Protein AF-A0A139IA77-F1 (afdb_monomer_lite)

Foldseek 3Di:
DVVLCVQQPADPDDDLQVVLVVVLVQQVVQFWEWDQFLLFIKIKHLDPVNVVLLCVLLVHDQLQAWAFEAEPVRCVQWFDADPLLVVLCCCQCPVVLAWEFEKGATDCPQLQNVQCDDPNNVRQDDPRIGTYTYNRDDSSHSSNVVCVVVSTTMIIDAQARPPPFHHQFPVPHDVSSSVRGPHYHGPGGRNFPPPGRDHFYFYRVPTATPDDGGPVVVSQCCCCPPPVDHYDDDPVVLLCVCVPQNVDVVSVLCVQLVDDDQDQQAQQLVLCVVQVWPLHSQGDPLVPDFPLVNVVVVQVVVLQCLQASHQFDAAPDPDADQLLVQLLLVVADRVLSVLLVVLLCCCCGRVNHHNVDLVSSLVSLVNRPGPPNVVSNVCSVVVVSVDPNSVVSRVVSNVVCSVQLHSGDDKDKDQAAWDADPVRDIDGIHIDHDPLCVLLVSLQSQQVVVVHHSLQSLPRPDQSVLSHWFLDPQLEFPPQKAKEKEWEDFLLDLQQLLLVQCVVVNCVSHDPSYHYHYQYAFLLVLCVVSVHPSPNLVNGGPSVNVVVVVVSVSSLSSVQSNCVNVVNPGDRDAFDDAPDPRQDCLLVSLLCVLPVVCPVLSSCVVTRVNHNCVDLVRVLVSQVVVVHPSVVSSVNSPDPVSVVVNVVSSVVCVVLSPDDPRKMWMWMDGPPDPDTHTQRHIDHTSSCVSVVSNSSRPCNSPGHIDRDDPVPPVPPDDDDDDDDDDDDDDDDDDDDDDDDDDDDDD

Sequence (746 aa):
MASVASKLSSVKTPNVEEDTKRVFAVLQQGGLAIIPVSVGYAIVATDSVALERAFTTKQRGAHKRHAMIGSYALHKSIHVLPPREQSMVDFLVRDLEIPLGLIAPFKPDHPIIQKLGPETLARSSIEGTLAMLCNGGRFMDELSRLATEAGVPLMGSSANMTGKGTKAYAEDIEPQILEAADIIINYGKQKYNTPRTSSSMIDFRGPSLVRFGACYDTIRDVMGRFYGIDFPEDPDLLSIRIHSINEYRIEALAARTGAKISWRPVLLGAIYRATNAPQGAAGSASDIFNPTKKSVTSRAFQRTIKRHGIPYNEPPRHPHKTTAALRLLYFVAENDRPALTHALYRAYWVEGRNVGERETLLRAVREAKISNLGSIVHAIHSGEFEGEKQRKKLETSTADAVKRGSPGVPGFWIPDEIWTDRDGAREKGRLYWGQDRMPFVEAVVLALKDGKSGDELSRVSKPLRSLIPRAIHNSSIPSNSEVKLEFWYDFSSPWAFLGWTQLASLQRRFGERLQIDMKPFLLGILFREIGAPNLPMAAISEQKRNYMRLDHGDWVRWWNAINVQEGEPDKTVDFYWADNFPIRTPSVLRVALVKPELVDLLYRACWERNLDMSKDEVLSAVLSEAGHDAKSIVKKANSQKIKADLRARTQEAKDTGICGVPTYRVFRRKFREQEWKQTGDLVWGQDELNVVEDLIAGWDGSGIASVEDAVASAHASAPGIMREGVGDADDEKEKGSASSTVRAKL

Structure (mmCIF, N/CA/C/O backbone):
data_AF-A0A139IA77-F1
#
_entry.id   AF-A0A139IA77-F1
#
loop_
_atom_site.group_PDB
_atom_site.id
_atom_site.type_symbol
_atom_site.label_atom_id
_atom_site.label_alt_id
_atom_site.label_comp_id
_atom_site.label_asym_id
_atom_site.label_entity_id
_atom_site.label_seq_id
_atom_site.pdbx_PDB_ins_code
_atom_site.Cartn_x
_atom_site.Cartn_y
_atom_site.Cartn_z
_atom_site.occupancy
_atom_site.B_iso_or_equiv
_atom_site.auth_seq_id
_atom_site.auth_comp_id
_atom_site.auth_asym_id
_atom_site.auth_atom_id
_atom_site.pdbx_PDB_model_num
ATOM 1 N N . MET A 1 1 ? 33.825 -19.508 -33.050 1.00 44.06 1 MET A N 1
ATOM 2 C CA . MET A 1 1 ? 33.784 -18.057 -32.723 1.00 44.06 1 MET A CA 1
ATOM 3 C C . MET A 1 1 ? 34.069 -17.164 -33.938 1.00 44.06 1 MET A C 1
ATOM 5 O O . MET A 1 1 ? 33.143 -16.490 -34.363 1.00 44.06 1 MET A O 1
ATOM 9 N N . ALA A 1 2 ? 35.260 -17.187 -34.561 1.00 44.19 2 ALA A N 1
ATOM 10 C CA . ALA A 1 2 ? 35.568 -16.328 -35.727 1.00 44.19 2 ALA A CA 1
ATOM 11 C C . ALA A 1 2 ? 34.647 -16.554 -36.955 1.00 44.19 2 ALA A C 1
ATOM 13 O O . ALA A 1 2 ? 34.279 -15.600 -37.630 1.00 44.19 2 ALA A O 1
ATOM 14 N N . SER A 1 3 ? 34.211 -17.799 -37.194 1.00 61.56 3 SER A N 1
ATOM 15 C CA . SER A 1 3 ? 33.271 -18.173 -38.272 1.00 61.56 3 SER A CA 1
ATOM 16 C C . SER A 1 3 ? 31.815 -17.726 -38.021 1.00 61.56 3 SER A C 1
ATOM 18 O O . SER A 1 3 ? 31.086 -17.418 -38.957 1.00 61.56 3 SER A O 1
ATOM 20 N N . VAL A 1 4 ? 31.384 -17.627 -36.758 1.00 64.38 4 VAL A N 1
ATOM 21 C CA . VAL A 1 4 ? 30.027 -17.160 -36.405 1.00 64.38 4 VAL A CA 1
ATOM 22 C C . VAL A 1 4 ? 29.950 -15.635 -36.478 1.00 64.38 4 VAL A C 1
ATOM 24 O O . VAL A 1 4 ? 28.976 -15.086 -36.983 1.00 64.38 4 VAL A O 1
ATOM 27 N N . ALA A 1 5 ? 31.009 -14.948 -36.040 1.00 59.81 5 ALA A N 1
ATOM 28 C CA . ALA A 1 5 ? 31.112 -13.495 -36.127 1.00 59.81 5 ALA A CA 1
ATOM 29 C C . ALA A 1 5 ? 31.108 -12.986 -37.582 1.00 59.81 5 ALA A C 1
ATOM 31 O O . ALA A 1 5 ? 30.529 -11.937 -37.852 1.00 59.81 5 ALA A O 1
ATOM 32 N N . SER A 1 6 ? 31.688 -13.735 -38.532 1.00 64.50 6 SER A N 1
ATOM 33 C CA . SER A 1 6 ? 31.604 -13.387 -39.957 1.00 64.50 6 SER A CA 1
ATOM 34 C C . SER A 1 6 ? 30.193 -13.589 -40.526 1.00 64.50 6 SER A C 1
ATOM 36 O O . SER A 1 6 ? 29.725 -12.738 -41.282 1.00 64.50 6 SER A O 1
ATOM 38 N N . LYS A 1 7 ? 29.477 -14.649 -40.116 1.00 68.12 7 LYS A N 1
ATOM 39 C CA . LYS A 1 7 ? 28.076 -14.902 -40.514 1.00 68.12 7 LYS A CA 1
ATOM 40 C C . LYS A 1 7 ? 27.079 -13.892 -39.932 1.00 68.12 7 LYS A C 1
ATOM 42 O O . LYS A 1 7 ? 26.072 -13.611 -40.568 1.00 68.12 7 LYS A O 1
ATOM 47 N N . LEU A 1 8 ? 27.354 -13.348 -38.746 1.00 70.06 8 LEU A N 1
ATOM 48 C CA . LEU A 1 8 ? 26.543 -12.305 -38.102 1.00 70.06 8 LEU A CA 1
ATOM 49 C C . LEU A 1 8 ? 26.919 -10.881 -38.537 1.00 70.06 8 LEU A C 1
ATOM 51 O O . LEU A 1 8 ? 26.307 -9.926 -38.053 1.00 70.06 8 LEU A O 1
ATOM 55 N N . SER A 1 9 ? 27.919 -10.720 -39.413 1.00 57.81 9 SER A N 1
ATOM 56 C CA . SER A 1 9 ? 28.336 -9.399 -39.882 1.00 57.81 9 SER A CA 1
ATOM 57 C C . SER A 1 9 ? 27.162 -8.654 -40.527 1.00 57.81 9 SER A C 1
ATOM 59 O O . SER A 1 9 ? 26.380 -9.211 -41.298 1.00 57.81 9 SER A O 1
ATOM 61 N N . SER A 1 10 ? 26.997 -7.388 -40.144 1.00 55.69 10 SER A N 1
ATOM 62 C CA . SER A 1 10 ? 25.843 -6.570 -40.513 1.00 55.69 10 SER A CA 1
ATOM 63 C C . SER A 1 10 ? 25.749 -6.410 -42.028 1.00 55.69 10 SER A C 1
ATOM 65 O O . SER A 1 10 ? 26.704 -5.943 -42.658 1.00 55.69 10 SER A O 1
ATOM 67 N N . VAL A 1 11 ? 24.584 -6.714 -42.602 1.00 54.59 11 VAL A N 1
ATOM 68 C CA . VAL A 1 11 ? 24.262 -6.324 -43.979 1.00 54.59 11 VAL A CA 1
ATOM 69 C C . VAL A 1 11 ? 24.421 -4.802 -44.098 1.00 54.59 11 VAL A C 1
ATOM 71 O O . VAL A 1 11 ? 23.865 -4.048 -43.296 1.00 54.59 11 VAL A O 1
ATOM 74 N N . LYS A 1 12 ? 25.192 -4.338 -45.090 1.00 60.06 12 LYS A N 1
ATOM 75 C CA . LYS A 1 12 ? 25.212 -2.926 -45.495 1.00 60.06 12 LYS A CA 1
ATOM 76 C C . LYS A 1 12 ? 23.856 -2.616 -46.139 1.00 60.06 12 LYS A C 1
ATOM 78 O O . LYS A 1 12 ? 23.668 -2.913 -47.307 1.00 60.06 12 LYS A O 1
ATOM 83 N N . THR A 1 13 ? 22.945 -2.054 -45.341 1.00 74.12 13 THR A N 1
ATOM 84 C CA . THR A 1 13 ? 21.549 -1.704 -45.677 1.00 74.12 13 THR A CA 1
ATOM 85 C C . THR A 1 13 ? 20.653 -2.918 -46.005 1.00 74.12 13 THR A C 1
ATOM 87 O O . THR A 1 13 ? 20.901 -3.607 -46.987 1.00 74.12 13 THR A O 1
ATOM 90 N N . PRO A 1 14 ? 19.586 -3.196 -45.225 1.00 82.38 14 PRO A N 1
ATOM 91 C CA . PRO A 1 14 ? 18.661 -4.301 -45.508 1.00 82.38 14 PRO A CA 1
ATOM 92 C C . PRO A 1 14 ? 18.005 -4.203 -46.896 1.00 82.38 14 PRO A C 1
ATOM 94 O O . PRO A 1 14 ? 17.390 -3.181 -47.210 1.00 82.38 14 PRO A O 1
ATOM 97 N N . ASN A 1 15 ? 18.067 -5.277 -47.692 1.00 90.69 15 ASN A N 1
ATOM 98 C CA . ASN A 1 15 ? 17.368 -5.393 -48.974 1.00 90.69 15 ASN A CA 1
ATOM 99 C C . ASN A 1 15 ? 16.612 -6.725 -49.048 1.00 90.69 15 ASN A C 1
ATOM 101 O O . ASN A 1 15 ? 17.181 -7.765 -49.369 1.00 90.69 15 ASN A O 1
ATOM 105 N N . VAL A 1 16 ? 15.305 -6.680 -48.772 1.00 91.50 16 VAL A N 1
ATOM 106 C CA . VAL A 1 16 ? 14.459 -7.882 -48.696 1.00 91.50 16 VAL A CA 1
ATOM 107 C C . VAL A 1 16 ? 14.472 -8.682 -50.000 1.00 91.50 16 VAL A C 1
ATOM 109 O O . VAL A 1 16 ? 14.506 -9.907 -49.954 1.00 91.50 16 VAL A O 1
ATOM 112 N N . GLU A 1 17 ? 14.446 -8.026 -51.158 1.00 91.38 17 GLU A N 1
ATOM 113 C CA . GLU A 1 17 ? 14.338 -8.725 -52.442 1.00 91.38 17 GLU A CA 1
ATOM 114 C C . GLU A 1 17 ? 15.638 -9.461 -52.799 1.00 91.38 17 GLU A C 1
ATOM 116 O O . GLU A 1 17 ? 15.617 -10.624 -53.201 1.00 91.38 17 GLU A O 1
ATOM 121 N N . GLU A 1 18 ? 16.788 -8.815 -52.612 1.00 93.25 18 GLU A N 1
ATOM 122 C CA . GLU A 1 18 ? 18.089 -9.449 -52.853 1.00 93.25 18 GLU A CA 1
ATOM 123 C C . GLU A 1 18 ? 18.391 -10.533 -51.815 1.00 93.25 18 GLU A C 1
ATOM 125 O O . GLU A 1 18 ? 18.848 -11.624 -52.165 1.00 93.25 18 GLU A O 1
ATOM 130 N N . ASP A 1 19 ? 18.101 -10.272 -50.541 1.00 94.88 19 ASP A N 1
ATOM 131 C CA . ASP A 1 19 ? 18.391 -11.214 -49.463 1.00 94.88 19 ASP A CA 1
ATOM 132 C C . ASP A 1 19 ? 17.494 -12.457 -49.524 1.00 94.88 19 ASP A C 1
ATOM 134 O O . ASP A 1 19 ? 17.976 -13.562 -49.273 1.00 94.88 19 ASP A O 1
ATOM 138 N N . THR A 1 20 ? 16.222 -12.326 -49.916 1.00 96.19 20 THR A N 1
ATOM 139 C CA . THR A 1 20 ? 15.345 -13.493 -50.132 1.00 96.19 20 THR A CA 1
ATOM 140 C C . THR A 1 20 ? 15.800 -14.332 -51.323 1.00 96.19 20 THR A C 1
ATOM 142 O O . THR A 1 20 ? 15.830 -15.554 -51.194 1.00 96.19 20 THR A O 1
ATOM 145 N N . LYS A 1 21 ? 16.259 -13.724 -52.429 1.00 95.81 21 LYS A N 1
ATOM 146 C CA . LYS A 1 21 ? 16.878 -14.452 -53.558 1.00 95.81 21 LYS A CA 1
ATOM 147 C C . LYS A 1 21 ? 18.146 -15.197 -53.129 1.00 95.81 21 LYS A C 1
ATOM 149 O O . LYS A 1 21 ? 18.316 -16.365 -53.476 1.00 95.81 21 LYS A O 1
ATOM 154 N N . ARG A 1 22 ? 19.012 -14.559 -52.329 1.00 95.44 22 ARG A N 1
ATOM 155 C CA . ARG A 1 22 ? 20.225 -15.186 -51.765 1.00 95.44 22 ARG A CA 1
ATOM 156 C C . ARG A 1 22 ? 19.887 -16.367 -50.860 1.00 95.44 22 ARG A C 1
ATOM 158 O O . ARG A 1 22 ? 20.479 -17.433 -51.004 1.00 95.44 22 ARG A O 1
ATOM 165 N N . VAL A 1 23 ? 18.933 -16.187 -49.946 1.00 96.81 23 VAL A N 1
ATOM 166 C CA . VAL A 1 23 ? 18.451 -17.266 -49.076 1.00 96.81 23 VAL A CA 1
ATOM 167 C C . VAL A 1 23 ? 17.858 -18.392 -49.913 1.00 96.81 23 VAL A C 1
ATOM 169 O O . VAL A 1 23 ? 18.210 -19.547 -49.705 1.00 96.81 23 VAL A O 1
ATOM 172 N N . PHE A 1 24 ? 17.010 -18.075 -50.889 1.00 97.06 24 PHE A N 1
ATOM 173 C CA . PHE A 1 24 ? 16.369 -19.078 -51.728 1.00 97.06 24 PHE A CA 1
ATOM 174 C C . PHE A 1 24 ? 17.383 -19.907 -52.527 1.00 97.06 24 PHE A C 1
ATOM 176 O O . PHE A 1 24 ? 17.266 -21.129 -52.549 1.00 97.06 24 PHE A O 1
ATOM 183 N N . ALA A 1 25 ? 18.429 -19.286 -53.079 1.00 96.38 25 ALA A N 1
ATOM 184 C CA . ALA A 1 25 ? 19.512 -20.001 -53.757 1.00 96.38 25 ALA A CA 1
ATOM 185 C C . ALA A 1 25 ? 20.230 -21.006 -52.834 1.00 96.38 25 ALA A C 1
ATOM 187 O O . ALA A 1 25 ? 20.536 -22.119 -53.259 1.00 96.38 25 ALA A O 1
ATOM 188 N N . VAL A 1 26 ? 20.450 -20.650 -51.561 1.00 95.94 26 VAL A N 1
ATOM 189 C CA . VAL A 1 26 ? 21.002 -21.572 -50.548 1.00 95.94 26 VAL A CA 1
ATOM 190 C C . VAL A 1 26 ? 20.032 -22.721 -50.267 1.00 95.94 26 VAL A C 1
ATOM 192 O O . VAL A 1 26 ? 20.445 -23.878 -50.203 1.00 95.94 26 VAL A O 1
ATOM 195 N N . LEU A 1 27 ? 18.734 -22.430 -50.144 1.00 95.94 27 LEU A N 1
ATOM 196 C CA . LEU A 1 27 ? 17.715 -23.454 -49.908 1.00 95.94 27 LEU A CA 1
ATOM 197 C C . LEU A 1 27 ? 17.580 -24.432 -51.087 1.00 95.94 27 LEU A C 1
ATOM 199 O O . LEU A 1 27 ? 17.413 -25.624 -50.848 1.00 95.94 27 LEU A O 1
ATOM 203 N N . GLN A 1 28 ? 17.702 -23.961 -52.334 1.00 94.00 28 GLN A N 1
ATOM 204 C CA . GLN A 1 28 ? 17.675 -24.808 -53.538 1.00 94.00 28 GLN A CA 1
ATOM 205 C C . GLN A 1 28 ? 18.850 -25.793 -53.610 1.00 94.00 28 GLN A C 1
ATOM 207 O O . GLN A 1 28 ? 18.744 -26.829 -54.258 1.00 94.00 28 GLN A O 1
ATOM 212 N N . GLN A 1 29 ? 19.956 -25.487 -52.932 1.00 93.69 29 GLN A N 1
ATOM 213 C CA . GLN A 1 29 ? 21.134 -26.351 -52.836 1.00 93.69 29 GLN A CA 1
ATOM 214 C C . GLN A 1 29 ? 21.078 -27.292 -51.616 1.00 93.69 29 GLN A C 1
ATOM 216 O O . GLN A 1 29 ? 22.084 -27.905 -51.269 1.00 93.69 29 GLN A O 1
ATOM 221 N N . GLY A 1 30 ? 19.925 -27.398 -50.941 1.00 91.94 30 GLY A N 1
ATOM 222 C CA . GLY A 1 30 ? 19.764 -28.220 -49.737 1.00 91.94 30 GLY A CA 1
ATOM 223 C C . GLY A 1 30 ? 20.362 -27.592 -48.470 1.00 91.94 30 GLY A C 1
ATOM 224 O O . GLY A 1 30 ? 20.682 -28.302 -47.517 1.00 91.94 30 GLY A O 1
ATOM 225 N N . GLY A 1 31 ? 20.552 -26.269 -48.450 1.00 93.94 31 GLY A N 1
ATOM 226 C CA . GLY A 1 31 ? 21.080 -25.543 -47.296 1.00 93.94 31 GLY A CA 1
ATOM 227 C C . GLY A 1 31 ? 20.035 -25.196 -46.227 1.00 93.94 31 GLY A C 1
ATOM 228 O O . GLY A 1 31 ? 18.824 -25.298 -46.433 1.00 93.94 31 GLY A O 1
ATOM 229 N N . LEU A 1 32 ? 20.522 -24.736 -45.071 1.00 94.44 32 LEU A N 1
ATOM 230 C CA . LEU A 1 32 ? 19.744 -24.175 -43.965 1.00 94.44 32 LEU A CA 1
ATOM 231 C C . LEU A 1 32 ? 19.918 -22.664 -43.883 1.00 94.44 32 LEU A C 1
ATOM 233 O O . LEU A 1 32 ? 21.038 -22.156 -43.892 1.00 94.44 32 LEU A O 1
ATOM 237 N N . ALA A 1 33 ? 18.815 -21.949 -43.694 1.00 96.00 33 ALA A N 1
ATOM 238 C CA . ALA A 1 33 ? 18.842 -20.504 -43.509 1.00 96.00 33 ALA A CA 1
ATOM 239 C C . ALA A 1 33 ? 18.236 -20.096 -42.166 1.00 96.00 33 ALA A C 1
ATOM 241 O O . ALA A 1 33 ? 17.225 -20.656 -41.741 1.00 96.00 33 ALA A O 1
ATOM 242 N N . ILE A 1 34 ? 18.825 -19.089 -41.521 1.00 96.25 34 ILE A N 1
ATOM 243 C CA . ILE A 1 34 ? 18.181 -18.335 -40.441 1.00 96.25 34 ILE A CA 1
ATOM 244 C C . ILE A 1 34 ? 17.701 -17.005 -41.012 1.00 96.25 34 ILE A C 1
ATOM 246 O O . ILE A 1 34 ? 18.495 -16.230 -41.548 1.00 96.25 34 ILE A O 1
ATOM 250 N N . ILE A 1 35 ? 16.403 -16.747 -40.885 1.00 95.62 35 ILE A N 1
ATOM 251 C CA . ILE A 1 35 ? 15.735 -15.584 -41.472 1.00 95.62 35 ILE A CA 1
ATOM 252 C C . ILE A 1 35 ? 14.993 -14.770 -40.403 1.00 95.62 35 ILE A C 1
ATOM 254 O O . ILE A 1 35 ? 14.506 -15.349 -39.420 1.00 95.62 35 ILE A O 1
ATOM 258 N N . PRO A 1 36 ? 14.867 -13.444 -40.584 1.00 93.88 36 PRO A N 1
ATOM 259 C CA . PRO A 1 36 ? 14.004 -12.622 -39.753 1.00 93.88 36 PRO A CA 1
ATOM 260 C C . PRO A 1 36 ? 12.535 -12.896 -40.094 1.00 93.88 36 PRO A C 1
ATOM 262 O O . PRO A 1 36 ? 12.147 -12.918 -41.264 1.00 93.88 36 PRO A O 1
ATOM 265 N N . VAL A 1 37 ? 11.706 -13.068 -39.067 1.00 93.25 37 VAL A N 1
ATOM 266 C CA . VAL A 1 37 ? 10.244 -13.040 -39.170 1.00 93.25 37 VAL A CA 1
ATOM 267 C C . VAL A 1 37 ? 9.678 -12.044 -38.158 1.00 93.25 37 VAL A C 1
ATOM 269 O O . VAL A 1 37 ? 10.282 -11.745 -37.130 1.00 93.25 37 VAL A O 1
ATOM 272 N N . SER A 1 38 ? 8.480 -11.526 -38.404 1.00 91.31 38 SER A N 1
ATOM 273 C CA . SER A 1 38 ? 7.861 -10.485 -37.579 1.00 91.31 38 SER A CA 1
ATOM 274 C C . SER A 1 38 ? 7.731 -10.888 -36.104 1.00 91.31 38 SER A C 1
ATOM 276 O O . SER A 1 38 ? 7.748 -10.018 -35.240 1.00 91.31 38 SER A O 1
ATOM 278 N N . VAL A 1 39 ? 7.673 -12.191 -35.809 1.00 91.50 39 VAL A N 1
ATOM 279 C CA . VAL A 1 39 ? 7.534 -12.780 -34.467 1.00 91.50 39 VAL A CA 1
ATOM 280 C C . VAL A 1 39 ? 8.832 -13.388 -33.896 1.00 91.50 39 VAL A C 1
ATOM 282 O O . VAL A 1 39 ? 8.771 -14.169 -32.942 1.00 91.50 39 VAL A O 1
ATOM 285 N N . GLY A 1 40 ? 10.002 -13.068 -34.466 1.00 92.25 40 GLY A N 1
ATOM 286 C CA . GLY A 1 40 ? 11.323 -13.541 -34.022 1.00 92.25 40 GLY A CA 1
ATOM 287 C C . GLY A 1 40 ? 12.199 -14.057 -35.167 1.00 92.25 40 GLY A C 1
ATOM 288 O O . GLY A 1 40 ? 11.966 -13.738 -36.320 1.00 92.25 40 GLY A O 1
ATOM 289 N N . TYR A 1 41 ? 13.212 -14.868 -34.885 1.00 94.31 41 TYR A N 1
ATOM 290 C CA . TYR A 1 41 ? 14.001 -15.518 -35.942 1.00 94.31 41 TYR A CA 1
ATOM 291 C C . TYR A 1 41 ? 13.534 -16.950 -36.198 1.00 94.31 41 TYR A C 1
ATOM 293 O O . TYR A 1 41 ? 13.160 -17.665 -35.261 1.00 94.31 41 TYR A O 1
ATOM 301 N N . ALA A 1 42 ? 13.573 -17.382 -37.459 1.00 93.62 42 ALA A N 1
ATOM 302 C CA . ALA A 1 42 ? 13.213 -18.732 -37.884 1.00 93.62 42 ALA A CA 1
ATOM 303 C C . ALA A 1 42 ? 14.390 -19.424 -38.577 1.00 93.62 42 ALA A C 1
ATOM 305 O O . ALA A 1 42 ? 15.135 -18.784 -39.311 1.00 93.62 42 ALA A O 1
ATOM 306 N N . ILE A 1 43 ? 14.537 -20.730 -38.350 1.00 93.94 43 ILE A N 1
ATOM 307 C CA . ILE A 1 43 ? 15.417 -21.608 -39.124 1.00 93.94 43 ILE A CA 1
ATOM 308 C C . ILE A 1 43 ? 14.565 -22.382 -40.133 1.00 93.94 43 ILE A C 1
ATOM 310 O O . ILE A 1 43 ? 13.547 -22.976 -39.749 1.00 93.94 43 ILE A O 1
ATOM 314 N N . VAL A 1 44 ? 14.952 -22.332 -41.407 1.00 94.88 44 VAL A N 1
ATOM 315 C CA . VAL A 1 44 ? 14.125 -22.769 -42.540 1.00 94.88 44 VAL A CA 1
ATOM 316 C C . VAL A 1 44 ? 14.895 -23.653 -43.520 1.00 94.88 44 VAL A C 1
ATOM 318 O O . VAL A 1 44 ? 16.114 -23.526 -43.658 1.00 94.88 44 VAL A O 1
ATOM 321 N N . ALA A 1 45 ? 14.159 -24.543 -44.185 1.00 94.56 45 ALA A N 1
ATOM 322 C CA . ALA A 1 45 ? 14.638 -25.507 -45.173 1.00 94.56 45 ALA A CA 1
ATOM 323 C C . ALA A 1 45 ? 13.555 -25.767 -46.237 1.00 94.56 45 ALA A C 1
ATOM 325 O O . ALA A 1 45 ? 12.366 -25.594 -45.959 1.00 94.56 45 ALA A O 1
ATOM 326 N N . THR A 1 46 ? 13.951 -26.234 -47.424 1.00 92.50 46 THR A N 1
ATOM 327 C CA . THR A 1 46 ? 13.015 -26.794 -48.428 1.00 92.50 46 THR A CA 1
ATOM 328 C C . THR A 1 46 ? 13.215 -28.295 -48.663 1.00 92.50 46 THR A C 1
ATOM 330 O O . THR A 1 46 ? 12.302 -28.973 -49.123 1.00 92.50 46 THR A O 1
ATOM 333 N N . ASP A 1 47 ? 14.384 -28.817 -48.286 1.00 88.12 47 ASP A N 1
ATOM 334 C CA . ASP A 1 47 ? 14.783 -30.217 -48.415 1.00 88.12 47 ASP A CA 1
ATOM 335 C C . ASP A 1 47 ? 14.633 -30.987 -47.087 1.00 88.12 47 ASP A C 1
ATOM 337 O O . ASP A 1 47 ? 14.832 -30.432 -45.998 1.00 88.12 47 ASP A O 1
ATOM 341 N N . SER A 1 48 ? 14.299 -32.278 -47.166 1.00 82.56 48 SER A N 1
ATOM 342 C CA . SER A 1 48 ? 14.060 -33.135 -45.997 1.00 82.56 48 SER A CA 1
ATOM 343 C C . SER A 1 48 ? 15.328 -33.435 -45.190 1.00 82.56 48 SER A C 1
ATOM 345 O O . SER A 1 48 ? 15.260 -33.499 -43.961 1.00 82.56 48 SER A O 1
ATOM 347 N N . VAL A 1 49 ? 16.491 -33.573 -45.839 1.00 85.88 49 VAL A N 1
ATOM 348 C CA . VAL A 1 49 ? 17.779 -33.812 -45.162 1.00 85.88 49 VAL A CA 1
ATOM 349 C C . VAL A 1 49 ? 18.208 -32.562 -44.399 1.00 85.88 49 VAL A C 1
ATOM 351 O O . VAL A 1 49 ? 18.592 -32.641 -43.229 1.00 85.88 49 VAL A O 1
ATOM 354 N N . ALA A 1 50 ? 18.077 -31.389 -45.022 1.00 87.38 50 ALA A N 1
ATOM 355 C CA . ALA A 1 50 ? 18.326 -30.110 -44.361 1.00 87.38 50 ALA A CA 1
ATOM 356 C C . ALA A 1 50 ? 17.399 -29.911 -43.149 1.00 87.38 50 ALA A C 1
ATOM 358 O O . ALA A 1 50 ? 17.848 -29.512 -42.069 1.00 87.38 50 ALA A O 1
ATOM 359 N N . LEU A 1 51 ? 16.114 -30.247 -43.293 1.00 84.81 51 LEU A N 1
ATOM 360 C CA . LEU A 1 51 ? 15.132 -30.159 -42.213 1.00 84.81 51 LEU A CA 1
ATOM 361 C C . LEU A 1 51 ? 15.479 -31.077 -41.026 1.00 84.81 51 LEU A C 1
ATOM 363 O O . LEU A 1 51 ? 15.378 -30.643 -39.872 1.00 84.81 51 LEU A O 1
ATOM 367 N N . GLU A 1 52 ? 15.948 -32.299 -41.292 1.00 83.56 52 GLU A N 1
ATOM 368 C CA . GLU A 1 52 ? 16.393 -33.240 -40.253 1.00 83.56 52 GLU A CA 1
ATOM 369 C C . GLU A 1 52 ? 17.674 -32.764 -39.558 1.00 83.56 52 GLU A C 1
ATOM 371 O O . GLU A 1 52 ? 17.815 -32.884 -38.334 1.00 83.56 52 GLU A O 1
ATOM 376 N N . ARG A 1 53 ? 18.585 -32.129 -40.307 1.00 87.56 53 ARG A N 1
ATOM 377 C CA . ARG A 1 53 ? 19.773 -31.475 -39.744 1.00 87.56 53 ARG A CA 1
ATOM 378 C C . ARG A 1 53 ? 19.370 -30.373 -38.764 1.00 87.56 53 ARG A C 1
ATOM 380 O O . ARG A 1 53 ? 19.845 -30.371 -37.630 1.00 87.56 53 ARG A O 1
ATOM 387 N N . ALA A 1 54 ? 18.430 -29.502 -39.140 1.00 84.25 54 ALA A N 1
ATOM 388 C CA . ALA A 1 54 ? 17.898 -28.485 -38.229 1.00 84.25 54 ALA A CA 1
ATOM 389 C C . ALA A 1 54 ? 17.243 -29.107 -36.984 1.00 84.25 54 ALA A C 1
ATOM 391 O O . ALA A 1 54 ? 17.417 -28.597 -35.876 1.00 84.25 54 ALA A O 1
ATOM 392 N N . PHE A 1 55 ? 16.502 -30.207 -37.135 1.00 79.81 55 PHE A N 1
ATOM 393 C CA . PHE A 1 55 ? 15.863 -30.911 -36.021 1.00 79.81 55 PHE A CA 1
ATOM 394 C C . PHE A 1 55 ? 16.887 -31.471 -35.024 1.00 79.81 55 PHE A C 1
ATOM 396 O O . PHE A 1 55 ? 16.777 -31.233 -33.815 1.00 79.81 55 PHE A O 1
ATOM 403 N N . THR A 1 56 ? 17.909 -32.148 -35.549 1.00 83.38 56 THR A N 1
ATOM 404 C CA . THR A 1 56 ? 18.992 -32.766 -34.777 1.00 83.38 56 THR A CA 1
ATOM 405 C C . THR A 1 56 ? 19.789 -31.715 -34.011 1.00 83.38 56 THR A C 1
ATOM 407 O O . THR A 1 56 ? 19.953 -31.834 -32.796 1.00 83.38 56 THR A O 1
ATOM 410 N N . THR A 1 57 ? 20.195 -30.624 -34.674 1.00 82.81 57 THR A N 1
ATOM 411 C CA . THR A 1 57 ? 20.928 -29.519 -34.031 1.00 82.81 57 THR A CA 1
ATOM 412 C C . THR A 1 57 ? 20.149 -28.912 -32.860 1.00 82.81 57 THR A C 1
ATOM 414 O O . THR A 1 57 ? 20.736 -28.535 -31.849 1.00 82.81 57 THR A O 1
ATOM 417 N N . LYS A 1 58 ? 18.815 -28.850 -32.951 1.00 80.75 58 LYS A N 1
ATOM 418 C CA . LYS A 1 58 ? 17.948 -28.254 -31.918 1.00 80.75 58 LYS A CA 1
ATOM 419 C C . LYS A 1 58 ? 17.647 -29.181 -30.736 1.00 80.75 58 LYS A C 1
ATOM 421 O O . LYS A 1 58 ? 16.913 -28.751 -29.836 1.00 80.75 58 LYS A O 1
ATOM 426 N N . GLN A 1 59 ? 18.139 -30.426 -30.753 1.00 77.44 59 GLN A N 1
ATOM 427 C CA . GLN A 1 59 ? 17.813 -31.477 -29.774 1.00 77.44 59 GLN A CA 1
ATOM 428 C C . GLN A 1 59 ? 16.302 -31.585 -29.539 1.00 77.44 59 GLN A C 1
ATOM 430 O O . GLN A 1 59 ? 15.790 -31.479 -28.421 1.00 77.44 59 GLN A O 1
ATOM 435 N N . ARG A 1 60 ? 15.550 -31.661 -30.634 1.00 64.12 60 ARG A N 1
ATOM 436 C CA . ARG A 1 60 ? 14.099 -31.543 -30.593 1.00 64.12 60 ARG A CA 1
ATOM 437 C C . ARG A 1 60 ? 13.462 -32.878 -30.203 1.00 64.12 60 ARG A C 1
ATOM 439 O O . ARG A 1 60 ? 13.827 -33.928 -30.711 1.00 64.12 60 ARG A O 1
ATOM 446 N N . GLY A 1 61 ? 12.509 -32.846 -29.269 1.00 62.19 61 GLY A N 1
ATOM 447 C CA . GLY A 1 61 ? 11.785 -34.054 -28.863 1.00 62.19 61 GLY A CA 1
ATOM 448 C C . GLY A 1 61 ? 10.929 -34.605 -30.009 1.00 62.19 61 GLY A C 1
ATOM 449 O O . GLY A 1 61 ? 10.297 -33.823 -30.719 1.00 62.19 61 GLY A O 1
ATOM 450 N N . ALA A 1 62 ? 10.852 -35.933 -30.144 1.00 60.94 62 ALA A N 1
ATOM 451 C CA . ALA A 1 62 ? 10.166 -36.633 -31.245 1.00 60.94 62 ALA A CA 1
ATOM 452 C C . ALA A 1 62 ? 8.683 -36.241 -31.449 1.00 60.94 62 ALA A C 1
ATOM 454 O O . ALA A 1 62 ? 8.132 -36.406 -32.529 1.00 60.94 62 ALA A O 1
ATOM 455 N N . HIS A 1 63 ? 8.036 -35.674 -30.426 1.00 65.00 63 HIS A N 1
ATOM 456 C CA . HIS A 1 63 ? 6.640 -35.222 -30.454 1.00 65.00 63 HIS A CA 1
ATOM 457 C C . HIS A 1 63 ? 6.441 -33.797 -31.022 1.00 65.00 63 HIS A C 1
ATOM 459 O O . HIS A 1 63 ? 5.303 -33.338 -31.159 1.00 65.00 63 HIS A O 1
ATOM 465 N N . LYS A 1 64 ? 7.515 -33.042 -31.303 1.00 68.25 64 LYS A N 1
ATOM 466 C CA . LYS A 1 64 ? 7.436 -31.646 -31.772 1.00 68.25 64 LYS A CA 1
ATOM 467 C C . LYS A 1 64 ? 7.458 -31.582 -33.304 1.00 68.25 64 LYS A C 1
ATOM 469 O O . LYS A 1 64 ? 8.489 -31.816 -33.920 1.00 68.25 64 LYS A O 1
ATOM 474 N N . ARG A 1 65 ? 6.338 -31.160 -33.889 1.00 73.12 65 ARG A N 1
ATOM 475 C CA . ARG A 1 65 ? 6.083 -31.140 -35.341 1.00 73.12 65 ARG A CA 1
ATOM 476 C C . ARG A 1 65 ? 6.652 -29.915 -36.063 1.00 73.12 65 ARG A C 1
ATOM 478 O O . ARG A 1 65 ? 6.915 -28.881 -35.433 1.00 73.12 65 ARG A O 1
ATOM 485 N N . HIS A 1 66 ? 6.840 -30.026 -37.376 1.00 75.19 66 HIS A N 1
ATOM 486 C CA . HIS A 1 66 ? 7.201 -28.888 -38.226 1.00 75.19 66 HIS A CA 1
ATOM 487 C C . HIS A 1 66 ? 5.963 -28.065 -38.578 1.00 75.19 66 HIS A C 1
ATOM 489 O O . HIS A 1 66 ? 4.867 -28.604 -38.698 1.00 75.19 66 HIS A O 1
ATOM 495 N N . ALA A 1 67 ? 6.154 -26.757 -38.730 1.00 84.19 67 ALA A N 1
ATOM 496 C CA . ALA A 1 67 ? 5.151 -25.887 -39.319 1.00 84.19 67 ALA A CA 1
ATOM 497 C C . ALA A 1 67 ? 5.612 -25.502 -40.725 1.00 84.19 67 ALA A C 1
ATOM 499 O O . ALA A 1 67 ? 6.813 -25.338 -40.975 1.00 84.19 67 ALA A O 1
ATOM 500 N N . MET A 1 68 ? 4.650 -25.350 -41.625 1.00 93.19 68 MET A N 1
ATOM 501 C CA . MET A 1 68 ? 4.893 -24.752 -42.925 1.00 93.19 68 MET A CA 1
ATOM 502 C C . MET A 1 68 ? 5.018 -23.237 -42.761 1.00 93.19 68 MET A C 1
ATOM 504 O O . MET A 1 68 ? 4.279 -22.610 -41.998 1.00 93.19 68 MET A O 1
ATOM 508 N N . ILE A 1 69 ? 5.964 -22.643 -43.473 1.00 92.94 69 ILE A N 1
ATOM 509 C CA . ILE A 1 69 ? 6.041 -21.197 -43.631 1.00 92.94 69 ILE A CA 1
ATOM 510 C C . ILE A 1 69 ? 5.319 -20.850 -44.925 1.00 92.94 69 ILE A C 1
ATOM 512 O O . ILE A 1 69 ? 5.648 -21.386 -45.983 1.00 92.94 69 ILE A O 1
ATOM 516 N N . GLY A 1 70 ? 4.326 -19.972 -44.833 1.00 92.19 70 GLY A N 1
ATOM 517 C CA . GLY A 1 70 ? 3.450 -19.675 -45.953 1.00 92.19 70 GLY A CA 1
ATOM 518 C C . GLY A 1 70 ? 3.121 -18.201 -46.103 1.00 92.19 70 GLY A C 1
ATOM 519 O O . GLY A 1 70 ? 3.262 -17.404 -45.180 1.00 92.19 70 GLY A O 1
ATOM 520 N N . SER A 1 71 ? 2.618 -17.864 -47.281 1.00 92.81 71 SER A N 1
ATOM 521 C CA . SER A 1 71 ? 1.951 -16.599 -47.559 1.00 92.81 71 SER A CA 1
ATOM 522 C C . SER A 1 71 ? 0.432 -16.766 -47.459 1.00 92.81 71 SER A C 1
ATOM 524 O O . SER A 1 71 ? -0.095 -17.883 -47.435 1.00 92.81 71 SER A O 1
ATOM 526 N N . TYR A 1 72 ? -0.296 -15.649 -47.450 1.00 93.81 72 TYR A N 1
ATOM 527 C CA . TYR A 1 72 ? -1.759 -15.671 -47.537 1.00 93.81 72 TYR A CA 1
ATOM 528 C C . TYR A 1 72 ? -2.256 -16.403 -48.802 1.00 93.81 72 TYR A C 1
ATOM 530 O O . TYR A 1 72 ? -3.187 -17.207 -48.736 1.00 93.81 72 TYR A O 1
ATOM 538 N N . ALA A 1 73 ? -1.589 -16.190 -49.943 1.00 94.06 73 ALA A N 1
ATOM 539 C CA . ALA A 1 73 ? -1.915 -16.864 -51.200 1.00 94.06 73 ALA A CA 1
ATOM 540 C C . ALA A 1 73 ? -1.699 -18.385 -51.116 1.00 94.06 73 ALA A C 1
ATOM 542 O O . ALA A 1 73 ? -2.558 -19.159 -51.543 1.00 94.06 73 ALA A O 1
ATOM 543 N N . LEU A 1 74 ? -0.590 -18.821 -50.506 1.00 95.12 74 LEU A N 1
ATOM 544 C CA . LEU A 1 74 ? -0.308 -20.244 -50.323 1.00 95.12 74 LEU A CA 1
ATOM 545 C C . LEU A 1 74 ? -1.355 -20.904 -49.419 1.00 95.12 74 LEU A C 1
ATOM 547 O O . LEU A 1 74 ? -1.889 -21.958 -49.770 1.00 95.12 74 LEU A O 1
ATOM 551 N N . HIS A 1 75 ? -1.712 -20.255 -48.307 1.00 95.25 75 HIS A N 1
ATOM 552 C CA . HIS A 1 75 ? -2.799 -20.712 -47.443 1.00 95.25 75 HIS A CA 1
ATOM 553 C C . HIS A 1 75 ? -4.098 -20.927 -48.234 1.00 95.25 75 HIS A C 1
ATOM 555 O O . HIS A 1 75 ? -4.664 -22.016 -48.145 1.00 95.25 75 HIS A O 1
ATOM 561 N N . LYS A 1 76 ? -4.544 -19.938 -49.023 1.00 95.31 76 LYS A N 1
ATOM 562 C CA . LYS A 1 76 ? -5.761 -20.034 -49.854 1.00 95.31 76 LYS A CA 1
ATOM 563 C C . LYS A 1 76 ? -5.718 -21.201 -50.843 1.00 95.31 76 LYS A C 1
ATOM 565 O O . LYS A 1 76 ? -6.751 -21.794 -51.146 1.00 95.31 76 LYS A O 1
ATOM 570 N N . SER A 1 77 ? -4.537 -21.516 -51.375 1.00 95.69 77 SER A N 1
ATOM 571 C CA . SER A 1 77 ? -4.381 -22.611 -52.337 1.00 95.69 77 SER A CA 1
ATOM 572 C C . SER A 1 77 ? -4.451 -23.997 -51.681 1.00 95.69 77 SER A C 1
ATOM 574 O O . SER A 1 77 ? -5.087 -24.898 -52.240 1.00 95.69 77 SER A O 1
ATOM 576 N N . ILE A 1 78 ? -3.868 -24.146 -50.482 1.00 95.75 78 ILE A N 1
ATOM 577 C CA . ILE A 1 78 ? -3.672 -25.428 -49.789 1.00 95.75 78 ILE A CA 1
ATOM 578 C C . ILE A 1 78 ? -4.792 -25.745 -48.798 1.00 95.75 78 ILE A C 1
ATOM 580 O O . ILE A 1 78 ? -5.284 -26.873 -48.787 1.00 95.75 78 ILE A O 1
ATOM 584 N N . HIS A 1 79 ? -5.165 -24.799 -47.937 1.00 97.50 79 HIS A N 1
ATOM 585 C CA . HIS A 1 79 ? -6.113 -25.063 -46.861 1.00 97.50 79 HIS A CA 1
ATOM 586 C C . HIS A 1 79 ? -7.557 -25.069 -47.355 1.00 97.50 79 HIS A C 1
ATOM 588 O O . HIS A 1 79 ? -7.936 -24.347 -48.276 1.00 97.50 79 HIS A O 1
ATOM 594 N N . VAL A 1 80 ? -8.365 -25.896 -46.703 1.00 96.75 80 VAL A N 1
ATOM 595 C CA . VAL A 1 80 ? -9.793 -26.049 -46.949 1.00 96.75 80 VAL A CA 1
ATOM 596 C C . VAL A 1 80 ? -10.524 -25.548 -45.712 1.00 96.75 80 VAL A C 1
ATOM 598 O O . VAL A 1 80 ? -10.495 -26.187 -44.662 1.00 96.75 80 VAL A O 1
ATOM 601 N N . LEU A 1 81 ? -11.155 -24.383 -45.842 1.00 96.12 81 LEU A N 1
ATOM 602 C CA . LEU A 1 81 ? -11.940 -23.743 -44.791 1.00 96.12 81 LEU A CA 1
ATOM 603 C C . LEU A 1 81 ? -13.369 -23.495 -45.285 1.00 96.12 81 LEU A C 1
ATOM 605 O O . LEU A 1 81 ? -13.542 -23.099 -46.443 1.00 96.12 81 LEU A O 1
ATOM 609 N N . PRO A 1 82 ? -14.395 -23.671 -44.435 1.00 95.44 82 PRO A N 1
ATOM 610 C CA . PRO A 1 82 ? -15.729 -23.184 -44.751 1.00 95.44 82 PRO A CA 1
ATOM 611 C C . PRO A 1 82 ? -15.740 -21.648 -44.888 1.00 95.44 82 PRO A C 1
ATOM 613 O O . PRO A 1 82 ? -14.849 -20.972 -44.364 1.00 95.44 82 PRO A O 1
ATOM 616 N N . PRO A 1 83 ? -16.749 -21.059 -45.563 1.00 96.38 83 PRO A N 1
ATOM 617 C CA . PRO A 1 83 ? -16.787 -19.619 -45.832 1.00 96.38 83 PRO A CA 1
ATOM 618 C C . PRO A 1 83 ? -16.652 -18.734 -44.585 1.00 96.38 83 PRO A C 1
ATOM 620 O O . PRO A 1 83 ? -16.013 -17.685 -44.647 1.00 96.38 83 PRO A O 1
ATOM 623 N N . ARG A 1 84 ? -17.218 -19.169 -43.452 1.00 95.62 84 ARG A N 1
ATOM 624 C CA . ARG A 1 84 ? -17.175 -18.439 -42.179 1.00 95.62 84 ARG A CA 1
ATOM 625 C C . ARG A 1 84 ? -15.758 -18.385 -41.603 1.00 95.62 84 ARG A C 1
ATOM 627 O O . ARG A 1 84 ? -15.267 -17.314 -41.267 1.00 95.62 84 ARG A O 1
ATOM 634 N N . GLU A 1 85 ? -15.085 -19.521 -41.488 1.00 96.69 85 GLU A N 1
ATOM 635 C CA . GLU A 1 85 ? -13.718 -19.581 -40.965 1.00 96.69 85 GLU A CA 1
ATOM 636 C C . GLU A 1 85 ? -12.742 -18.917 -41.939 1.00 96.69 85 GLU A C 1
ATOM 638 O O . GLU A 1 85 ? -11.824 -18.216 -41.518 1.00 96.69 85 GLU A O 1
ATOM 643 N N . GLN A 1 86 ? -12.984 -19.043 -43.247 1.00 97.12 86 GLN A N 1
ATOM 644 C CA . GLN A 1 86 ? -12.205 -18.334 -44.254 1.00 97.12 86 GLN A CA 1
ATOM 645 C C . GLN A 1 86 ? -12.318 -16.810 -44.103 1.00 97.12 86 GLN A C 1
ATOM 647 O O . GLN A 1 86 ? -11.304 -16.129 -44.244 1.00 97.12 86 GLN A O 1
ATOM 652 N N . SER A 1 87 ? -13.500 -16.262 -43.787 1.00 96.81 87 SER A N 1
ATOM 653 C CA . SER A 1 87 ? -13.648 -14.816 -43.574 1.00 96.81 87 SER A CA 1
ATOM 654 C C . SER A 1 87 ? -12.902 -14.331 -42.327 1.00 96.81 87 SER A C 1
ATOM 656 O O . SER A 1 87 ? -12.336 -13.241 -42.349 1.00 96.81 87 SER A O 1
ATOM 658 N N . MET A 1 88 ? -12.834 -15.148 -41.265 1.00 97.38 88 MET A N 1
ATOM 659 C CA . MET A 1 88 ? -12.019 -14.844 -40.077 1.00 97.38 88 MET A CA 1
ATOM 660 C C . MET A 1 88 ? -10.543 -14.709 -40.448 1.00 97.38 88 MET A C 1
ATOM 662 O O . MET A 1 88 ? -9.882 -13.754 -40.044 1.00 97.38 88 MET A O 1
ATOM 666 N N . VAL A 1 89 ? -10.031 -15.654 -41.239 1.00 96.94 89 VAL A N 1
ATOM 667 C CA . VAL A 1 89 ? -8.633 -15.651 -41.681 1.00 96.94 89 VAL A CA 1
ATOM 668 C C . VAL A 1 89 ? -8.356 -14.495 -42.629 1.00 96.94 89 VAL A C 1
ATOM 670 O O . VAL A 1 89 ? -7.336 -13.830 -42.476 1.00 96.94 89 VAL A O 1
ATOM 673 N N . ASP A 1 90 ? -9.258 -14.230 -43.576 1.00 96.62 90 ASP A N 1
ATOM 674 C CA . ASP A 1 90 ? -9.149 -13.097 -44.496 1.00 96.62 90 ASP A CA 1
ATOM 675 C C . ASP A 1 90 ? -9.035 -11.788 -43.700 1.00 96.62 90 ASP A C 1
ATOM 677 O O . ASP A 1 90 ? -8.092 -11.024 -43.901 1.00 96.62 90 ASP A O 1
ATOM 681 N N . PHE A 1 91 ? -9.900 -11.587 -42.707 1.00 96.69 91 PHE A N 1
ATOM 682 C CA . PHE A 1 91 ? -9.865 -10.380 -41.889 1.00 96.69 91 PHE A CA 1
ATOM 683 C C . PHE A 1 91 ? -8.601 -10.279 -41.018 1.00 96.69 91 PHE A C 1
ATOM 685 O O . PHE A 1 91 ? -7.927 -9.251 -41.014 1.00 96.69 91 PHE A O 1
ATOM 692 N N . LEU A 1 92 ? -8.226 -11.347 -40.307 1.00 96.38 92 LEU A N 1
ATOM 693 C CA . LEU A 1 92 ? -7.055 -11.331 -39.420 1.00 96.38 92 LEU A CA 1
ATOM 694 C C . LEU A 1 92 ? -5.734 -11.204 -40.195 1.00 96.38 92 LEU A C 1
ATOM 696 O O . LEU A 1 92 ? -4.874 -10.406 -39.831 1.00 96.38 92 LEU A O 1
ATOM 700 N N . VAL A 1 93 ? -5.551 -12.005 -41.245 1.00 94.31 93 VAL A N 1
ATOM 701 C CA . VAL A 1 93 ? -4.256 -12.158 -41.925 1.00 94.31 93 VAL A CA 1
ATOM 702 C C . VAL A 1 93 ? -4.060 -11.119 -43.023 1.00 94.31 93 VAL A C 1
ATOM 704 O O . VAL A 1 93 ? -2.949 -10.604 -43.148 1.00 94.31 93 VAL A O 1
ATOM 707 N N . ARG A 1 94 ? -5.099 -10.824 -43.818 1.00 92.19 94 ARG A N 1
ATOM 708 C CA . ARG A 1 94 ? -5.011 -9.895 -44.956 1.00 92.19 94 ARG A CA 1
ATOM 709 C C . ARG A 1 94 ? -5.397 -8.476 -44.558 1.00 92.19 94 ARG A C 1
ATOM 711 O O . ARG A 1 94 ? -4.651 -7.560 -44.872 1.00 92.19 94 ARG A O 1
ATOM 718 N N . ASP A 1 95 ? -6.526 -8.295 -43.874 1.00 92.31 95 ASP A N 1
ATOM 719 C CA . ASP A 1 95 ? -7.059 -6.947 -43.633 1.00 92.31 95 ASP A CA 1
ATOM 720 C C . ASP A 1 95 ? -6.403 -6.267 -42.413 1.00 92.31 95 ASP A C 1
ATOM 722 O O . ASP A 1 95 ? -6.141 -5.067 -42.443 1.00 92.31 95 ASP A O 1
ATOM 726 N N . LEU A 1 96 ? -6.086 -7.026 -41.354 1.00 92.19 96 LEU A N 1
ATOM 727 C CA . LEU A 1 96 ? -5.392 -6.526 -40.152 1.00 92.19 96 LEU A CA 1
ATOM 728 C C . LEU A 1 96 ? -3.880 -6.782 -40.141 1.00 92.19 96 LEU A C 1
ATOM 730 O O . LEU A 1 96 ? -3.188 -6.388 -39.201 1.00 92.19 96 LEU A O 1
ATOM 734 N N . GLU A 1 97 ? -3.377 -7.468 -41.160 1.00 92.88 97 GLU A N 1
ATOM 735 C CA . GLU A 1 97 ? -1.971 -7.829 -41.306 1.00 92.88 97 GLU A CA 1
ATOM 736 C C . GLU A 1 97 ? -1.353 -8.544 -40.073 1.00 92.88 97 GLU A C 1
ATOM 738 O O . GLU A 1 97 ? -0.205 -8.292 -39.687 1.00 92.88 97 GLU A O 1
ATOM 743 N N . ILE A 1 98 ? -2.108 -9.439 -39.421 1.00 93.81 98 ILE A N 1
ATOM 744 C CA . ILE A 1 98 ? -1.662 -10.126 -38.200 1.00 93.81 98 ILE A CA 1
ATOM 745 C C . ILE A 1 98 ? -0.864 -11.402 -38.531 1.00 93.81 98 ILE A C 1
ATOM 747 O O . ILE A 1 98 ? -1.361 -12.256 -39.274 1.00 93.81 98 ILE A O 1
ATOM 751 N N . PRO A 1 99 ? 0.324 -11.618 -37.920 1.00 94.81 99 PRO A N 1
ATOM 752 C CA . PRO A 1 99 ? 1.022 -12.899 -37.996 1.00 94.81 99 PRO A CA 1
ATOM 753 C C . PRO A 1 99 ? 0.230 -13.995 -37.279 1.00 94.81 99 PRO A C 1
ATOM 755 O O . PRO A 1 99 ? 0.074 -13.967 -36.053 1.00 94.81 99 PRO A O 1
ATOM 758 N N . LEU A 1 100 ? -0.205 -15.010 -38.022 1.00 95.81 100 LEU A N 1
ATOM 759 C CA . LEU A 1 100 ? -1.086 -16.054 -37.505 1.00 95.81 100 LEU A CA 1
ATOM 760 C C . LEU A 1 100 ? -0.549 -17.445 -37.833 1.00 95.81 100 LEU A C 1
ATOM 762 O O . LEU A 1 100 ? -0.254 -17.761 -38.983 1.00 95.81 100 LEU A O 1
ATOM 766 N N . GLY A 1 101 ? -0.436 -18.292 -36.810 1.00 95.88 101 GLY A N 1
ATOM 767 C CA . GLY A 1 101 ? -0.287 -19.729 -36.999 1.00 95.88 101 GLY A CA 1
ATOM 768 C C . GLY A 1 101 ? -1.655 -20.362 -37.218 1.00 95.88 101 GLY A C 1
ATOM 769 O O . GLY A 1 101 ? -2.424 -20.543 -36.279 1.00 95.88 101 GLY A O 1
ATOM 770 N N . LEU A 1 102 ? -1.961 -20.692 -38.458 1.00 95.25 102 LEU A N 1
ATOM 771 C CA . LEU A 1 102 ? -3.233 -21.265 -38.851 1.00 95.25 102 LEU A CA 1
ATOM 772 C C . LEU A 1 102 ? -3.118 -22.787 -38.954 1.00 95.25 102 LEU A C 1
ATOM 774 O O . LEU A 1 102 ? -2.255 -23.291 -39.670 1.00 95.25 102 LEU A O 1
ATOM 778 N N . ILE A 1 103 ? -3.990 -23.508 -38.251 1.00 96.38 103 ILE A N 1
ATOM 779 C CA . ILE A 1 103 ? -4.157 -24.958 -38.383 1.00 96.38 103 ILE A CA 1
ATOM 780 C C . ILE A 1 103 ? -5.497 -25.215 -39.071 1.00 96.38 103 ILE A C 1
ATOM 782 O O . ILE A 1 103 ? -6.541 -24.798 -38.568 1.00 96.38 103 ILE A O 1
ATOM 786 N N . ALA A 1 104 ? -5.470 -25.882 -40.222 1.00 97.06 104 ALA A N 1
ATOM 787 C CA . ALA A 1 104 ? -6.672 -26.183 -40.998 1.00 97.06 104 ALA A CA 1
ATOM 788 C C . ALA A 1 104 ? -6.509 -27.474 -41.819 1.00 97.06 104 ALA A C 1
ATOM 790 O O . ALA A 1 104 ? -5.373 -27.879 -42.093 1.00 97.06 104 ALA A O 1
ATOM 791 N N . PRO A 1 105 ? -7.613 -28.122 -42.239 1.00 97.12 105 PRO A N 1
ATOM 792 C CA . PRO A 1 105 ? -7.568 -29.175 -43.250 1.00 97.12 105 PRO A CA 1
ATOM 793 C C . PRO A 1 105 ? -6.879 -28.686 -44.527 1.00 97.12 105 PRO A C 1
ATOM 795 O O . PRO A 1 105 ? -6.990 -27.511 -44.879 1.00 97.12 105 PRO A O 1
ATOM 798 N N . PHE A 1 106 ? -6.173 -29.567 -45.232 1.00 96.06 106 PHE A N 1
ATOM 799 C CA . PHE A 1 106 ? -5.470 -29.226 -46.473 1.00 96.06 106 PHE A CA 1
ATOM 800 C C . PHE A 1 106 ? -5.839 -30.164 -47.623 1.00 96.06 106 PHE A C 1
ATOM 802 O O . PHE A 1 106 ? -6.322 -31.273 -47.406 1.00 96.06 106 PHE A O 1
ATOM 809 N N . LYS A 1 107 ? -5.587 -29.718 -48.855 1.00 96.50 107 LYS A N 1
ATOM 810 C CA . LYS A 1 107 ? -5.743 -30.508 -50.082 1.00 96.50 107 LYS A CA 1
ATOM 811 C C . LYS A 1 107 ? -4.556 -31.467 -50.243 1.00 96.50 107 LYS A C 1
ATOM 813 O O . LYS A 1 107 ? -3.448 -30.995 -50.518 1.00 96.50 107 LYS A O 1
ATOM 818 N N . PRO A 1 108 ? -4.731 -32.788 -50.053 1.00 92.50 108 PRO A N 1
ATOM 819 C CA . PRO A 1 108 ? -3.616 -33.731 -50.098 1.00 92.50 108 PRO A CA 1
ATOM 820 C C . PRO A 1 108 ? -2.994 -33.832 -51.494 1.00 92.50 108 PRO A C 1
ATOM 822 O O . PRO A 1 108 ? -1.798 -34.068 -51.612 1.00 92.50 108 PRO A O 1
ATOM 825 N N . ASP A 1 109 ? -3.777 -33.613 -52.544 1.00 94.25 109 ASP A N 1
ATOM 826 C CA . ASP A 1 109 ? -3.392 -33.626 -53.957 1.00 94.25 109 ASP A CA 1
ATOM 827 C C . ASP A 1 109 ? -2.667 -32.348 -54.420 1.00 94.25 109 ASP A C 1
ATOM 829 O O . ASP A 1 109 ? -2.173 -32.290 -55.546 1.00 94.25 109 ASP A O 1
ATOM 833 N N . HIS A 1 110 ? -2.544 -31.328 -53.563 1.00 95.56 110 HIS A N 1
ATOM 834 C CA . HIS A 1 110 ? -1.850 -30.094 -53.919 1.00 95.56 110 HIS A CA 1
ATOM 835 C C . HIS A 1 110 ? -0.357 -30.360 -54.230 1.00 95.56 110 HIS A C 1
ATOM 837 O O . HIS A 1 110 ? 0.325 -30.989 -53.415 1.00 95.56 110 HIS A O 1
ATOM 843 N N . PRO A 1 111 ? 0.220 -29.834 -55.333 1.00 93.62 111 PRO A N 1
ATOM 844 C CA . PRO A 1 111 ? 1.586 -30.170 -55.759 1.00 93.62 111 PRO A CA 1
ATOM 845 C C . PRO A 1 111 ? 2.670 -29.953 -54.691 1.00 93.62 111 PRO A C 1
ATOM 847 O O . PRO A 1 111 ? 3.556 -30.786 -54.519 1.00 93.62 111 PRO A O 1
ATOM 850 N N . ILE A 1 112 ? 2.578 -28.862 -53.922 1.00 94.00 112 ILE A N 1
ATOM 851 C CA . ILE A 1 112 ? 3.516 -28.574 -52.818 1.00 94.00 112 ILE A CA 1
ATOM 852 C C . ILE A 1 112 ? 3.397 -29.599 -51.683 1.00 94.00 112 ILE A C 1
ATOM 854 O O . ILE A 1 112 ? 4.403 -29.959 -51.076 1.00 94.00 112 ILE A O 1
ATOM 858 N N . ILE A 1 113 ? 2.185 -30.092 -51.411 1.00 93.81 113 ILE A N 1
ATOM 859 C CA . ILE A 1 113 ? 1.947 -31.113 -50.387 1.00 93.81 113 ILE A CA 1
ATOM 860 C C . ILE A 1 113 ? 2.526 -32.452 -50.837 1.00 93.81 113 ILE A C 1
ATOM 862 O O . ILE A 1 113 ? 3.215 -33.106 -50.059 1.00 93.81 113 ILE A O 1
ATOM 866 N N . GLN A 1 114 ? 2.336 -32.816 -52.107 1.00 91.75 114 GLN A N 1
ATOM 867 C CA . GLN A 1 114 ? 2.930 -34.021 -52.692 1.00 91.75 114 GLN A CA 1
ATOM 868 C C . GLN A 1 114 ? 4.467 -33.998 -52.625 1.00 91.75 114 GLN A C 1
ATOM 870 O O . GLN A 1 114 ? 5.086 -35.021 -52.333 1.00 91.75 114 GLN A O 1
ATOM 875 N N . LYS A 1 115 ? 5.097 -32.826 -52.798 1.00 90.56 115 LYS A N 1
ATOM 876 C CA . LYS A 1 115 ? 6.560 -32.677 -52.697 1.00 90.56 115 LYS A CA 1
ATOM 877 C C . LYS A 1 115 ? 7.140 -32.785 -51.284 1.00 90.56 115 LYS A C 1
ATOM 879 O O . LYS A 1 115 ? 8.345 -32.977 -51.172 1.00 90.56 115 LYS A O 1
ATOM 884 N N . LEU A 1 116 ? 6.342 -32.681 -50.218 1.00 87.00 116 LEU A N 1
ATOM 885 C CA . LEU A 1 116 ? 6.846 -32.929 -48.857 1.00 87.00 116 LEU A CA 1
ATOM 886 C C . LEU A 1 116 ? 7.291 -34.385 -48.672 1.00 87.00 116 LEU A C 1
ATOM 888 O O . LEU A 1 116 ? 8.149 -34.666 -47.842 1.00 87.00 116 LEU A O 1
ATOM 892 N N . GLY A 1 117 ? 6.696 -35.313 -49.423 1.00 85.56 117 GLY A N 1
ATOM 893 C CA . GLY A 1 117 ? 6.873 -36.740 -49.200 1.00 85.56 117 GLY A CA 1
ATOM 894 C C . GLY A 1 117 ? 6.160 -37.241 -47.930 1.00 85.56 117 GLY A C 1
ATOM 895 O O . GLY A 1 117 ? 5.768 -36.460 -47.054 1.00 85.56 117 GLY A O 1
ATOM 896 N N . PRO A 1 118 ? 5.965 -38.565 -47.811 1.00 84.56 118 PRO A N 1
ATOM 897 C CA . PRO A 1 118 ? 5.138 -39.159 -46.761 1.00 84.56 118 PRO A CA 1
ATOM 898 C C . PRO A 1 118 ? 5.708 -38.948 -45.350 1.00 84.56 118 PRO A C 1
ATOM 900 O O . PRO A 1 118 ? 4.954 -38.675 -44.417 1.00 84.56 118 PRO A O 1
ATOM 903 N N . GLU A 1 119 ? 7.031 -39.017 -45.182 1.00 83.50 119 GLU A N 1
ATOM 904 C CA . GLU A 1 119 ? 7.673 -38.891 -43.868 1.00 83.50 119 GLU A CA 1
ATOM 905 C C . GLU A 1 119 ? 7.581 -37.470 -43.302 1.00 83.50 119 GLU A C 1
ATOM 907 O O . GLU A 1 119 ? 7.168 -37.273 -42.155 1.00 83.50 119 GLU A O 1
ATOM 912 N N . THR A 1 120 ? 7.925 -36.454 -44.100 1.00 84.06 120 THR A N 1
ATOM 913 C CA . THR A 1 120 ? 7.845 -35.055 -43.661 1.00 84.06 120 THR A CA 1
ATOM 914 C C . THR A 1 120 ? 6.396 -34.630 -43.450 1.00 84.06 120 THR A C 1
ATOM 916 O O . THR A 1 120 ? 6.109 -33.916 -42.483 1.00 84.06 120 THR A O 1
ATOM 919 N N . LEU A 1 121 ? 5.466 -35.108 -44.284 1.00 87.44 121 LEU A N 1
ATOM 920 C CA . LEU A 1 121 ? 4.040 -34.842 -44.108 1.00 87.44 121 LEU A CA 1
ATOM 921 C C . LEU A 1 121 ? 3.504 -35.446 -42.801 1.00 87.44 121 LEU A C 1
ATOM 923 O O . LEU A 1 121 ? 2.818 -34.747 -42.051 1.00 87.44 121 LEU A O 1
ATOM 927 N N . ALA A 1 122 ? 3.875 -36.684 -42.460 1.00 85.31 122 ALA A N 1
ATOM 928 C CA . ALA A 1 122 ? 3.496 -37.313 -41.189 1.00 85.31 122 ALA A CA 1
ATOM 929 C C . ALA A 1 122 ? 4.034 -36.547 -39.963 1.00 85.31 122 ALA A C 1
ATOM 931 O O . ALA A 1 122 ? 3.382 -36.483 -38.920 1.00 85.31 122 ALA A O 1
ATOM 932 N N . ARG A 1 123 ? 5.200 -35.899 -40.091 1.00 83.44 123 ARG A N 1
ATOM 933 C CA . ARG A 1 123 ? 5.795 -35.047 -39.041 1.00 83.44 123 ARG A CA 1
ATOM 934 C C . ARG A 1 123 ? 5.252 -33.612 -39.010 1.00 83.44 123 ARG A C 1
ATOM 936 O O . ARG A 1 123 ? 5.607 -32.853 -38.103 1.00 83.44 123 ARG A O 1
ATOM 943 N N . SER A 1 124 ? 4.410 -33.232 -39.969 1.00 84.81 124 SER A N 1
ATOM 944 C CA . SER A 1 124 ? 3.898 -31.860 -40.133 1.00 84.81 124 SER A CA 1
ATOM 945 C C . SER A 1 124 ? 2.371 -31.769 -40.090 1.00 84.81 124 SER A C 1
ATOM 947 O O . SER A 1 124 ? 1.832 -30.666 -40.044 1.00 84.81 124 SER A O 1
ATOM 949 N N . SER A 1 125 ? 1.677 -32.911 -40.064 1.00 88.62 125 SER A N 1
ATOM 950 C CA . SER A 1 125 ? 0.217 -32.991 -40.049 1.00 88.62 125 SER A CA 1
ATOM 951 C C . SER A 1 125 ? -0.324 -33.779 -38.853 1.00 88.62 125 SER A C 1
ATOM 953 O O . SER A 1 125 ? 0.361 -34.618 -38.262 1.00 88.62 125 SER A O 1
ATOM 955 N N . ILE A 1 126 ? -1.560 -33.468 -38.460 1.00 86.31 126 ILE A N 1
ATOM 956 C CA . ILE A 1 126 ? -2.339 -34.197 -37.447 1.00 86.31 126 ILE A CA 1
ATOM 957 C C . ILE A 1 126 ? -3.767 -34.292 -37.966 1.00 86.31 126 ILE A C 1
ATOM 959 O O . ILE A 1 126 ? -4.343 -33.260 -38.296 1.00 86.31 126 ILE A O 1
ATOM 963 N N . GLU A 1 127 ? -4.338 -35.498 -38.035 1.00 87.44 127 GLU A N 1
ATOM 964 C CA . GLU A 1 127 ? -5.757 -35.692 -38.392 1.00 87.44 127 GLU A CA 1
ATOM 965 C C . GLU A 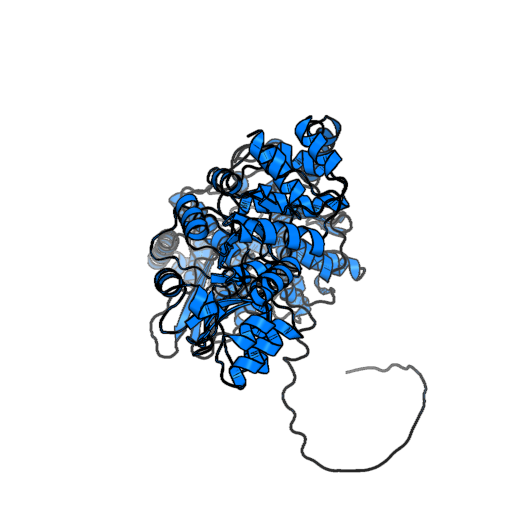1 127 ? -6.166 -34.938 -39.677 1.00 87.44 127 GLU A C 1
ATOM 967 O O . GLU A 1 127 ? -7.209 -34.292 -39.740 1.00 87.44 127 GLU A O 1
ATOM 972 N N . GLY A 1 128 ? -5.298 -34.958 -40.697 1.00 90.75 128 GLY A N 1
ATOM 973 C CA . GLY A 1 128 ? -5.542 -34.281 -41.976 1.00 90.75 128 GLY A CA 1
ATOM 974 C C . GLY A 1 128 ? -5.413 -32.752 -41.950 1.00 90.75 128 GLY A C 1
ATOM 975 O O . GLY A 1 128 ? -5.775 -32.102 -42.927 1.00 90.75 128 GLY A O 1
ATOM 976 N N . THR A 1 129 ? -4.892 -32.163 -40.870 1.00 94.69 129 THR A N 1
ATOM 977 C CA . THR A 1 129 ? -4.609 -30.721 -40.771 1.00 94.69 129 THR A CA 1
ATOM 978 C C . THR A 1 129 ? -3.135 -30.395 -40.944 1.00 94.69 129 THR A C 1
ATOM 980 O O . THR A 1 129 ? -2.270 -31.214 -40.631 1.00 94.69 129 THR A O 1
ATOM 983 N N . LEU A 1 130 ? -2.853 -29.180 -41.413 1.00 94.38 130 LEU A N 1
ATOM 984 C CA . LEU A 1 130 ? -1.513 -28.625 -41.564 1.00 94.38 130 LEU A CA 1
ATOM 985 C C . LEU A 1 130 ? -1.421 -27.305 -40.792 1.00 94.38 130 LEU A C 1
ATOM 987 O O . LEU A 1 130 ? -2.325 -26.475 -40.853 1.00 94.38 130 LEU A O 1
ATOM 991 N N . ALA A 1 131 ? -0.320 -27.111 -40.066 1.00 94.44 131 ALA A N 1
ATOM 992 C CA . ALA A 1 131 ? -0.014 -25.842 -39.414 1.00 94.44 131 ALA A CA 1
ATOM 993 C C . ALA A 1 131 ? 0.826 -24.959 -40.349 1.00 94.44 131 ALA A C 1
ATOM 995 O O . ALA A 1 131 ? 1.928 -25.354 -40.740 1.00 94.44 131 ALA A O 1
ATOM 996 N N . MET A 1 132 ? 0.349 -23.753 -40.651 1.00 95.75 132 MET A N 1
ATOM 997 C CA . MET A 1 132 ? 1.045 -22.767 -41.478 1.00 95.75 132 MET A CA 1
ATOM 998 C C . MET A 1 132 ? 1.168 -21.433 -40.744 1.00 95.75 132 MET A C 1
ATOM 1000 O O . MET A 1 132 ? 0.183 -20.913 -40.228 1.00 95.75 132 MET A O 1
ATOM 1004 N N . LEU A 1 133 ? 2.369 -20.858 -40.702 1.00 95.19 133 LEU A N 1
ATOM 1005 C CA . LEU A 1 133 ? 2.543 -19.462 -40.308 1.00 95.19 133 LEU A CA 1
ATOM 1006 C C . LEU A 1 133 ? 2.311 -18.572 -41.528 1.00 95.19 133 LEU A C 1
ATOM 1008 O O . LEU A 1 133 ? 3.080 -18.661 -42.484 1.00 95.19 133 LEU A O 1
ATOM 1012 N N . CYS A 1 134 ? 1.303 -17.708 -41.460 1.00 94.75 134 CYS A N 1
ATOM 1013 C CA . CYS A 1 134 ? 1.037 -16.670 -42.452 1.00 94.75 134 CYS A CA 1
ATOM 1014 C C . CYS A 1 134 ? 1.387 -15.287 -41.896 1.00 94.75 134 CYS A C 1
ATOM 1016 O O . CYS A 1 134 ? 1.276 -15.051 -40.689 1.00 94.75 134 CYS A O 1
ATOM 1018 N N . ASN A 1 135 ? 1.779 -14.374 -42.789 1.00 91.94 135 ASN A N 1
ATOM 1019 C CA . ASN A 1 135 ? 2.065 -12.972 -42.479 1.00 91.94 135 ASN A CA 1
ATOM 1020 C C . ASN A 1 135 ? 3.137 -12.785 -41.387 1.00 91.94 135 ASN A C 1
ATOM 1022 O O . ASN A 1 135 ? 3.061 -11.956 -40.479 1.00 91.94 135 ASN A O 1
ATOM 1026 N N . GLY A 1 136 ? 4.198 -13.583 -41.482 1.00 89.69 136 GLY A N 1
ATOM 1027 C CA . GLY A 1 136 ? 5.406 -13.433 -40.673 1.00 89.69 136 GLY A CA 1
ATOM 1028 C C . GLY A 1 136 ? 6.304 -12.289 -41.151 1.00 89.69 136 GLY A C 1
ATOM 1029 O O . GLY A 1 136 ? 7.496 -12.297 -40.856 1.00 89.69 136 GLY A O 1
ATOM 1030 N N . GLY A 1 137 ? 5.755 -11.307 -41.868 1.00 90.44 137 GLY A N 1
ATOM 1031 C CA . GLY A 1 137 ? 6.454 -10.146 -42.403 1.00 90.44 137 GLY A CA 1
ATOM 1032 C C . GLY A 1 137 ? 6.960 -10.330 -43.835 1.00 90.44 137 GLY A C 1
ATOM 1033 O O . GLY A 1 137 ? 7.163 -11.443 -44.316 1.00 90.44 137 GLY A O 1
ATOM 1034 N N . ARG A 1 138 ? 7.244 -9.194 -44.485 1.00 91.44 138 ARG A N 1
ATOM 1035 C CA . ARG A 1 138 ? 7.582 -9.100 -45.916 1.00 91.44 138 ARG A CA 1
ATOM 1036 C C . ARG A 1 138 ? 8.699 -10.047 -46.371 1.00 91.44 138 ARG A C 1
ATOM 1038 O O . ARG A 1 138 ? 8.614 -10.585 -47.465 1.00 91.44 138 ARG A O 1
ATOM 1045 N N . PHE A 1 139 ? 9.732 -10.260 -45.549 1.00 94.56 139 PHE A N 1
ATOM 1046 C CA . PHE A 1 139 ? 10.823 -11.187 -45.878 1.00 94.56 139 PHE A CA 1
ATOM 1047 C C . PHE A 1 139 ? 10.324 -12.629 -46.015 1.00 94.56 139 PHE A C 1
ATOM 1049 O O . PHE A 1 139 ? 10.657 -13.327 -46.970 1.00 94.56 139 PHE A O 1
ATOM 1056 N N . MET A 1 140 ? 9.513 -13.070 -45.054 1.00 94.75 140 MET A N 1
ATOM 1057 C CA . MET A 1 140 ? 8.962 -14.417 -45.022 1.00 94.75 140 MET A CA 1
ATOM 1058 C C . MET A 1 140 ? 7.972 -14.642 -46.166 1.00 94.75 140 MET A C 1
ATOM 1060 O O . MET A 1 140 ? 8.025 -15.685 -46.815 1.00 94.75 140 MET A O 1
ATOM 1064 N N . ASP A 1 141 ? 7.100 -13.665 -46.422 1.00 92.56 141 ASP A N 1
ATOM 1065 C CA . ASP A 1 141 ? 6.088 -13.760 -47.476 1.00 92.56 141 ASP A CA 1
ATOM 1066 C C . ASP A 1 141 ? 6.731 -13.811 -48.867 1.00 92.56 141 ASP A C 1
ATOM 1068 O O . ASP A 1 141 ? 6.338 -14.636 -49.691 1.00 92.56 141 ASP A O 1
ATOM 1072 N N . GLU A 1 142 ? 7.769 -13.003 -49.107 1.00 94.94 142 GLU A N 1
ATOM 1073 C CA . GLU A 1 142 ? 8.510 -13.019 -50.371 1.00 94.94 142 GLU A CA 1
ATOM 1074 C C . GLU A 1 142 ? 9.291 -14.327 -50.564 1.00 94.94 142 GLU A C 1
ATOM 1076 O O . GLU A 1 142 ? 9.233 -14.936 -51.632 1.00 94.94 142 GLU A O 1
ATOM 1081 N N . LEU A 1 143 ? 9.953 -14.834 -49.518 1.00 96.81 143 LEU A N 1
ATOM 1082 C CA . LEU A 1 143 ? 10.619 -16.137 -49.591 1.00 96.81 143 LEU A CA 1
ATOM 1083 C C . LEU A 1 143 ? 9.617 -17.281 -49.826 1.00 96.81 143 LEU A C 1
ATOM 1085 O O . LEU A 1 143 ? 9.899 -18.208 -50.587 1.00 96.81 143 LEU A O 1
ATOM 1089 N N . SER A 1 144 ? 8.438 -17.214 -49.200 1.00 95.69 144 SER A N 1
ATOM 1090 C CA . SER A 1 144 ? 7.355 -18.175 -49.421 1.00 95.69 144 SER A CA 1
ATOM 1091 C C . SER A 1 144 ? 6.823 -18.111 -50.856 1.00 95.69 144 SER A C 1
ATOM 1093 O O . SER A 1 144 ? 6.573 -19.164 -51.447 1.00 95.69 144 SER A O 1
ATOM 1095 N N . ARG A 1 145 ? 6.705 -16.912 -51.446 1.00 94.88 145 ARG A N 1
ATOM 1096 C CA . ARG A 1 145 ? 6.332 -16.722 -52.857 1.00 94.88 145 ARG A CA 1
ATOM 1097 C C . ARG A 1 145 ? 7.337 -17.402 -53.789 1.00 94.88 145 ARG A C 1
ATOM 1099 O O . ARG A 1 145 ? 6.923 -18.231 -54.595 1.00 94.88 145 ARG A O 1
ATOM 1106 N N . LEU A 1 146 ? 8.636 -17.132 -53.622 1.00 96.31 146 LEU A N 1
ATOM 1107 C CA . LEU A 1 146 ? 9.704 -17.748 -54.426 1.00 96.31 146 LEU A CA 1
ATOM 1108 C C . LEU A 1 146 ? 9.687 -19.284 -54.334 1.00 96.31 146 LEU A C 1
ATOM 1110 O O . LEU A 1 146 ? 9.755 -19.973 -55.353 1.00 96.31 146 LEU A O 1
ATOM 1114 N N . ALA A 1 147 ? 9.540 -19.830 -53.123 1.00 95.88 147 ALA A N 1
ATOM 1115 C CA . ALA A 1 147 ? 9.439 -21.275 -52.917 1.00 95.88 147 ALA A CA 1
ATOM 1116 C C . ALA A 1 147 ? 8.186 -21.872 -53.583 1.00 95.88 147 ALA A C 1
ATOM 1118 O O . ALA A 1 147 ? 8.268 -22.908 -54.245 1.00 95.88 147 ALA A O 1
ATOM 1119 N N . THR A 1 148 ? 7.044 -21.188 -53.466 1.00 94.69 148 THR A N 1
ATOM 1120 C CA . THR A 1 148 ? 5.768 -21.603 -54.069 1.00 94.69 148 THR A CA 1
ATOM 1121 C C . THR A 1 148 ? 5.843 -21.619 -55.596 1.00 94.69 148 THR A C 1
ATOM 1123 O O . THR A 1 148 ? 5.389 -22.580 -56.212 1.00 94.69 148 THR A O 1
ATOM 1126 N N . GLU A 1 149 ? 6.456 -20.606 -56.212 1.00 94.38 149 GLU A N 1
ATOM 1127 C CA . GLU A 1 149 ? 6.645 -20.520 -57.670 1.00 94.38 149 GLU A CA 1
ATOM 1128 C C . GLU A 1 149 ? 7.579 -21.606 -58.207 1.00 94.38 149 GLU A C 1
ATOM 1130 O O . GLU A 1 149 ? 7.326 -22.179 -59.265 1.00 94.38 149 GLU A O 1
ATOM 1135 N N . ALA A 1 150 ? 8.611 -21.970 -57.444 1.00 94.88 150 ALA A N 1
ATOM 1136 C CA . ALA A 1 150 ? 9.447 -23.136 -57.738 1.00 94.88 150 ALA A CA 1
ATOM 1137 C C . ALA A 1 150 ? 8.761 -24.479 -57.400 1.00 94.88 150 ALA A C 1
ATOM 1139 O O . ALA A 1 150 ? 9.327 -25.563 -57.600 1.00 94.88 150 ALA A O 1
ATOM 1140 N N . GLY A 1 151 ? 7.542 -24.427 -56.861 1.00 93.94 151 GLY A N 1
ATOM 1141 C CA . GLY A 1 151 ? 6.748 -25.577 -56.464 1.00 93.94 151 GLY A CA 1
ATOM 1142 C C . GLY A 1 151 ? 7.393 -26.402 -55.357 1.00 93.94 151 GLY A C 1
ATOM 1143 O O . GLY A 1 151 ? 7.215 -27.614 -55.370 1.00 93.94 151 GLY A O 1
ATOM 1144 N N . VAL A 1 152 ? 8.188 -25.810 -54.463 1.00 93.50 152 VAL A N 1
ATOM 1145 C CA . VAL A 1 152 ? 8.840 -26.503 -53.336 1.00 93.50 152 VAL A CA 1
ATOM 1146 C C . VAL A 1 152 ? 8.255 -26.041 -51.996 1.00 93.50 152 VAL A C 1
ATOM 1148 O O . VAL A 1 152 ? 7.891 -24.872 -51.856 1.00 93.50 152 VAL A O 1
ATOM 1151 N N . PRO A 1 153 ? 8.136 -26.929 -50.993 1.00 92.88 153 PRO A N 1
ATOM 1152 C CA . PRO A 1 153 ? 7.649 -26.538 -49.677 1.00 92.88 153 PRO A CA 1
ATOM 1153 C C . PRO A 1 153 ? 8.703 -25.724 -48.920 1.00 92.88 153 PRO A C 1
ATOM 1155 O O . PRO A 1 153 ? 9.885 -26.048 -48.962 1.00 92.88 153 PRO A O 1
ATOM 1158 N N . LEU A 1 154 ? 8.274 -24.707 -48.169 1.00 95.12 154 LEU A N 1
ATOM 1159 C CA . LEU A 1 154 ? 9.129 -23.991 -47.222 1.00 95.12 154 LEU A CA 1
ATOM 1160 C C . LEU A 1 154 ? 8.760 -24.399 -45.795 1.00 95.12 154 LEU A C 1
ATOM 1162 O O . LEU A 1 154 ? 7.692 -24.059 -45.283 1.00 95.12 154 LEU A O 1
ATOM 1166 N N . MET A 1 155 ? 9.654 -25.138 -45.146 1.00 92.94 155 MET A N 1
ATOM 1167 C CA . MET A 1 155 ? 9.448 -25.685 -43.807 1.00 92.94 155 MET A CA 1
ATOM 1168 C C . MET A 1 155 ? 10.327 -24.957 -42.801 1.00 92.94 155 MET A C 1
ATOM 1170 O O . MET A 1 155 ? 11.466 -24.595 -43.098 1.00 92.94 155 MET A O 1
ATOM 1174 N N . GLY A 1 156 ? 9.826 -24.758 -41.583 1.00 89.25 156 GLY A N 1
ATOM 1175 C CA . GLY A 1 156 ? 10.617 -24.057 -40.584 1.00 89.25 156 GLY A CA 1
ATOM 1176 C C . GLY A 1 156 ? 10.123 -24.166 -39.153 1.00 89.25 156 GLY A C 1
ATOM 1177 O O . GLY A 1 156 ? 9.083 -24.740 -38.826 1.00 89.25 156 GLY A O 1
ATOM 1178 N N . SER A 1 157 ? 10.940 -23.619 -38.262 1.00 89.19 157 SER A N 1
ATOM 1179 C CA . SER A 1 157 ? 10.593 -23.404 -36.858 1.00 89.19 157 SER A CA 1
ATOM 1180 C C . SER A 1 157 ? 11.392 -22.234 -36.299 1.00 89.19 157 SER A C 1
ATOM 1182 O O . SER A 1 157 ? 12.336 -21.769 -36.930 1.00 89.19 157 SER A O 1
ATOM 1184 N N . SER A 1 158 ? 11.044 -21.758 -35.107 1.00 90.06 158 SER A N 1
ATOM 1185 C CA . SER A 1 158 ? 11.798 -20.698 -34.431 1.00 90.06 158 SER A CA 1
ATOM 1186 C C . SER A 1 158 ? 13.279 -21.074 -34.271 1.00 90.06 158 SER A C 1
ATOM 1188 O O . SER A 1 158 ? 13.593 -22.225 -33.975 1.00 90.06 158 SER A O 1
ATOM 1190 N N . ALA A 1 159 ? 14.206 -20.139 -34.465 1.00 91.06 159 ALA A N 1
ATOM 1191 C CA . ALA A 1 159 ? 15.651 -20.365 -34.393 1.00 91.06 159 ALA A CA 1
ATOM 1192 C C . ALA A 1 159 ? 16.154 -20.324 -32.938 1.00 91.06 159 ALA A C 1
ATOM 1194 O O . ALA A 1 159 ? 16.756 -19.357 -32.494 1.00 91.06 159 ALA A O 1
ATOM 1195 N N . ASN A 1 160 ? 15.849 -21.368 -32.168 1.00 87.75 160 ASN A N 1
ATOM 1196 C CA . ASN A 1 160 ? 16.286 -21.519 -30.777 1.00 87.75 160 ASN A CA 1
ATOM 1197 C C . ASN A 1 160 ? 16.409 -22.988 -30.364 1.00 87.75 160 ASN A C 1
ATOM 1199 O O . ASN A 1 160 ? 15.761 -23.861 -30.956 1.00 87.75 160 ASN A O 1
ATOM 1203 N N . MET A 1 161 ? 17.184 -23.270 -29.320 1.00 84.88 161 MET A N 1
ATOM 1204 C CA . MET A 1 161 ? 17.208 -24.605 -28.717 1.00 84.88 161 MET A CA 1
ATOM 1205 C C . MET A 1 161 ? 15.837 -24.956 -28.136 1.00 84.88 161 MET A C 1
ATOM 1207 O O . MET A 1 161 ? 15.104 -24.084 -27.651 1.00 84.88 161 MET A O 1
ATOM 1211 N N . THR A 1 162 ? 15.471 -26.238 -28.185 1.00 77.69 162 THR A N 1
ATOM 1212 C CA . THR A 1 162 ? 14.164 -26.705 -27.704 1.00 77.69 162 THR A CA 1
ATOM 1213 C C . THR A 1 162 ? 13.929 -26.268 -26.252 1.00 77.69 162 THR A C 1
ATOM 1215 O O . THR A 1 162 ? 14.776 -26.468 -25.390 1.00 77.69 162 THR A O 1
ATOM 1218 N N . GLY A 1 163 ? 12.788 -25.618 -25.992 1.00 72.38 163 GLY A N 1
ATOM 1219 C CA . GLY A 1 163 ? 12.416 -25.112 -24.662 1.00 72.38 163 GLY A CA 1
ATOM 1220 C C . GLY A 1 163 ? 12.981 -23.736 -24.277 1.00 72.38 163 GLY A C 1
ATOM 1221 O O . GLY A 1 163 ? 12.535 -23.178 -23.283 1.00 72.38 163 GLY A O 1
ATOM 1222 N N . LYS A 1 164 ? 13.891 -23.139 -25.062 1.00 76.38 164 LYS A N 1
ATOM 1223 C CA . LYS A 1 164 ? 14.540 -21.848 -24.727 1.00 76.38 164 LYS A CA 1
ATOM 1224 C C . LYS A 1 164 ? 13.855 -20.584 -25.274 1.00 76.38 164 LYS A C 1
ATOM 1226 O O . LYS A 1 164 ? 14.436 -19.500 -25.199 1.00 76.38 164 LYS A O 1
ATOM 1231 N N . GLY A 1 165 ? 12.647 -20.724 -25.821 1.00 81.44 165 GLY A N 1
ATOM 1232 C CA . GLY A 1 165 ? 11.853 -19.618 -26.371 1.00 81.44 165 GLY A CA 1
ATOM 1233 C C . GLY A 1 165 ? 12.410 -19.011 -27.666 1.00 81.44 165 GLY A C 1
ATOM 1234 O O . GLY A 1 165 ? 13.598 -19.110 -27.968 1.00 81.44 165 GLY A O 1
ATOM 1235 N N . THR A 1 166 ? 11.534 -18.380 -28.449 1.00 87.25 166 THR A N 1
ATOM 1236 C CA . THR A 1 166 ? 11.898 -17.723 -29.714 1.00 87.25 166 THR A CA 1
ATOM 1237 C C . THR A 1 166 ? 12.731 -16.465 -29.449 1.00 87.25 166 THR A C 1
ATOM 1239 O O . THR A 1 166 ? 12.403 -15.686 -28.552 1.00 87.25 166 THR A O 1
ATOM 1242 N N . LYS A 1 167 ? 13.790 -16.237 -30.233 1.00 89.56 167 LYS A N 1
ATOM 1243 C CA . LYS A 1 167 ? 14.687 -15.083 -30.065 1.00 89.56 167 LYS A CA 1
ATOM 1244 C C . LYS A 1 167 ? 14.245 -13.891 -30.910 1.00 89.56 167 LYS A C 1
ATOM 1246 O O . LYS A 1 167 ? 13.857 -14.063 -32.066 1.00 89.56 167 LYS A O 1
ATOM 1251 N N . ALA A 1 168 ? 14.301 -12.695 -30.325 1.00 87.25 168 ALA A N 1
ATOM 1252 C CA . ALA A 1 168 ? 13.976 -11.439 -31.008 1.00 87.25 168 ALA A CA 1
ATOM 1253 C C . ALA A 1 168 ? 15.182 -10.822 -31.736 1.00 87.25 168 ALA A C 1
ATOM 1255 O O . ALA A 1 168 ? 14.978 -10.020 -32.644 1.00 87.25 168 ALA A O 1
ATOM 1256 N N . TYR A 1 169 ? 16.399 -11.199 -31.340 1.00 88.12 169 TYR A N 1
ATOM 1257 C CA . TYR A 1 169 ? 17.676 -10.811 -31.936 1.00 88.12 169 TYR A CA 1
ATOM 1258 C C . TYR A 1 169 ? 18.382 -12.056 -32.484 1.00 88.12 169 TYR A C 1
ATOM 1260 O O . TYR A 1 169 ? 18.227 -13.143 -31.921 1.00 88.12 169 TYR A O 1
ATOM 1268 N N . ALA A 1 170 ? 19.154 -11.909 -33.563 1.00 89.69 170 ALA A N 1
ATOM 1269 C CA . ALA A 1 170 ? 19.946 -13.016 -34.104 1.00 89.69 170 ALA A CA 1
ATOM 1270 C C . ALA A 1 170 ? 21.119 -13.359 -33.170 1.00 89.69 170 ALA A C 1
ATOM 1272 O O . ALA A 1 170 ? 21.509 -14.515 -33.040 1.00 89.69 170 ALA A O 1
ATOM 1273 N N . GLU A 1 171 ? 21.632 -12.347 -32.474 1.00 89.88 171 GLU A N 1
ATOM 1274 C CA . GLU A 1 171 ? 22.719 -12.418 -31.501 1.00 89.88 171 GLU A CA 1
ATOM 1275 C C . GLU A 1 171 ? 22.354 -13.253 -30.263 1.00 89.88 171 GLU A C 1
ATOM 1277 O O . GLU A 1 171 ? 23.238 -13.799 -29.608 1.00 89.88 171 GLU A O 1
ATOM 1282 N N . ASP A 1 172 ? 21.057 -13.389 -29.970 1.00 88.94 172 ASP A N 1
ATOM 1283 C CA . ASP A 1 172 ? 20.542 -14.190 -28.854 1.00 88.94 172 ASP A CA 1
ATOM 1284 C C . ASP A 1 172 ? 20.357 -15.678 -29.217 1.00 88.94 172 ASP A C 1
ATOM 1286 O O . ASP A 1 172 ? 19.988 -16.490 -28.358 1.00 88.94 172 ASP A O 1
ATOM 1290 N N . ILE A 1 173 ? 20.539 -16.046 -30.491 1.00 90.88 173 ILE A N 1
ATOM 1291 C CA . ILE A 1 173 ? 20.409 -17.429 -30.964 1.00 90.88 173 ILE A CA 1
ATOM 1292 C C . ILE A 1 173 ? 21.608 -18.237 -30.477 1.00 90.88 173 ILE A C 1
ATOM 1294 O O . ILE A 1 173 ? 22.753 -17.788 -30.510 1.00 90.88 173 ILE A O 1
ATOM 1298 N N . GLU A 1 174 ? 21.350 -19.463 -30.024 1.00 91.94 174 GLU A N 1
ATOM 1299 C CA . GLU A 1 174 ? 22.406 -20.313 -29.496 1.00 91.94 174 GLU A CA 1
ATOM 1300 C C . GLU A 1 174 ? 23.484 -20.624 -30.564 1.00 91.94 174 GLU A C 1
ATOM 1302 O O . GLU A 1 174 ? 23.135 -20.941 -31.708 1.00 91.94 174 GLU A O 1
ATOM 1307 N N . PRO A 1 175 ? 24.789 -20.598 -30.211 1.00 89.56 175 PRO A N 1
ATOM 1308 C CA . PRO A 1 175 ? 25.882 -20.752 -31.173 1.00 89.56 175 PRO A CA 1
ATOM 1309 C C . PRO A 1 175 ? 25.782 -21.992 -32.063 1.00 89.56 175 PRO A C 1
ATOM 1311 O O . PRO A 1 175 ? 26.071 -21.901 -33.249 1.00 89.56 175 PRO A O 1
ATOM 1314 N N . GLN A 1 176 ? 25.306 -23.126 -31.535 1.00 89.62 176 GLN A N 1
ATOM 1315 C CA . GLN A 1 176 ? 25.172 -24.358 -32.322 1.00 89.62 176 GLN A CA 1
ATOM 1316 C C . GLN A 1 176 ? 24.167 -24.212 -33.476 1.00 89.62 176 GLN A C 1
ATOM 1318 O O . GLN A 1 176 ? 24.334 -24.815 -34.534 1.00 89.62 176 GLN A O 1
ATOM 1323 N N . ILE A 1 177 ? 23.118 -23.408 -33.281 1.00 90.44 177 ILE A N 1
ATOM 1324 C CA . ILE A 1 177 ? 22.094 -23.151 -34.300 1.00 90.44 177 ILE A CA 1
ATOM 1325 C C . ILE A 1 177 ? 22.631 -22.177 -35.346 1.00 90.44 177 ILE A C 1
ATOM 1327 O O . ILE A 1 177 ? 22.423 -22.394 -36.537 1.00 90.44 177 ILE A O 1
ATOM 1331 N N . LEU A 1 178 ? 23.364 -21.147 -34.911 1.00 91.94 178 LEU A N 1
ATOM 1332 C CA . LEU A 1 178 ? 24.056 -20.218 -35.809 1.00 91.94 178 LEU A CA 1
ATOM 1333 C C . LEU A 1 178 ? 25.100 -20.943 -36.676 1.00 91.94 178 LEU A C 1
ATOM 1335 O O . LEU A 1 178 ? 25.223 -20.669 -37.867 1.00 91.94 178 LEU A O 1
ATOM 1339 N N . GLU A 1 179 ? 25.840 -21.890 -36.100 1.00 90.81 179 GLU A N 1
ATOM 1340 C CA . GLU A 1 179 ? 26.857 -22.664 -36.817 1.00 90.81 179 GLU A CA 1
ATOM 1341 C C . GLU A 1 179 ? 26.248 -23.572 -37.891 1.00 90.81 179 GLU A C 1
ATOM 1343 O O . GLU A 1 179 ? 26.798 -23.643 -38.992 1.00 90.81 179 GLU A O 1
ATOM 1348 N N . ALA A 1 180 ? 25.096 -24.189 -37.607 1.00 90.81 180 ALA A N 1
ATOM 1349 C CA . ALA A 1 180 ? 24.395 -25.090 -38.524 1.00 90.81 180 ALA A CA 1
ATOM 1350 C C . ALA A 1 180 ? 23.715 -24.396 -39.719 1.00 90.81 180 ALA A C 1
ATOM 1352 O O . ALA A 1 180 ? 23.344 -25.072 -40.681 1.00 90.81 180 ALA A O 1
ATOM 1353 N N . ALA A 1 181 ? 23.515 -23.078 -39.660 1.00 93.00 181 ALA A N 1
ATOM 1354 C CA . ALA A 1 181 ? 22.936 -22.309 -40.754 1.00 93.00 181 ALA A CA 1
ATOM 1355 C C . ALA A 1 181 ? 23.996 -21.972 -41.811 1.00 93.00 181 ALA A C 1
ATOM 1357 O O . ALA A 1 181 ? 25.063 -21.442 -41.493 1.00 93.00 181 ALA A O 1
ATOM 1358 N N . ASP A 1 182 ? 23.689 -22.230 -43.077 1.00 94.50 182 ASP A N 1
ATOM 1359 C CA . ASP A 1 182 ? 24.545 -21.898 -44.221 1.00 94.50 182 ASP A CA 1
ATOM 1360 C C . ASP A 1 182 ? 24.470 -20.401 -44.557 1.00 94.50 182 ASP A C 1
ATOM 1362 O O . ASP A 1 182 ? 25.440 -19.813 -45.034 1.00 94.50 182 ASP A O 1
ATOM 1366 N N . ILE A 1 183 ? 23.345 -19.758 -44.229 1.00 94.50 183 ILE A N 1
ATOM 1367 C CA . ILE A 1 183 ? 23.155 -18.309 -44.329 1.00 94.50 183 ILE A CA 1
ATOM 1368 C C . ILE A 1 183 ? 22.333 -17.777 -43.151 1.00 94.50 183 ILE A C 1
ATOM 1370 O O . ILE A 1 183 ? 21.392 -18.421 -42.683 1.00 94.50 183 ILE A O 1
ATOM 1374 N N . ILE A 1 184 ? 22.686 -16.583 -42.674 1.00 94.69 184 ILE A N 1
ATOM 1375 C CA . ILE A 1 184 ? 21.976 -15.873 -41.609 1.00 94.69 184 ILE A CA 1
ATOM 1376 C C . ILE A 1 184 ? 21.685 -14.464 -42.105 1.00 94.69 184 ILE A C 1
ATOM 1378 O O . ILE A 1 184 ? 22.600 -13.725 -42.461 1.00 94.69 184 ILE A O 1
ATOM 1382 N N . ILE A 1 185 ? 20.412 -14.090 -42.118 1.00 94.50 185 ILE A N 1
ATOM 1383 C CA . ILE A 1 185 ? 19.993 -12.720 -42.403 1.00 94.50 185 ILE A CA 1
ATOM 1384 C C . ILE A 1 185 ? 19.714 -12.039 -41.070 1.00 94.50 185 ILE A C 1
ATOM 1386 O O . ILE A 1 185 ? 18.746 -12.381 -40.403 1.00 94.50 185 ILE A O 1
ATOM 1390 N N . ASN A 1 186 ? 20.566 -11.096 -40.664 1.00 91.62 186 ASN A N 1
ATOM 1391 C CA . ASN A 1 186 ? 20.411 -10.358 -39.409 1.00 91.62 186 ASN A CA 1
ATOM 1392 C C . ASN A 1 186 ? 19.854 -8.952 -39.671 1.00 91.62 186 ASN A C 1
ATOM 1394 O O . ASN A 1 186 ? 20.577 -8.070 -40.134 1.00 91.62 186 ASN A O 1
ATOM 1398 N N . TYR A 1 187 ? 18.573 -8.745 -39.358 1.00 90.19 187 TYR A N 1
ATOM 1399 C CA . TYR A 1 187 ? 17.883 -7.450 -39.466 1.00 90.19 187 TYR A CA 1
ATOM 1400 C C . TYR A 1 187 ? 17.648 -6.798 -38.088 1.00 90.19 187 TYR A C 1
ATOM 1402 O O . TYR A 1 187 ? 16.796 -5.922 -37.941 1.00 90.19 187 TYR A O 1
ATOM 1410 N N . GLY A 1 188 ? 18.382 -7.222 -37.054 1.00 87.06 188 GLY A N 1
ATOM 1411 C CA . GLY A 1 188 ? 18.229 -6.715 -35.692 1.00 87.06 188 GLY A CA 1
ATOM 1412 C C . GLY A 1 188 ? 16.944 -7.201 -35.011 1.00 87.06 188 GLY A C 1
ATOM 1413 O O . GLY A 1 188 ? 16.515 -8.343 -35.204 1.00 87.06 188 GLY A O 1
ATOM 1414 N N . LYS A 1 189 ? 16.343 -6.345 -34.175 1.00 88.62 189 LYS A N 1
ATOM 1415 C CA . LYS A 1 189 ? 15.185 -6.695 -33.338 1.00 88.62 189 LYS A CA 1
ATOM 1416 C C . LYS A 1 189 ? 13.915 -6.904 -34.167 1.00 88.62 189 LYS A C 1
ATOM 1418 O O . LYS A 1 189 ? 13.502 -6.009 -34.898 1.00 88.62 189 LYS A O 1
ATOM 1423 N N . GLN A 1 190 ? 13.229 -8.026 -33.963 1.00 89.56 190 GLN A N 1
ATOM 1424 C CA . GLN A 1 190 ? 11.965 -8.317 -34.651 1.00 89.56 190 GLN A CA 1
ATOM 1425 C C . GLN A 1 190 ? 10.745 -7.619 -34.024 1.00 89.56 190 GLN A C 1
ATOM 1427 O O . GLN A 1 190 ? 10.692 -7.403 -32.809 1.00 89.56 190 GLN A O 1
ATOM 1432 N N . LYS A 1 191 ? 9.765 -7.265 -34.872 1.00 83.81 191 LYS A N 1
ATOM 1433 C CA . LYS A 1 191 ? 8.628 -6.365 -34.577 1.00 83.81 191 LYS A CA 1
ATOM 1434 C C . LYS A 1 191 ? 7.817 -6.798 -33.350 1.00 83.81 191 LYS A C 1
ATOM 1436 O O . LYS A 1 191 ? 7.667 -6.026 -32.404 1.00 83.81 191 LYS A O 1
ATOM 1441 N N . TYR A 1 192 ? 7.332 -8.033 -33.345 1.00 84.06 192 TYR A N 1
ATOM 1442 C CA . TYR A 1 192 ? 6.503 -8.599 -32.287 1.00 84.06 192 TYR A CA 1
ATOM 1443 C C . TYR A 1 192 ? 7.371 -9.424 -31.330 1.00 84.06 192 TYR A C 1
ATOM 1445 O O . TYR A 1 192 ? 7.626 -10.610 -31.541 1.00 84.06 192 TYR A O 1
ATOM 1453 N N . ASN A 1 193 ? 7.864 -8.751 -30.287 1.00 75.62 193 ASN A N 1
ATOM 1454 C CA . ASN A 1 193 ? 8.710 -9.340 -29.241 1.00 75.62 193 ASN A CA 1
ATOM 1455 C C . ASN A 1 193 ? 8.127 -9.228 -27.819 1.00 75.62 193 ASN A C 1
ATOM 1457 O O . ASN A 1 193 ? 8.611 -9.904 -26.916 1.00 75.62 193 ASN A O 1
ATOM 1461 N N . THR A 1 194 ? 7.084 -8.416 -27.625 1.00 65.19 194 THR A N 1
ATOM 1462 C CA . THR A 1 194 ? 6.378 -8.219 -26.349 1.00 65.19 194 THR A CA 1
ATOM 1463 C C . THR A 1 194 ? 4.866 -8.324 -26.606 1.00 65.19 194 THR A C 1
ATOM 1465 O O . THR A 1 194 ? 4.414 -7.771 -27.609 1.00 65.19 194 THR A O 1
ATOM 1468 N N . PRO A 1 195 ? 4.076 -9.017 -25.758 1.00 62.53 195 PRO A N 1
ATOM 1469 C CA . PRO A 1 195 ? 4.483 -9.722 -24.535 1.00 62.53 195 PRO A CA 1
ATOM 1470 C C . PRO A 1 195 ? 5.260 -11.019 -24.796 1.00 62.53 195 PRO A C 1
ATOM 1472 O O . PRO A 1 195 ? 5.993 -11.476 -23.926 1.00 62.53 195 PRO A O 1
ATOM 1475 N N . ARG A 1 196 ? 5.132 -11.601 -25.993 1.00 76.12 196 ARG A N 1
ATOM 1476 C CA . ARG A 1 196 ? 5.789 -12.856 -26.368 1.00 76.12 196 ARG A CA 1
ATOM 1477 C C . ARG A 1 196 ? 6.398 -12.757 -27.761 1.00 76.12 196 ARG A C 1
ATOM 1479 O O . ARG A 1 196 ? 5.876 -12.069 -28.635 1.00 76.12 196 ARG A O 1
ATOM 1486 N N . THR A 1 197 ? 7.474 -13.502 -27.967 1.00 73.12 197 THR A N 1
ATOM 1487 C CA . THR A 1 197 ? 7.974 -13.891 -29.288 1.00 73.12 197 THR A CA 1
ATOM 1488 C C . THR A 1 197 ? 7.230 -15.165 -29.738 1.00 73.12 197 THR A C 1
ATOM 1490 O O . THR A 1 197 ? 6.888 -16.002 -28.901 1.00 73.12 197 THR A O 1
ATOM 1493 N N . SER A 1 198 ? 6.996 -15.348 -31.046 1.00 88.06 198 SER A N 1
ATOM 1494 C CA . SER A 1 198 ? 6.097 -16.326 -31.722 1.00 88.06 198 SER A CA 1
ATOM 1495 C C . SER A 1 198 ? 4.641 -15.886 -31.970 1.00 88.06 198 SER A C 1
ATOM 1497 O O . SER A 1 198 ? 4.097 -15.048 -31.262 1.00 88.06 198 SER A O 1
ATOM 1499 N N . SER A 1 199 ? 4.010 -16.447 -33.010 1.00 92.19 199 SER A N 1
ATOM 1500 C CA . SER A 1 199 ? 2.624 -16.153 -33.404 1.00 92.19 199 SER A CA 1
ATOM 1501 C C . SER A 1 199 ? 1.592 -16.849 -32.515 1.00 92.19 199 SER A C 1
ATOM 1503 O O . SER A 1 199 ? 1.833 -17.950 -32.002 1.00 92.19 199 SER A O 1
ATOM 1505 N N . SER A 1 200 ? 0.413 -16.244 -32.390 1.00 94.62 200 SER A N 1
ATOM 1506 C CA . SER A 1 200 ? -0.763 -16.953 -31.878 1.00 94.62 200 SER A CA 1
ATOM 1507 C C . SER A 1 200 ? -1.131 -18.093 -32.833 1.00 94.62 200 SER A C 1
ATOM 1509 O O . SER A 1 200 ? -0.991 -17.936 -34.048 1.00 94.62 200 SER A O 1
ATOM 1511 N N . MET A 1 201 ? -1.551 -19.245 -32.302 1.00 95.06 201 MET A N 1
ATOM 1512 C CA . MET A 1 201 ? -1.966 -20.396 -33.114 1.00 95.06 201 MET A CA 1
ATOM 1513 C C . MET A 1 201 ? -3.424 -20.761 -32.868 1.00 95.06 201 MET A C 1
ATOM 1515 O O . MET A 1 201 ? -3.805 -20.946 -31.713 1.00 95.06 201 MET A O 1
ATOM 1519 N N . ILE A 1 202 ? -4.203 -20.912 -33.939 1.00 97.12 202 ILE A N 1
ATOM 1520 C CA . ILE A 1 202 ? -5.637 -21.230 -33.895 1.00 97.12 202 ILE A CA 1
ATOM 1521 C C . ILE A 1 202 ? -5.916 -22.448 -34.783 1.00 97.12 202 ILE A C 1
ATOM 1523 O O . ILE A 1 202 ? -5.436 -22.504 -35.918 1.00 97.12 202 ILE A O 1
ATOM 1527 N N . ASP A 1 203 ? -6.696 -23.402 -34.271 1.00 96.12 203 ASP A N 1
ATOM 1528 C CA . ASP A 1 203 ? -7.280 -24.500 -35.052 1.00 96.12 203 ASP A CA 1
ATOM 1529 C C . ASP A 1 203 ? -8.652 -24.092 -35.582 1.00 96.12 203 ASP A C 1
ATOM 1531 O O . ASP A 1 203 ? -9.547 -23.778 -34.803 1.00 96.12 203 ASP A O 1
ATOM 1535 N N . PHE A 1 204 ? -8.805 -24.082 -36.906 1.00 96.00 204 PHE A N 1
ATOM 1536 C CA . PHE A 1 204 ? -10.008 -23.636 -37.607 1.00 96.00 204 PHE A CA 1
ATOM 1537 C C . PHE A 1 204 ? -10.976 -24.774 -37.981 1.00 96.00 204 PHE A C 1
ATOM 1539 O O . PHE A 1 204 ? -11.957 -24.518 -38.672 1.00 96.00 204 PHE A O 1
ATOM 1546 N N . ARG A 1 205 ? -10.772 -26.021 -37.521 1.00 92.12 205 ARG A N 1
ATOM 1547 C CA . ARG A 1 205 ? -11.822 -27.069 -37.599 1.00 92.12 205 ARG A CA 1
ATOM 1548 C C . ARG A 1 205 ? -12.997 -26.766 -36.668 1.00 92.12 205 ARG A C 1
ATOM 1550 O O . ARG A 1 205 ? -14.147 -27.043 -36.984 1.00 92.12 205 ARG A O 1
ATOM 1557 N N . GLY A 1 206 ? -12.665 -26.187 -35.523 1.00 89.25 206 GLY A N 1
ATOM 1558 C CA . GLY A 1 206 ? -13.558 -25.569 -34.559 1.00 89.25 206 GLY A CA 1
ATOM 1559 C C . GLY A 1 206 ? -12.729 -24.486 -33.881 1.00 89.25 206 GLY A C 1
ATOM 1560 O O . GLY A 1 206 ? -11.909 -24.858 -33.036 1.00 89.25 206 GLY A O 1
ATOM 1561 N N . PRO A 1 207 ? -12.863 -23.205 -34.299 1.00 91.69 207 PRO A N 1
ATOM 1562 C CA . PRO A 1 207 ? -11.991 -22.110 -33.889 1.00 91.69 207 PRO A CA 1
ATOM 1563 C C . PRO A 1 207 ? -11.637 -22.180 -32.409 1.00 91.69 207 PRO A C 1
ATOM 1565 O O . PRO A 1 207 ? -12.472 -21.930 -31.542 1.00 91.69 207 PRO A O 1
ATOM 1568 N N . SER A 1 208 ? -10.398 -22.568 -32.125 1.00 94.88 208 SER A N 1
ATOM 1569 C CA . SER A 1 208 ? -9.900 -22.758 -30.766 1.00 94.88 208 SER A CA 1
ATOM 1570 C C . SER A 1 208 ? -8.438 -22.352 -30.678 1.00 94.88 208 SER A C 1
ATOM 1572 O O . SER A 1 208 ? -7.637 -22.587 -31.588 1.00 94.88 208 SER A O 1
ATOM 1574 N N . LEU A 1 209 ? -8.088 -21.700 -29.572 1.00 95.38 209 LEU A N 1
ATOM 1575 C CA . LEU A 1 209 ? -6.723 -21.273 -29.321 1.00 95.38 209 LEU A CA 1
ATOM 1576 C C . LEU A 1 209 ? -5.845 -22.477 -28.964 1.00 95.38 209 LEU A C 1
ATOM 1578 O O . LEU A 1 209 ? -6.062 -23.140 -27.953 1.00 95.38 209 LEU A O 1
ATOM 1582 N N . VAL A 1 210 ? -4.795 -22.696 -29.751 1.00 93.19 210 VAL A N 1
ATOM 1583 C CA . VAL A 1 210 ? -3.773 -23.727 -29.505 1.00 93.19 210 VAL A CA 1
ATOM 1584 C C . VAL A 1 210 ? -2.551 -23.142 -28.797 1.00 93.19 210 VAL A C 1
ATOM 1586 O O . VAL A 1 210 ? -1.890 -23.824 -28.012 1.00 93.19 210 VAL A O 1
ATOM 1589 N N . ARG A 1 211 ? -2.220 -21.874 -29.070 1.00 90.56 211 ARG A N 1
ATOM 1590 C CA . ARG A 1 211 ? -1.077 -21.191 -28.451 1.00 90.56 211 ARG A CA 1
ATOM 1591 C C . ARG A 1 211 ? -1.298 -19.687 -28.385 1.00 90.56 211 ARG A C 1
ATOM 1593 O O . ARG A 1 211 ? -1.556 -19.067 -29.413 1.00 90.56 211 ARG A O 1
ATOM 1600 N N . PHE A 1 212 ? -1.066 -19.098 -27.216 1.00 90.50 212 PHE A N 1
ATOM 1601 C CA . PHE A 1 212 ? -0.945 -17.650 -27.090 1.00 90.50 212 PHE A CA 1
ATOM 1602 C C . PHE A 1 212 ? 0.351 -17.139 -27.736 1.00 90.50 212 PHE A C 1
ATOM 1604 O O . PHE A 1 212 ? 1.432 -17.685 -27.497 1.00 90.50 212 PHE A O 1
ATOM 1611 N N . GLY A 1 213 ? 0.274 -16.062 -28.511 1.00 89.81 213 GLY A N 1
ATOM 1612 C CA . GLY A 1 213 ? 1.446 -15.434 -29.114 1.00 89.81 213 GLY A CA 1
ATOM 1613 C C . GLY A 1 213 ? 1.205 -13.967 -29.447 1.00 89.81 213 GLY A C 1
ATOM 1614 O O . GLY A 1 213 ? 0.412 -13.292 -28.793 1.00 89.81 213 GLY A O 1
ATOM 1615 N N . ALA A 1 214 ? 1.920 -13.459 -30.446 1.00 89.81 214 ALA A N 1
ATOM 1616 C CA . ALA A 1 214 ? 1.783 -12.086 -30.915 1.00 89.81 214 ALA A CA 1
ATOM 1617 C C . ALA A 1 214 ? 0.328 -11.750 -31.291 1.00 89.81 214 ALA A C 1
ATOM 1619 O O . ALA A 1 214 ? -0.391 -12.597 -31.830 1.00 89.81 214 ALA A O 1
ATOM 1620 N N . CYS A 1 215 ? -0.070 -10.505 -31.004 1.00 90.62 215 CYS A N 1
ATOM 1621 C CA . CYS A 1 215 ? -1.372 -9.918 -31.349 1.00 90.62 215 CYS A CA 1
ATOM 1622 C C . CYS A 1 215 ? -2.595 -10.679 -30.806 1.00 90.62 215 CYS A C 1
ATOM 1624 O O . CYS A 1 215 ? -3.691 -10.548 -31.351 1.00 90.62 215 CYS A O 1
ATOM 1626 N N . TYR A 1 216 ? -2.425 -11.503 -29.766 1.00 91.88 216 TYR A N 1
ATOM 1627 C CA . TYR A 1 216 ? -3.516 -12.314 -29.227 1.00 91.88 216 TYR A CA 1
ATOM 1628 C C . TYR A 1 216 ? -4.681 -11.474 -28.682 1.00 91.88 216 TYR A C 1
ATOM 1630 O O . TYR A 1 216 ? -5.838 -11.854 -28.834 1.00 91.88 216 TYR A O 1
ATOM 1638 N N . ASP A 1 217 ? -4.388 -10.324 -28.083 1.00 86.38 217 ASP A N 1
ATOM 1639 C CA . ASP A 1 217 ? -5.377 -9.354 -27.617 1.00 86.38 217 ASP A CA 1
ATOM 1640 C C . ASP A 1 217 ? -6.276 -8.856 -28.753 1.00 86.38 217 ASP A C 1
ATOM 1642 O O . ASP A 1 217 ? -7.501 -8.928 -28.635 1.00 86.38 217 ASP A O 1
ATOM 1646 N N . THR A 1 218 ? -5.679 -8.432 -29.871 1.00 89.44 218 THR A N 1
ATOM 1647 C CA . THR A 1 218 ? -6.420 -8.025 -31.072 1.00 89.44 218 THR A CA 1
ATOM 1648 C C . THR A 1 218 ? -7.221 -9.189 -31.643 1.00 89.44 218 THR A C 1
ATOM 1650 O O . THR A 1 218 ? -8.397 -9.027 -31.958 1.00 89.44 218 THR A O 1
ATOM 1653 N N . ILE A 1 219 ? -6.607 -10.373 -31.750 1.00 94.88 219 ILE A N 1
ATOM 1654 C CA . ILE A 1 219 ? -7.276 -11.583 -32.243 1.00 94.88 219 ILE A CA 1
ATOM 1655 C C . ILE A 1 219 ? -8.513 -11.879 -31.393 1.00 94.88 219 ILE A C 1
ATOM 1657 O O . ILE A 1 219 ? -9.592 -12.073 -31.940 1.00 94.88 219 ILE A O 1
ATOM 1661 N N . ARG A 1 220 ? -8.387 -11.895 -30.064 1.00 93.62 220 ARG A N 1
ATOM 1662 C CA . ARG A 1 220 ? -9.500 -12.207 -29.164 1.00 93.62 220 ARG A CA 1
ATOM 1663 C C . ARG A 1 220 ? -10.626 -11.179 -29.252 1.00 93.62 220 ARG A C 1
ATOM 1665 O O . ARG A 1 220 ? -11.781 -11.588 -29.317 1.00 93.62 220 ARG A O 1
ATOM 1672 N N . ASP A 1 221 ? -10.311 -9.883 -29.287 1.00 89.38 221 ASP A N 1
ATOM 1673 C CA . ASP A 1 221 ? -11.328 -8.830 -29.443 1.00 89.38 221 ASP A CA 1
ATOM 1674 C C . ASP A 1 221 ? -12.099 -8.990 -30.759 1.00 89.38 221 ASP A C 1
ATOM 1676 O O . ASP A 1 221 ? -13.328 -8.998 -30.765 1.00 89.38 221 ASP A O 1
ATOM 1680 N N . VAL A 1 222 ? -11.384 -9.213 -31.864 1.00 92.50 222 VAL A N 1
ATOM 1681 C CA . VAL A 1 222 ? -11.985 -9.431 -33.186 1.00 92.50 222 VAL A CA 1
ATOM 1682 C C . VAL A 1 222 ? -12.865 -10.682 -33.201 1.00 92.50 222 VAL A C 1
ATOM 1684 O O . VAL A 1 222 ? -14.000 -10.637 -33.677 1.00 92.50 222 VAL A O 1
ATOM 1687 N N . MET A 1 223 ? -12.359 -11.793 -32.666 1.00 95.56 223 MET A N 1
ATOM 1688 C CA . MET A 1 223 ? -13.062 -13.078 -32.649 1.00 95.56 223 MET A CA 1
ATOM 1689 C C . MET A 1 223 ? -14.314 -13.033 -31.765 1.00 95.56 223 MET A C 1
ATOM 1691 O O . MET A 1 223 ? -15.366 -13.526 -32.177 1.00 95.56 223 MET A O 1
ATOM 1695 N N . GLY A 1 224 ? -14.247 -12.366 -30.612 1.00 92.12 224 GLY A N 1
ATOM 1696 C CA . GLY A 1 224 ? -15.404 -12.154 -29.745 1.00 92.12 224 GLY A CA 1
ATOM 1697 C C . GLY A 1 224 ? -16.430 -11.209 -30.370 1.00 92.12 224 GLY A C 1
ATOM 1698 O O . GLY A 1 224 ? -17.605 -11.558 -30.483 1.00 92.12 224 GLY A O 1
ATOM 1699 N N . ARG A 1 225 ? -15.988 -10.032 -30.829 1.00 91.44 225 ARG A N 1
ATOM 1700 C CA . ARG A 1 225 ? -16.870 -8.951 -31.297 1.00 91.44 225 ARG A CA 1
ATOM 1701 C C . ARG A 1 225 ? -17.558 -9.254 -32.621 1.00 91.44 225 ARG A C 1
ATOM 1703 O O . ARG A 1 225 ? -18.741 -8.963 -32.762 1.00 91.44 225 ARG A O 1
ATOM 1710 N N . PHE A 1 226 ? -16.825 -9.790 -33.595 1.00 93.12 226 PHE A N 1
ATOM 1711 C CA . PHE A 1 226 ? -17.339 -9.952 -34.960 1.00 93.12 226 PHE A CA 1
ATOM 1712 C C . PHE A 1 226 ? -17.778 -11.380 -35.276 1.00 93.12 226 PHE A C 1
ATOM 1714 O O . PHE A 1 226 ? -18.574 -11.579 -36.190 1.00 93.12 226 PHE A O 1
ATOM 1721 N N . TYR A 1 227 ? -17.291 -12.371 -34.524 1.00 93.12 227 TYR A N 1
ATOM 1722 C CA . TYR A 1 227 ? -17.539 -13.782 -34.825 1.00 93.12 227 TYR A CA 1
ATOM 1723 C C . TYR A 1 227 ? -18.192 -14.572 -33.686 1.00 93.12 227 TYR A C 1
ATOM 1725 O O . TYR A 1 227 ? -18.543 -15.738 -33.902 1.00 93.12 227 TYR A O 1
ATOM 1733 N N . GLY A 1 228 ? -18.399 -13.952 -32.516 1.00 91.62 228 GLY A N 1
ATOM 1734 C CA . GLY A 1 228 ? -19.052 -14.564 -31.356 1.00 91.62 228 GLY A CA 1
ATOM 1735 C C . GLY A 1 228 ? -18.255 -15.712 -30.731 1.00 91.62 228 GLY A C 1
ATOM 1736 O O . GLY A 1 228 ? -18.850 -16.617 -30.152 1.00 91.62 228 GLY A O 1
ATOM 1737 N N . ILE A 1 229 ? -16.929 -15.720 -30.899 1.00 93.69 229 ILE A N 1
ATOM 1738 C CA . ILE A 1 229 ? -16.039 -16.762 -30.379 1.00 93.69 229 ILE A CA 1
ATOM 1739 C C . ILE A 1 229 ? -15.298 -16.208 -29.167 1.00 93.69 229 ILE A C 1
ATOM 1741 O O . ILE A 1 229 ? -14.450 -15.325 -29.298 1.00 93.69 229 ILE A O 1
ATOM 1745 N N . ASP A 1 230 ? -15.611 -16.746 -27.992 1.00 90.12 230 ASP A N 1
ATOM 1746 C CA . ASP A 1 230 ? -14.942 -16.368 -26.752 1.00 90.12 230 ASP A CA 1
ATOM 1747 C C . ASP A 1 230 ? -13.687 -17.221 -26.537 1.00 90.12 230 ASP A C 1
ATOM 1749 O O . ASP A 1 230 ? -13.750 -18.416 -26.238 1.00 90.12 230 ASP A O 1
ATOM 1753 N N . PHE A 1 231 ? -12.524 -16.606 -26.733 1.00 91.50 231 PHE A N 1
ATOM 1754 C CA . PHE A 1 231 ? -11.238 -17.216 -26.414 1.00 91.50 231 PHE A CA 1
ATOM 1755 C C . PHE A 1 231 ? -10.813 -16.897 -24.973 1.00 91.50 231 PHE A C 1
ATOM 1757 O O . PHE A 1 231 ? -11.164 -15.837 -24.453 1.00 91.50 231 PHE A O 1
ATOM 1764 N N . PRO A 1 232 ? -10.018 -17.770 -24.320 1.00 89.00 232 PRO A N 1
ATOM 1765 C CA . PRO A 1 232 ? -9.620 -17.578 -22.926 1.00 89.00 232 PRO A CA 1
ATOM 1766 C C . PRO A 1 232 ? -8.854 -16.266 -22.700 1.00 89.00 232 PRO A C 1
ATOM 1768 O O . PRO A 1 232 ? -8.134 -15.779 -23.575 1.00 89.00 232 PRO A O 1
ATOM 1771 N N . GLU A 1 233 ? -8.957 -15.704 -21.494 1.00 81.25 233 GLU A N 1
ATOM 1772 C CA . GLU A 1 233 ? -8.060 -14.626 -21.069 1.00 81.25 233 GLU A CA 1
ATOM 1773 C C . GLU A 1 233 ? -6.603 -15.092 -21.132 1.00 81.25 233 GLU A C 1
ATOM 1775 O O . GLU A 1 233 ? -6.274 -16.219 -20.758 1.00 81.25 233 GLU A O 1
ATOM 1780 N N . ASP A 1 234 ? -5.721 -14.214 -21.599 1.00 76.12 234 ASP A N 1
ATOM 1781 C CA . ASP A 1 234 ? -4.295 -14.506 -21.606 1.00 76.12 234 ASP A CA 1
ATOM 1782 C C . ASP A 1 234 ? -3.718 -14.265 -20.201 1.00 76.12 234 ASP A C 1
ATOM 1784 O O . ASP A 1 234 ? -3.722 -13.120 -19.733 1.00 76.12 234 ASP A O 1
ATOM 1788 N N . PRO A 1 235 ? -3.208 -15.310 -19.520 1.00 65.12 235 PRO A N 1
ATOM 1789 C CA . PRO A 1 235 ? -2.710 -15.198 -18.152 1.00 65.12 235 PRO A CA 1
ATOM 1790 C C . PRO A 1 235 ? -1.510 -14.246 -18.030 1.00 65.12 235 PRO A C 1
ATOM 1792 O O . PRO A 1 235 ? -1.355 -13.594 -16.997 1.00 65.12 235 PRO A O 1
ATOM 1795 N N . ASP A 1 236 ? -0.711 -14.084 -19.091 1.00 58.91 236 ASP A N 1
ATOM 1796 C CA . ASP A 1 236 ? 0.429 -13.162 -19.089 1.00 58.91 236 ASP A CA 1
ATOM 1797 C C . ASP A 1 236 ? -0.014 -11.733 -19.440 1.00 58.91 236 ASP A C 1
ATOM 1799 O O . ASP A 1 236 ? 0.551 -10.772 -18.922 1.00 58.91 236 ASP A O 1
ATOM 1803 N N . LEU A 1 237 ? -1.066 -11.543 -20.248 1.00 51.53 237 LEU A N 1
ATOM 1804 C CA . LEU A 1 237 ? -1.652 -10.211 -20.480 1.00 51.53 237 LEU A CA 1
ATOM 1805 C C . LEU A 1 237 ? -2.517 -9.726 -19.314 1.00 51.53 237 LEU A C 1
ATOM 1807 O O . LEU A 1 237 ? -2.653 -8.520 -19.151 1.00 51.53 237 LEU A O 1
ATOM 1811 N N . LEU A 1 238 ? -3.048 -10.605 -18.463 1.00 40.97 238 LEU A N 1
ATOM 1812 C CA . LEU A 1 238 ? -3.581 -10.212 -17.150 1.00 40.97 238 LEU A CA 1
ATOM 1813 C C . LEU A 1 238 ? -2.486 -9.587 -16.279 1.00 40.97 238 LEU A C 1
ATOM 1815 O O . LEU A 1 238 ? -2.743 -8.610 -15.579 1.00 40.97 238 LEU A O 1
ATOM 1819 N N . SER A 1 239 ? -1.248 -10.080 -16.392 1.00 38.66 239 SER A N 1
ATOM 1820 C CA . SER A 1 239 ? -0.098 -9.439 -15.757 1.00 38.66 239 SER A CA 1
ATOM 1821 C C . SER A 1 239 ? 0.307 -8.141 -16.477 1.00 38.66 239 SER A C 1
ATOM 1823 O O . SER A 1 239 ? 0.603 -7.162 -15.805 1.00 38.66 239 SER A O 1
ATOM 1825 N N . ILE A 1 240 ? 0.227 -8.070 -17.817 1.00 38.19 240 ILE A N 1
ATOM 1826 C CA . ILE A 1 240 ? 0.730 -6.950 -18.646 1.00 38.19 240 ILE A CA 1
ATOM 1827 C C . ILE A 1 240 ? -0.305 -5.847 -18.946 1.00 38.19 240 ILE A C 1
ATOM 1829 O O . ILE A 1 240 ? 0.106 -4.732 -19.221 1.00 38.19 240 ILE A O 1
ATOM 1833 N N . ARG A 1 241 ? -1.626 -6.039 -18.839 1.00 33.44 241 ARG A N 1
ATOM 1834 C CA . ARG A 1 241 ? -2.611 -4.929 -18.928 1.00 33.44 241 ARG A CA 1
ATOM 1835 C C . ARG A 1 241 ? -2.569 -4.007 -17.707 1.00 33.44 241 ARG A C 1
ATOM 1837 O O . ARG A 1 241 ? -2.988 -2.860 -17.787 1.00 33.44 241 ARG A O 1
ATOM 1844 N N . ILE A 1 242 ? -1.970 -4.477 -16.614 1.00 38.03 242 ILE A N 1
ATOM 1845 C CA . ILE A 1 242 ? -1.555 -3.650 -15.469 1.00 38.03 242 ILE A CA 1
ATOM 1846 C C . ILE A 1 242 ? -0.355 -2.742 -15.858 1.00 38.03 242 ILE A C 1
ATOM 1848 O O . ILE A 1 242 ? -0.131 -1.711 -15.240 1.00 38.03 242 ILE A O 1
ATOM 1852 N N . HIS A 1 243 ? 0.307 -3.090 -16.971 1.00 38.78 243 HIS A N 1
ATOM 1853 C CA . HIS A 1 243 ? 1.428 -2.515 -17.729 1.00 38.78 243 HIS A CA 1
ATOM 1854 C C . HIS A 1 243 ? 1.513 -1.037 -18.126 1.00 38.78 243 HIS A C 1
ATOM 1856 O O . HIS A 1 243 ? 2.581 -0.512 -18.432 1.00 38.78 243 HIS A O 1
ATOM 1862 N N . SER A 1 244 ? 0.365 -0.388 -18.317 1.00 31.08 244 SER A N 1
ATOM 1863 C CA . SER A 1 244 ? 0.309 0.862 -19.078 1.00 31.08 244 SER A CA 1
ATOM 1864 C C . SER A 1 244 ? -0.580 1.873 -18.378 1.00 31.08 244 SER A C 1
ATOM 1866 O O . SER A 1 244 ? -1.775 1.652 -18.212 1.00 31.08 244 SER A O 1
ATOM 1868 N N . ILE A 1 245 ? 0.034 2.988 -17.974 1.00 31.75 245 ILE A N 1
ATOM 1869 C CA . ILE A 1 245 ? -0.571 4.199 -17.388 1.00 31.75 245 ILE A CA 1
ATOM 1870 C C . ILE A 1 245 ? -1.083 4.034 -15.936 1.00 31.75 245 ILE A C 1
ATOM 1872 O O . ILE A 1 245 ? -1.069 5.010 -15.193 1.00 31.75 245 ILE A O 1
ATOM 1876 N N . ASN A 1 246 ? -1.376 2.810 -15.474 1.00 36.38 246 ASN A N 1
ATOM 1877 C CA . ASN A 1 246 ? -1.755 2.502 -14.081 1.00 36.38 246 ASN A CA 1
ATOM 1878 C C . ASN A 1 246 ? -0.651 1.841 -13.220 1.00 36.38 246 ASN A C 1
ATOM 1880 O O . ASN A 1 246 ? -0.880 1.613 -12.033 1.00 36.38 246 ASN A O 1
ATOM 1884 N N . GLU A 1 247 ? 0.537 1.541 -13.770 1.00 48.75 247 GLU A N 1
ATOM 1885 C CA . GLU A 1 247 ? 1.578 0.737 -13.085 1.00 48.75 247 GLU A CA 1
ATOM 1886 C C . GLU A 1 247 ? 2.092 1.344 -11.774 1.00 48.75 247 GLU A C 1
ATOM 1888 O O . GLU A 1 247 ? 2.531 0.619 -10.879 1.00 48.75 247 GLU A O 1
ATOM 1893 N N . TYR A 1 248 ? 2.069 2.670 -11.647 1.00 68.56 248 TYR A N 1
ATOM 1894 C CA . TYR A 1 248 ? 2.742 3.343 -10.549 1.00 68.56 248 TYR A CA 1
ATOM 1895 C C . TYR A 1 248 ? 1.824 4.395 -9.929 1.00 68.56 248 TYR A C 1
ATOM 1897 O O . TYR A 1 248 ? 1.449 5.404 -10.525 1.00 68.56 248 TYR A O 1
ATOM 1905 N N . ARG A 1 249 ? 1.398 4.101 -8.696 1.00 83.62 249 ARG A N 1
ATOM 1906 C CA . ARG A 1 249 ? 0.355 4.851 -7.983 1.00 83.62 249 ARG A CA 1
ATOM 1907 C C . ARG A 1 249 ? 0.685 6.336 -7.810 1.00 83.62 249 ARG A C 1
ATOM 1909 O O . ARG A 1 249 ? -0.241 7.142 -7.786 1.00 83.62 249 ARG A O 1
ATOM 1916 N N . ILE A 1 250 ? 1.967 6.696 -7.697 1.00 88.44 250 ILE A N 1
ATOM 1917 C CA . ILE A 1 250 ? 2.381 8.093 -7.522 1.00 88.44 250 ILE A CA 1
ATOM 1918 C C . ILE A 1 250 ? 2.263 8.894 -8.829 1.00 88.44 250 ILE A C 1
ATOM 1920 O O . ILE A 1 250 ? 1.861 10.052 -8.798 1.00 88.44 250 ILE A O 1
ATOM 1924 N N . GLU A 1 251 ? 2.508 8.277 -9.980 1.00 88.25 251 GLU A N 1
ATOM 1925 C CA . GLU A 1 251 ? 2.309 8.843 -11.315 1.00 88.25 251 GLU A CA 1
ATOM 1926 C C . GLU A 1 251 ? 0.829 8.948 -11.644 1.00 88.25 251 GLU A C 1
ATOM 1928 O O . GLU A 1 251 ? 0.408 9.965 -12.184 1.00 88.25 251 GLU A O 1
ATOM 1933 N N . ALA A 1 252 ? 0.026 7.951 -11.264 1.00 85.62 252 ALA A N 1
ATOM 1934 C CA . ALA A 1 252 ? -1.426 8.031 -11.393 1.00 85.62 252 ALA A CA 1
ATOM 1935 C C . ALA A 1 252 ? -1.993 9.196 -10.556 1.00 85.62 252 ALA A C 1
ATOM 1937 O O . ALA A 1 252 ? -2.811 9.975 -11.045 1.00 85.62 252 ALA A O 1
ATOM 1938 N N . LEU A 1 253 ? -1.506 9.373 -9.320 1.00 90.25 253 LEU A N 1
ATOM 1939 C CA . LEU A 1 253 ? -1.821 10.535 -8.479 1.00 90.25 253 LEU A CA 1
ATOM 1940 C C . LEU A 1 253 ? -1.392 11.842 -9.161 1.00 90.25 253 LEU A C 1
ATOM 1942 O O . LEU A 1 253 ? -2.187 12.778 -9.263 1.00 90.25 253 LEU A O 1
ATOM 1946 N N . ALA A 1 254 ? -0.162 11.915 -9.670 1.00 90.88 254 ALA A N 1
ATOM 1947 C CA . ALA A 1 254 ? 0.339 13.089 -10.379 1.00 90.88 254 ALA A CA 1
ATOM 1948 C C . ALA A 1 254 ? -0.478 13.415 -11.638 1.00 90.88 254 ALA A C 1
ATOM 1950 O O . ALA A 1 254 ? -0.786 14.579 -11.868 1.00 90.88 254 ALA A O 1
ATOM 1951 N N . ALA A 1 255 ? -0.897 12.410 -12.409 1.00 87.44 255 ALA A N 1
ATOM 1952 C CA . ALA A 1 255 ? -1.739 12.584 -13.590 1.00 87.44 255 ALA A CA 1
ATOM 1953 C C . ALA A 1 255 ? -3.130 13.128 -13.228 1.00 87.44 255 ALA A C 1
ATOM 1955 O O . ALA A 1 255 ? -3.597 14.077 -13.856 1.00 87.44 255 ALA A O 1
ATOM 1956 N N . ARG A 1 256 ? -3.770 12.590 -12.178 1.00 86.25 256 ARG A N 1
ATOM 1957 C CA . ARG A 1 256 ? -5.090 13.061 -11.710 1.00 86.25 256 ARG A CA 1
ATOM 1958 C C . ARG A 1 256 ? -5.058 14.479 -11.146 1.00 86.25 256 ARG A C 1
ATOM 1960 O O . ARG A 1 256 ? -6.045 15.208 -11.240 1.00 86.25 256 ARG A O 1
ATOM 1967 N N . THR A 1 257 ? -3.951 14.861 -10.519 1.00 89.50 257 THR A N 1
ATOM 1968 C CA . THR A 1 257 ? -3.832 16.150 -9.825 1.00 89.50 257 THR A CA 1
ATOM 1969 C C . THR A 1 257 ? -3.193 17.238 -10.688 1.00 89.50 257 THR A C 1
ATOM 1971 O O . THR A 1 257 ? -3.548 18.411 -10.558 1.00 89.50 257 THR A O 1
ATOM 1974 N N . GLY A 1 258 ? -2.307 16.863 -11.610 1.00 89.19 258 GLY A N 1
ATOM 1975 C CA . GLY A 1 258 ? -1.393 17.761 -12.317 1.00 89.19 258 GLY A CA 1
ATOM 1976 C C . GLY A 1 258 ? -0.098 18.048 -11.544 1.00 89.19 258 GLY A C 1
ATOM 1977 O O . GLY A 1 258 ? 0.655 18.939 -11.934 1.00 89.19 258 GLY A O 1
ATOM 1978 N N . ALA A 1 259 ? 0.173 17.339 -10.442 1.00 92.38 259 ALA A N 1
ATOM 1979 C CA . ALA A 1 259 ? 1.385 17.553 -9.659 1.00 92.38 259 ALA A CA 1
ATOM 1980 C C . ALA A 1 259 ? 2.652 17.132 -10.410 1.00 92.38 259 ALA A C 1
ATOM 1982 O O . ALA A 1 259 ? 2.703 16.105 -11.085 1.00 92.38 259 ALA A O 1
ATOM 1983 N N . LYS A 1 260 ? 3.730 17.893 -10.215 1.00 93.31 260 LYS A N 1
ATOM 1984 C CA . LYS A 1 260 ? 5.060 17.525 -10.704 1.00 93.31 260 LYS A CA 1
ATOM 1985 C C . LYS A 1 260 ? 5.791 16.681 -9.661 1.00 93.31 260 LYS A C 1
ATOM 1987 O O . LYS A 1 260 ? 6.046 17.143 -8.552 1.00 93.31 260 LYS A O 1
ATOM 1992 N N . ILE A 1 261 ? 6.211 15.476 -10.039 1.00 93.38 261 ILE A N 1
ATOM 1993 C CA . ILE A 1 261 ? 7.023 14.610 -9.175 1.00 93.38 261 ILE A CA 1
ATOM 1994 C C . ILE A 1 261 ? 8.505 14.981 -9.320 1.00 93.38 261 ILE A C 1
ATOM 1996 O O . ILE A 1 261 ? 9.057 14.942 -10.419 1.00 93.38 261 ILE A O 1
ATOM 2000 N N . SER A 1 262 ? 9.182 15.286 -8.207 1.00 93.88 262 SER A N 1
ATOM 2001 C CA . SER A 1 262 ? 10.652 15.350 -8.157 1.00 93.88 262 SER A CA 1
ATOM 2002 C C . SER A 1 262 ? 11.197 14.082 -7.502 1.00 93.88 262 SER A C 1
ATOM 2004 O O . SER A 1 262 ? 11.104 13.898 -6.290 1.00 93.88 262 SER A O 1
ATOM 2006 N N . TRP A 1 263 ? 11.787 13.203 -8.311 1.00 94.06 263 TRP A N 1
ATOM 2007 C CA . TRP A 1 263 ? 12.344 11.931 -7.852 1.00 94.06 263 TRP A CA 1
ATOM 2008 C C . TRP A 1 263 ? 13.655 12.153 -7.104 1.00 94.06 263 TRP A C 1
ATOM 2010 O O . TRP A 1 263 ? 14.644 12.608 -7.691 1.00 94.06 263 TRP A O 1
ATOM 2020 N N . ARG A 1 264 ? 13.685 11.812 -5.813 1.00 95.56 264 ARG A N 1
ATOM 2021 C CA . ARG A 1 264 ? 14.848 11.992 -4.930 1.00 95.56 264 ARG A CA 1
ATOM 2022 C C . ARG A 1 264 ? 15.333 10.638 -4.397 1.00 95.56 264 ARG A C 1
ATOM 2024 O O . ARG A 1 264 ? 14.853 10.197 -3.356 1.00 95.56 264 ARG A O 1
ATOM 2031 N N . PRO A 1 265 ? 16.258 9.959 -5.103 1.00 96.81 265 PRO A N 1
ATOM 2032 C CA . PRO A 1 265 ? 16.899 8.752 -4.592 1.00 96.81 265 PRO A CA 1
ATOM 2033 C C . PRO A 1 265 ? 17.621 9.038 -3.271 1.00 96.81 265 PRO A C 1
ATOM 2035 O O . PRO A 1 265 ? 18.409 9.970 -3.193 1.00 96.81 265 PRO A O 1
ATOM 2038 N N . VAL A 1 266 ? 17.386 8.225 -2.243 1.00 97.19 266 VAL A N 1
ATOM 2039 C CA . VAL A 1 266 ? 18.048 8.349 -0.933 1.00 97.19 266 VAL A CA 1
ATOM 2040 C C . VAL A 1 266 ? 18.585 7.001 -0.477 1.00 97.19 266 VAL A C 1
ATOM 2042 O O . VAL A 1 266 ? 18.099 5.948 -0.895 1.00 97.19 266 VAL A O 1
ATOM 2045 N N . LEU A 1 267 ? 19.588 7.016 0.400 1.00 95.94 267 LEU A N 1
ATOM 2046 C CA . LEU A 1 267 ? 20.170 5.796 0.949 1.00 95.94 267 LEU A CA 1
ATOM 2047 C C . LEU A 1 267 ? 19.527 5.444 2.298 1.00 95.94 267 LEU A C 1
ATOM 2049 O O . LEU A 1 267 ? 19.904 5.987 3.335 1.00 95.94 267 LEU A O 1
ATOM 2053 N N . LEU A 1 268 ? 18.606 4.474 2.296 1.00 93.75 268 LEU A N 1
ATOM 2054 C CA . LEU A 1 268 ? 17.868 4.043 3.494 1.00 93.75 268 LEU A CA 1
ATOM 2055 C C . LEU A 1 268 ? 18.785 3.672 4.671 1.00 93.75 268 LEU A C 1
ATOM 2057 O O . LEU A 1 268 ? 18.579 4.138 5.787 1.00 93.75 268 LEU A O 1
ATOM 2061 N N . GLY A 1 269 ? 19.849 2.905 4.417 1.00 92.69 269 GLY A N 1
ATOM 2062 C CA . GLY A 1 269 ? 20.804 2.532 5.465 1.00 92.69 269 GLY A CA 1
ATOM 2063 C C . GLY A 1 269 ? 21.510 3.734 6.110 1.00 92.69 269 GLY A C 1
ATOM 2064 O O . GLY A 1 269 ? 21.889 3.665 7.275 1.00 92.69 269 GLY A O 1
ATOM 2065 N N . ALA A 1 270 ? 21.668 4.854 5.394 1.00 94.31 270 ALA A N 1
ATOM 2066 C CA . ALA A 1 270 ? 22.207 6.088 5.966 1.00 94.31 270 ALA A CA 1
ATOM 2067 C C . ALA A 1 270 ? 21.162 6.856 6.792 1.00 94.31 270 ALA A C 1
ATOM 2069 O O . ALA A 1 270 ? 21.530 7.404 7.826 1.00 94.31 270 ALA A O 1
ATOM 2070 N N . ILE A 1 271 ? 19.876 6.817 6.415 1.00 94.94 271 ILE A N 1
ATOM 2071 C CA . ILE A 1 271 ? 18.773 7.331 7.250 1.00 94.94 271 ILE A CA 1
ATOM 2072 C C . ILE A 1 271 ? 18.718 6.562 8.576 1.00 94.94 271 ILE A C 1
ATOM 2074 O O . ILE A 1 271 ? 18.661 7.169 9.643 1.00 94.94 271 ILE A O 1
ATOM 2078 N N . TYR A 1 272 ? 18.801 5.229 8.533 1.00 93.69 272 TYR A N 1
ATOM 2079 C CA . TYR A 1 272 ? 18.794 4.404 9.746 1.00 93.69 272 TYR A CA 1
ATOM 2080 C C . TYR A 1 272 ? 19.970 4.709 10.675 1.00 93.69 272 TYR A C 1
ATOM 2082 O O . TYR A 1 272 ? 19.766 4.802 11.882 1.00 93.69 272 TYR A O 1
ATOM 2090 N N . ARG A 1 273 ? 21.175 4.942 10.134 1.00 93.25 273 ARG A N 1
ATOM 2091 C CA . ARG A 1 273 ? 22.312 5.403 10.949 1.00 93.25 273 ARG A CA 1
ATOM 2092 C C . ARG A 1 273 ? 22.074 6.785 11.542 1.00 93.25 273 ARG A C 1
ATOM 2094 O O . ARG A 1 273 ? 22.245 6.954 12.738 1.00 93.25 273 ARG A O 1
ATOM 2101 N N . ALA A 1 274 ? 21.669 7.753 10.722 1.00 93.44 274 ALA A N 1
ATOM 2102 C CA . ALA A 1 274 ? 21.483 9.135 11.164 1.00 93.44 274 ALA A CA 1
ATOM 2103 C C . ALA A 1 274 ? 20.396 9.277 12.240 1.00 93.44 274 ALA A C 1
ATOM 2105 O O . ALA A 1 274 ? 20.462 10.177 13.067 1.00 93.44 274 ALA A O 1
ATOM 2106 N N . THR A 1 275 ? 19.411 8.376 12.239 1.00 91.25 275 THR A N 1
ATOM 2107 C CA . THR A 1 275 ? 18.288 8.385 13.186 1.00 91.25 275 THR A CA 1
ATOM 2108 C C . THR A 1 275 ? 18.448 7.391 14.338 1.00 91.25 275 THR A C 1
ATOM 2110 O O . THR A 1 275 ? 17.523 7.258 15.136 1.00 91.25 275 THR A O 1
ATOM 2113 N N . ASN A 1 276 ? 19.583 6.685 14.443 1.00 89.94 276 ASN A N 1
ATOM 2114 C CA . ASN A 1 276 ? 19.806 5.614 15.425 1.00 89.94 276 ASN A CA 1
ATOM 2115 C C . ASN A 1 276 ? 18.669 4.575 15.440 1.00 89.94 276 ASN A C 1
ATOM 2117 O O . ASN A 1 276 ? 18.142 4.204 16.490 1.00 89.94 276 ASN A O 1
ATOM 2121 N N . ALA A 1 277 ? 18.236 4.139 14.257 1.00 87.44 277 ALA A N 1
ATOM 2122 C CA . ALA A 1 277 ? 17.149 3.181 14.141 1.00 87.44 277 ALA A CA 1
ATOM 2123 C C . ALA A 1 277 ? 17.598 1.764 14.576 1.00 87.44 277 ALA A C 1
ATOM 2125 O O . ALA A 1 277 ? 18.681 1.319 14.184 1.00 87.44 277 ALA A O 1
ATOM 2126 N N . PRO A 1 278 ? 16.770 1.026 15.340 1.00 83.69 278 PRO A N 1
ATOM 2127 C CA . PRO A 1 278 ? 17.163 -0.228 16.002 1.00 83.69 278 PRO A CA 1
ATOM 2128 C C . PRO A 1 278 ? 17.518 -1.377 15.047 1.00 83.69 278 PRO A C 1
ATOM 2130 O O . PRO A 1 278 ? 18.344 -2.217 15.382 1.00 83.69 278 PRO A O 1
ATOM 2133 N N . GLN A 1 279 ? 16.942 -1.411 13.845 1.00 80.94 279 GLN A N 1
ATOM 2134 C CA . GLN A 1 279 ? 17.256 -2.406 12.811 1.00 80.94 279 GLN A CA 1
ATOM 2135 C C . GLN A 1 279 ? 18.663 -2.245 12.201 1.00 80.94 279 GLN A C 1
ATOM 2137 O O . GLN A 1 279 ? 19.132 -3.117 11.472 1.00 80.94 279 GLN A O 1
ATOM 2142 N N . GLY A 1 280 ? 19.347 -1.131 12.478 1.00 77.25 280 GLY A N 1
ATOM 2143 C CA . GLY A 1 280 ? 20.677 -0.849 11.948 1.00 77.25 280 GLY A CA 1
ATOM 2144 C C . GLY A 1 280 ? 20.702 -0.573 10.440 1.00 77.25 280 GLY A C 1
ATOM 2145 O O . GLY A 1 280 ? 19.693 -0.594 9.743 1.00 77.25 280 GLY A O 1
ATOM 2146 N N . ALA A 1 281 ? 21.890 -0.273 9.913 1.00 73.50 281 ALA A N 1
ATOM 2147 C CA . ALA A 1 281 ? 22.063 0.194 8.533 1.00 73.50 281 ALA A CA 1
ATOM 2148 C C . ALA A 1 281 ? 21.917 -0.892 7.454 1.00 73.50 281 ALA A C 1
ATOM 2150 O O . ALA A 1 281 ? 21.736 -0.565 6.281 1.00 73.50 281 ALA A O 1
ATOM 2151 N N . ALA A 1 282 ? 22.095 -2.154 7.849 1.00 72.12 282 ALA A N 1
ATOM 2152 C CA . ALA A 1 282 ? 22.116 -3.319 6.969 1.00 72.12 282 ALA A CA 1
ATOM 2153 C C . ALA A 1 282 ? 20.932 -4.273 7.208 1.00 72.12 282 ALA A C 1
ATOM 2155 O O . ALA A 1 282 ? 20.825 -5.270 6.501 1.00 72.12 282 ALA A O 1
ATOM 2156 N N . GLY A 1 283 ? 20.073 -3.976 8.189 1.00 73.50 283 GLY A N 1
ATOM 2157 C CA . GLY A 1 283 ? 18.901 -4.779 8.521 1.00 73.50 283 GLY A CA 1
ATOM 2158 C C . GLY A 1 283 ? 17.621 -4.262 7.868 1.00 73.50 283 GLY A C 1
ATOM 2159 O O . GLY A 1 283 ? 17.517 -3.102 7.452 1.00 73.50 283 GLY A O 1
ATOM 2160 N N . SER A 1 284 ? 16.631 -5.142 7.798 1.00 79.50 284 SER A N 1
ATOM 2161 C CA . SER A 1 284 ? 15.252 -4.817 7.456 1.00 79.50 284 SER A CA 1
ATOM 2162 C C . SER A 1 284 ? 14.487 -4.353 8.696 1.00 79.50 284 SER A C 1
ATOM 2164 O O . SER A 1 284 ? 14.727 -4.807 9.815 1.00 79.50 284 SER A O 1
ATOM 2166 N N . ALA A 1 285 ? 13.480 -3.497 8.504 1.00 76.19 285 ALA A N 1
ATOM 2167 C CA . ALA A 1 285 ? 12.564 -3.114 9.578 1.00 76.19 285 ALA A CA 1
ATOM 2168 C C . ALA A 1 285 ? 11.840 -4.323 10.208 1.00 76.19 285 ALA A C 1
ATOM 2170 O O . ALA A 1 285 ? 11.412 -4.238 11.356 1.00 76.19 285 ALA A O 1
ATOM 2171 N N . SER A 1 286 ? 11.712 -5.439 9.481 1.00 80.88 286 SER A N 1
ATOM 2172 C CA . SER A 1 286 ? 11.110 -6.679 9.983 1.00 80.88 286 SER A CA 1
ATOM 2173 C C . SER A 1 286 ? 12.010 -7.479 10.924 1.00 80.88 286 SER A C 1
ATOM 2175 O O . SER A 1 286 ? 11.506 -8.348 11.632 1.00 80.88 286 SER A O 1
ATOM 2177 N N . ASP A 1 287 ? 13.320 -7.220 10.939 1.00 82.94 287 ASP A N 1
ATOM 2178 C CA . ASP A 1 287 ? 14.287 -8.037 11.690 1.00 82.94 287 ASP A CA 1
ATOM 2179 C C . ASP A 1 287 ? 14.138 -7.858 13.204 1.00 82.94 287 ASP A C 1
ATOM 2181 O O . ASP A 1 287 ? 14.476 -8.746 13.979 1.00 82.94 287 ASP A O 1
ATOM 2185 N N . ILE A 1 288 ? 13.564 -6.729 13.622 1.00 85.00 288 ILE A N 1
ATOM 2186 C CA . ILE A 1 288 ? 13.275 -6.404 15.023 1.00 85.00 288 ILE A CA 1
ATOM 2187 C C . ILE A 1 288 ? 11.857 -6.815 15.455 1.00 85.00 288 ILE A C 1
ATOM 2189 O O . ILE A 1 288 ? 11.447 -6.532 16.582 1.00 85.00 288 ILE A O 1
ATOM 2193 N N . PHE A 1 289 ? 11.050 -7.406 14.565 1.00 89.00 289 PHE A N 1
ATOM 2194 C CA . PHE A 1 289 ? 9.687 -7.820 14.904 1.00 89.00 289 PHE A CA 1
ATOM 2195 C C . PHE A 1 289 ? 9.691 -9.172 15.618 1.00 89.00 289 PHE A C 1
ATOM 2197 O O . PHE A 1 289 ? 10.352 -10.113 15.188 1.00 89.00 289 PHE A O 1
ATOM 2204 N N . ASN A 1 290 ? 8.876 -9.294 16.671 1.00 91.00 290 ASN A N 1
ATOM 2205 C CA . ASN A 1 290 ? 8.573 -10.601 17.252 1.00 91.00 290 ASN A CA 1
ATOM 2206 C C . ASN A 1 290 ? 7.847 -11.504 16.224 1.00 91.00 290 ASN A C 1
ATOM 2208 O O . ASN A 1 290 ? 7.243 -10.981 15.276 1.00 91.00 290 ASN A O 1
ATOM 2212 N N . PRO A 1 291 ? 7.860 -12.840 16.405 1.00 93.88 291 PRO A N 1
ATOM 2213 C CA . PRO A 1 291 ? 7.293 -13.781 15.436 1.00 93.88 291 PRO A CA 1
ATOM 2214 C C . PRO A 1 291 ? 5.830 -13.505 15.065 1.00 93.88 291 PRO A C 1
ATOM 2216 O O . PRO A 1 291 ? 5.484 -13.548 13.883 1.00 93.88 291 PRO A O 1
ATOM 2219 N N . THR A 1 292 ? 4.984 -13.157 16.040 1.00 94.12 292 THR A N 1
ATOM 2220 C CA . THR A 1 292 ? 3.559 -12.867 15.813 1.00 94.12 292 THR A CA 1
ATOM 2221 C C . THR A 1 292 ? 3.385 -11.644 14.919 1.00 94.12 292 THR A C 1
ATOM 2223 O O . THR A 1 292 ? 2.694 -11.707 13.902 1.00 94.12 292 THR A O 1
ATOM 2226 N N . LYS A 1 293 ? 4.071 -10.541 15.242 1.00 93.50 293 LYS A N 1
ATOM 2227 C CA . LYS A 1 293 ? 4.032 -9.319 14.431 1.00 93.50 293 LYS A CA 1
ATOM 2228 C C . LYS A 1 293 ? 4.582 -9.561 13.029 1.00 93.50 293 LYS A C 1
ATOM 2230 O O . LYS A 1 293 ? 3.955 -9.129 12.067 1.00 93.50 293 LYS A O 1
ATOM 2235 N N . LYS A 1 294 ? 5.706 -10.277 12.904 1.00 93.00 294 LYS A N 1
ATOM 2236 C CA . LYS A 1 294 ? 6.291 -10.633 11.604 1.00 93.00 294 LYS A CA 1
ATOM 2237 C C . LYS A 1 294 ? 5.271 -11.382 10.745 1.00 93.00 294 LYS A C 1
ATOM 2239 O O . LYS A 1 294 ? 5.017 -10.966 9.621 1.00 93.00 294 LYS A O 1
ATOM 2244 N N . SER A 1 295 ? 4.610 -12.389 11.318 1.00 94.00 295 SER A N 1
ATOM 2245 C CA . SER A 1 295 ? 3.568 -13.181 10.658 1.00 94.00 295 SER A CA 1
ATOM 2246 C C . SER A 1 295 ? 2.399 -12.323 10.150 1.00 94.00 295 SER A C 1
ATOM 2248 O O . SER A 1 295 ? 2.062 -12.390 8.967 1.00 94.00 295 SER A O 1
ATOM 2250 N N . VAL A 1 296 ? 1.839 -11.446 10.994 1.00 95.06 296 VAL A N 1
ATOM 2251 C CA . VAL A 1 296 ? 0.755 -10.521 10.601 1.00 95.06 296 VAL A CA 1
ATOM 2252 C C . VAL A 1 296 ? 1.211 -9.569 9.492 1.00 95.06 296 VAL A C 1
ATOM 2254 O O . VAL A 1 296 ? 0.523 -9.424 8.483 1.00 95.06 296 VAL A O 1
ATOM 2257 N N . THR A 1 297 ? 2.392 -8.956 9.625 1.00 93.12 297 THR A N 1
ATOM 2258 C CA . THR A 1 297 ? 2.905 -8.016 8.613 1.00 93.12 297 THR A CA 1
ATOM 2259 C C . THR A 1 297 ? 3.236 -8.691 7.283 1.00 93.12 297 THR A C 1
ATOM 2261 O O . THR A 1 297 ? 3.009 -8.094 6.235 1.00 93.12 297 THR A O 1
ATOM 2264 N N . SER A 1 298 ? 3.709 -9.942 7.295 1.00 92.88 298 SER A N 1
ATOM 2265 C CA . SER A 1 298 ? 3.955 -10.715 6.074 1.00 92.88 298 SER A CA 1
ATOM 2266 C C . SER A 1 298 ? 2.654 -11.018 5.334 1.00 92.88 298 SER A C 1
ATOM 2268 O O . SER A 1 298 ? 2.598 -10.851 4.117 1.00 92.88 298 SER A O 1
ATOM 2270 N N . ARG A 1 299 ? 1.585 -11.402 6.045 1.00 94.19 299 ARG A N 1
ATOM 2271 C CA . ARG A 1 299 ? 0.278 -11.636 5.412 1.00 94.19 299 ARG A CA 1
ATOM 2272 C C . ARG A 1 299 ? -0.363 -10.341 4.910 1.00 94.19 299 ARG A C 1
ATOM 2274 O O . ARG A 1 299 ? -0.886 -10.326 3.798 1.00 94.19 299 ARG A O 1
ATOM 2281 N N . ALA A 1 300 ? -0.245 -9.244 5.663 1.00 94.75 300 ALA A N 1
ATOM 2282 C CA . ALA A 1 300 ? -0.668 -7.920 5.207 1.00 94.75 300 ALA A CA 1
ATOM 2283 C C . ALA A 1 300 ? 0.081 -7.488 3.935 1.00 94.75 300 ALA A C 1
ATOM 2285 O O . ALA A 1 300 ? -0.539 -7.020 2.986 1.00 94.75 300 ALA A O 1
ATOM 2286 N N . PHE A 1 301 ? 1.393 -7.727 3.857 1.00 92.06 301 PHE A N 1
ATOM 2287 C CA . PHE A 1 301 ? 2.182 -7.438 2.659 1.00 92.06 301 PHE A CA 1
ATOM 2288 C C . PHE A 1 301 ? 1.715 -8.245 1.437 1.00 92.06 301 PHE A C 1
ATOM 2290 O O . PHE A 1 301 ? 1.488 -7.664 0.376 1.00 92.06 301 PHE A O 1
ATOM 2297 N N . GLN A 1 302 ? 1.483 -9.555 1.591 1.00 92.12 302 GLN A N 1
AT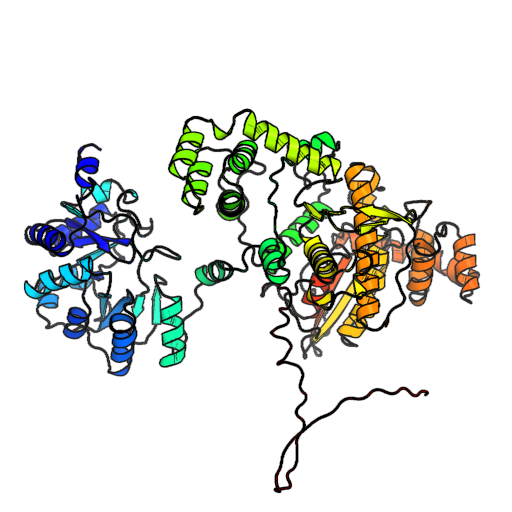OM 2298 C CA . GLN A 1 302 ? 0.937 -10.397 0.515 1.00 92.12 302 GLN A CA 1
ATOM 2299 C C . GLN A 1 302 ? -0.453 -9.933 0.066 1.00 92.12 302 GLN A C 1
ATOM 2301 O O . GLN A 1 302 ? -0.744 -9.872 -1.130 1.00 92.12 302 GLN A O 1
ATOM 2306 N N . ARG A 1 303 ? -1.304 -9.541 1.019 1.00 93.06 303 ARG A N 1
ATOM 2307 C CA . ARG A 1 303 ? -2.613 -8.952 0.728 1.00 93.06 303 ARG A CA 1
ATOM 2308 C C . ARG A 1 303 ? -2.475 -7.656 -0.067 1.00 93.06 303 ARG A C 1
ATOM 2310 O O . ARG A 1 303 ? -3.177 -7.504 -1.059 1.00 93.06 303 ARG A O 1
ATOM 2317 N N . THR A 1 304 ? -1.561 -6.767 0.311 1.00 91.00 304 THR A N 1
ATOM 2318 C CA . THR A 1 304 ? -1.293 -5.499 -0.388 1.00 91.00 304 THR A CA 1
ATOM 2319 C C . THR A 1 304 ? -0.801 -5.722 -1.817 1.00 91.00 304 THR A C 1
ATOM 2321 O O . THR A 1 304 ? -1.298 -5.061 -2.728 1.00 91.00 304 THR A O 1
ATOM 2324 N N . ILE A 1 305 ? 0.104 -6.683 -2.040 1.00 89.06 305 ILE A N 1
ATOM 2325 C CA . ILE A 1 305 ? 0.551 -7.082 -3.386 1.00 89.06 305 ILE A CA 1
ATOM 2326 C C . ILE A 1 305 ? -0.652 -7.479 -4.242 1.00 89.06 305 ILE A C 1
ATOM 2328 O O . ILE A 1 305 ? -0.861 -6.917 -5.319 1.00 89.06 305 ILE A O 1
ATOM 2332 N N . LYS A 1 306 ? -1.475 -8.404 -3.735 1.00 88.50 306 LYS A N 1
ATOM 2333 C CA . LYS A 1 306 ? -2.636 -8.939 -4.454 1.00 88.50 306 LYS A CA 1
ATOM 2334 C C . LYS A 1 306 ? -3.681 -7.853 -4.719 1.00 88.50 306 LYS A C 1
ATOM 2336 O O . LYS A 1 306 ? -4.139 -7.694 -5.845 1.00 88.50 306 LYS A O 1
ATOM 2341 N N . ARG A 1 307 ? -3.984 -7.054 -3.693 1.00 88.88 307 ARG A N 1
ATOM 2342 C CA . ARG A 1 307 ? -4.951 -5.954 -3.734 1.00 88.88 307 ARG A CA 1
ATOM 2343 C C . ARG A 1 307 ? -4.563 -4.868 -4.722 1.00 88.88 307 ARG A C 1
ATOM 2345 O O . ARG A 1 307 ? -5.444 -4.242 -5.283 1.00 88.88 307 ARG A O 1
ATOM 2352 N N . HIS A 1 308 ? -3.278 -4.624 -4.941 1.00 85.75 308 HIS A N 1
ATOM 2353 C CA . HIS A 1 308 ? -2.823 -3.604 -5.884 1.00 85.75 308 HIS A CA 1
ATOM 2354 C C . HIS A 1 308 ? -2.326 -4.175 -7.216 1.00 85.75 308 HIS A C 1
ATOM 2356 O O . HIS A 1 308 ? -1.838 -3.407 -8.039 1.00 85.75 308 HIS A O 1
ATOM 2362 N N . GLY A 1 309 ? -2.446 -5.488 -7.446 1.00 83.81 309 GLY A N 1
ATOM 2363 C CA . GLY A 1 309 ? -1.974 -6.126 -8.677 1.00 83.81 309 GLY A CA 1
ATOM 2364 C C . GLY A 1 309 ? -0.473 -5.941 -8.920 1.00 83.81 309 GLY A C 1
ATOM 2365 O O . GLY A 1 309 ? -0.047 -5.857 -10.068 1.00 83.81 309 GLY A O 1
ATOM 2366 N N . ILE A 1 310 ? 0.328 -5.822 -7.855 1.00 84.81 310 ILE A N 1
ATOM 2367 C CA . ILE A 1 310 ? 1.759 -5.513 -7.957 1.00 84.81 310 ILE A CA 1
ATOM 2368 C C . ILE A 1 310 ? 2.512 -6.789 -8.359 1.00 84.81 310 ILE A C 1
ATOM 2370 O O . ILE A 1 310 ? 2.446 -7.776 -7.626 1.00 84.81 310 ILE A O 1
ATOM 2374 N N . PRO A 1 311 ? 3.268 -6.802 -9.470 1.00 82.75 311 PRO A N 1
ATOM 2375 C CA . PRO A 1 311 ? 4.180 -7.901 -9.756 1.00 82.75 311 PRO A CA 1
ATOM 2376 C C . PRO A 1 311 ? 5.241 -7.984 -8.657 1.00 82.75 311 PRO A C 1
ATOM 2378 O O . PRO A 1 311 ? 5.902 -6.991 -8.349 1.00 82.75 311 PRO A O 1
ATOM 2381 N N . TYR A 1 312 ? 5.402 -9.161 -8.059 1.00 84.06 312 TYR A N 1
ATOM 2382 C CA . TYR A 1 312 ? 6.356 -9.372 -6.979 1.00 84.06 312 TYR A CA 1
ATOM 2383 C C . TYR A 1 312 ? 6.970 -10.765 -7.062 1.00 84.06 312 TYR A C 1
ATOM 2385 O O . TYR A 1 312 ? 6.266 -11.766 -7.181 1.00 84.06 312 TYR A O 1
ATOM 2393 N N . ASN A 1 313 ? 8.291 -10.806 -6.962 1.00 83.25 313 ASN A N 1
ATOM 2394 C CA . ASN A 1 313 ? 9.095 -12.006 -6.848 1.00 83.25 313 ASN A CA 1
ATOM 2395 C C . ASN A 1 313 ? 10.210 -11.709 -5.844 1.00 83.25 313 ASN A C 1
ATOM 2397 O O . ASN A 1 313 ? 11.077 -10.870 -6.103 1.0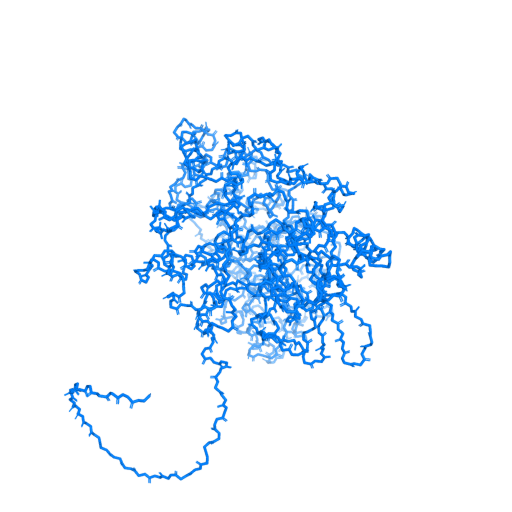0 83.25 313 ASN A O 1
ATOM 2401 N N . GLU A 1 314 ? 10.154 -12.345 -4.674 1.00 80.19 314 GLU A N 1
ATOM 2402 C CA . GLU A 1 314 ? 11.134 -12.090 -3.623 1.00 80.19 314 GLU A CA 1
ATOM 2403 C C . GLU A 1 314 ? 12.545 -12.461 -4.117 1.00 80.19 314 GLU A C 1
ATOM 2405 O O . GLU A 1 314 ? 12.761 -13.584 -4.579 1.00 80.19 314 GLU A O 1
ATOM 2410 N N . PRO A 1 315 ? 13.525 -11.540 -4.038 1.00 82.25 315 PRO A N 1
ATOM 2411 C CA . PRO A 1 315 ? 14.895 -11.844 -4.422 1.00 82.25 315 PRO A CA 1
ATOM 2412 C C . PRO A 1 315 ? 15.447 -13.008 -3.583 1.00 82.25 315 PRO A C 1
ATOM 2414 O O . PRO A 1 315 ? 15.292 -12.981 -2.360 1.00 82.25 315 PRO A O 1
ATOM 2417 N N . PRO A 1 316 ? 16.190 -13.969 -4.173 1.00 82.06 316 PRO A N 1
ATOM 2418 C CA . PRO A 1 316 ? 16.764 -15.100 -3.431 1.00 82.06 316 PRO A CA 1
ATOM 2419 C C . PRO A 1 316 ? 17.649 -14.687 -2.247 1.00 82.06 316 PRO A C 1
ATOM 2421 O O . PRO A 1 316 ? 17.849 -15.451 -1.305 1.00 82.06 316 PRO A O 1
ATOM 2424 N N . ARG A 1 317 ? 18.206 -13.472 -2.303 1.00 83.25 317 ARG A N 1
ATOM 2425 C CA . ARG A 1 317 ? 18.945 -12.846 -1.212 1.00 83.25 317 ARG A CA 1
ATOM 2426 C C . ARG A 1 317 ? 18.482 -11.402 -1.046 1.00 83.25 317 ARG A C 1
ATOM 2428 O O . ARG A 1 317 ? 18.608 -10.594 -1.958 1.00 83.25 317 ARG A O 1
ATOM 2435 N N . HIS A 1 318 ? 18.025 -11.060 0.149 1.00 84.56 318 HIS A N 1
ATOM 2436 C CA . HIS A 1 318 ? 17.630 -9.708 0.525 1.00 84.56 318 HIS A CA 1
ATOM 2437 C C . HIS A 1 318 ? 18.162 -9.396 1.936 1.00 84.56 318 HIS A C 1
ATOM 2439 O O . HIS A 1 318 ? 18.114 -10.283 2.789 1.00 84.56 318 HIS A O 1
ATOM 2445 N N . PRO A 1 319 ? 18.666 -8.175 2.215 1.00 86.31 319 PRO A N 1
ATOM 2446 C CA . PRO A 1 319 ? 18.828 -7.032 1.308 1.00 86.31 319 PRO A CA 1
ATOM 2447 C C . PRO A 1 319 ? 20.125 -7.056 0.468 1.00 86.31 319 PRO A C 1
ATOM 2449 O O . PRO A 1 319 ? 21.162 -7.566 0.892 1.00 86.31 319 PRO A O 1
ATOM 2452 N N . HIS A 1 320 ? 20.090 -6.433 -0.717 1.00 88.31 320 HIS A N 1
ATOM 2453 C CA . HIS A 1 320 ? 21.270 -6.121 -1.540 1.00 88.31 320 HIS A CA 1
ATOM 2454 C C . HIS A 1 320 ? 21.790 -4.688 -1.329 1.00 88.31 320 HIS A C 1
ATOM 2456 O O . HIS A 1 320 ? 21.055 -3.781 -0.934 1.00 88.31 320 HIS A O 1
ATOM 2462 N N . LYS A 1 321 ? 23.072 -4.455 -1.653 1.00 91.50 321 LYS A N 1
ATOM 2463 C CA . LYS A 1 321 ? 23.681 -3.114 -1.664 1.00 91.50 321 LYS A CA 1
ATOM 2464 C C . LYS A 1 321 ? 23.156 -2.312 -2.860 1.00 91.50 321 LYS A C 1
ATOM 2466 O O . LYS A 1 321 ? 23.385 -2.686 -4.002 1.00 91.50 321 LYS A O 1
ATOM 2471 N N . THR A 1 322 ? 22.523 -1.168 -2.602 1.00 94.50 322 THR A N 1
ATOM 2472 C CA . THR A 1 322 ? 21.862 -0.343 -3.636 1.00 94.50 322 THR A CA 1
ATOM 2473 C C . THR A 1 322 ? 22.621 0.930 -4.019 1.00 94.50 322 THR A C 1
ATOM 2475 O O . THR A 1 322 ? 22.153 1.702 -4.849 1.00 94.50 322 THR A O 1
ATOM 2478 N N . THR A 1 323 ? 23.804 1.187 -3.447 1.00 96.06 323 THR A N 1
ATOM 2479 C CA . THR A 1 323 ? 24.519 2.463 -3.647 1.00 96.06 323 THR A CA 1
ATOM 2480 C C . THR A 1 323 ? 24.880 2.734 -5.104 1.00 96.06 323 THR A C 1
ATOM 2482 O O . THR A 1 323 ? 24.799 3.881 -5.529 1.00 96.06 323 THR A O 1
ATOM 2485 N N . ALA A 1 324 ? 25.263 1.703 -5.865 1.00 97.06 324 ALA A N 1
ATOM 2486 C CA . ALA A 1 324 ? 25.594 1.840 -7.281 1.00 97.06 324 ALA A CA 1
ATOM 2487 C C . ALA A 1 324 ? 24.353 2.261 -8.090 1.00 97.06 324 ALA A C 1
ATOM 2489 O O . ALA A 1 324 ? 24.380 3.289 -8.762 1.00 97.06 324 ALA A O 1
ATOM 2490 N N . ALA A 1 325 ? 23.230 1.555 -7.922 1.00 97.69 325 ALA A N 1
ATOM 2491 C CA . ALA A 1 325 ? 21.947 1.914 -8.528 1.00 97.69 325 ALA A CA 1
ATOM 2492 C C . ALA A 1 325 ? 21.502 3.349 -8.176 1.00 97.69 325 ALA A C 1
ATOM 2494 O O . ALA A 1 325 ? 21.136 4.125 -9.056 1.00 97.69 325 ALA A O 1
ATOM 2495 N N . LEU A 1 326 ? 21.595 3.743 -6.900 1.00 98.12 326 LEU A N 1
ATOM 2496 C CA . LEU A 1 326 ? 21.216 5.088 -6.445 1.00 98.12 326 LEU A CA 1
ATOM 2497 C C . LEU A 1 326 ? 22.117 6.191 -7.026 1.00 98.12 326 LEU A C 1
ATOM 2499 O O . LEU A 1 326 ? 21.629 7.265 -7.372 1.00 98.12 326 LEU A O 1
ATOM 2503 N N . ARG A 1 327 ? 23.426 5.943 -7.156 1.00 98.31 327 ARG A N 1
ATOM 2504 C CA . ARG A 1 327 ? 24.365 6.886 -7.790 1.00 98.31 327 ARG A CA 1
ATOM 2505 C C . ARG A 1 327 ? 24.125 6.997 -9.293 1.00 98.31 327 ARG A C 1
ATOM 2507 O O . ARG A 1 327 ? 24.147 8.107 -9.819 1.00 98.31 327 ARG A O 1
ATOM 2514 N N . LEU A 1 328 ? 23.804 5.886 -9.959 1.00 98.06 328 LEU A N 1
ATOM 2515 C CA . LEU A 1 328 ? 23.435 5.875 -11.374 1.00 98.06 328 LEU A CA 1
ATOM 2516 C C . LEU A 1 328 ? 22.191 6.741 -11.642 1.00 98.06 328 LEU A C 1
ATOM 2518 O O . LEU A 1 328 ? 22.180 7.519 -12.592 1.00 98.06 328 LEU A O 1
ATOM 2522 N N . LEU A 1 329 ? 21.195 6.722 -10.747 1.00 97.75 329 LEU A N 1
ATOM 2523 C CA . LEU A 1 329 ? 20.026 7.617 -10.820 1.00 97.75 329 LEU A CA 1
ATOM 2524 C C . LEU A 1 329 ? 20.380 9.117 -10.710 1.00 97.75 329 LEU A C 1
ATOM 2526 O O . LEU A 1 329 ? 19.612 9.970 -11.165 1.00 97.75 329 LEU A O 1
ATOM 2530 N N . TYR A 1 330 ? 21.530 9.458 -10.120 1.00 97.75 330 TYR A N 1
ATOM 2531 C CA . TYR A 1 330 ? 22.073 10.824 -10.085 1.00 97.75 330 TYR A CA 1
ATOM 2532 C C . TYR A 1 330 ? 23.044 11.147 -11.225 1.00 97.75 330 TYR A C 1
ATOM 2534 O O . TYR A 1 330 ? 23.393 12.325 -11.403 1.00 97.75 330 TYR A O 1
ATOM 2542 N N . PHE A 1 331 ? 23.483 10.127 -11.963 1.00 97.12 331 PHE A N 1
ATOM 2543 C CA . PHE A 1 331 ? 24.269 10.268 -13.182 1.00 97.12 331 PHE A CA 1
ATOM 2544 C C . PHE A 1 331 ? 23.379 10.625 -14.377 1.00 97.12 331 PHE A C 1
ATOM 2546 O O . PHE A 1 331 ? 23.718 11.542 -15.121 1.00 97.12 331 PHE A O 1
ATOM 2553 N N . VAL A 1 332 ? 22.229 9.958 -14.522 1.00 95.81 332 VAL A N 1
ATOM 2554 C CA . VAL A 1 332 ? 21.276 10.223 -15.613 1.00 95.81 332 VAL A CA 1
ATOM 2555 C C . VAL A 1 332 ? 20.580 11.584 -15.478 1.00 95.81 332 VAL A C 1
ATOM 2557 O O . VAL A 1 332 ? 20.521 12.176 -14.391 1.00 95.81 332 VAL A O 1
ATOM 2560 N N . ALA A 1 333 ? 20.028 12.078 -16.591 1.00 93.44 333 ALA A N 1
ATOM 2561 C CA . ALA A 1 333 ? 19.223 13.295 -16.604 1.00 93.44 333 ALA A CA 1
ATOM 2562 C C . ALA A 1 333 ? 17.990 13.155 -15.695 1.00 93.44 333 ALA A C 1
ATOM 2564 O O . ALA A 1 333 ? 17.448 12.066 -15.513 1.00 93.44 333 ALA A O 1
ATOM 2565 N N . GLU A 1 334 ? 17.513 14.265 -15.123 1.00 91.81 334 GLU A N 1
ATOM 2566 C CA . GLU A 1 334 ? 16.368 14.228 -14.201 1.00 91.81 334 GLU A CA 1
ATOM 2567 C C . GLU A 1 334 ? 15.095 13.678 -14.860 1.00 91.81 334 GLU A C 1
ATOM 2569 O O . GLU A 1 334 ? 14.370 12.929 -14.213 1.00 91.81 334 GLU A O 1
ATOM 2574 N N . ASN A 1 335 ? 14.884 13.957 -16.150 1.00 90.12 335 ASN A N 1
ATOM 2575 C CA . ASN A 1 335 ? 13.744 13.441 -16.916 1.00 90.12 335 ASN A CA 1
ATOM 2576 C C . ASN A 1 335 ? 13.843 11.934 -17.222 1.00 90.12 335 ASN A C 1
ATOM 2578 O O . ASN A 1 335 ? 12.815 11.289 -17.390 1.00 90.12 335 ASN A O 1
ATOM 2582 N N . ASP A 1 336 ? 15.051 11.363 -17.249 1.00 92.06 336 ASP A N 1
ATOM 2583 C CA . ASP A 1 336 ? 15.278 9.923 -17.468 1.00 92.06 336 ASP A CA 1
ATOM 2584 C C . ASP A 1 336 ? 15.219 9.113 -16.162 1.00 92.06 336 ASP A C 1
ATOM 2586 O O . ASP A 1 336 ? 15.042 7.890 -16.166 1.00 92.06 336 ASP A O 1
ATOM 2590 N N . ARG A 1 337 ? 15.374 9.791 -15.018 1.00 94.00 337 ARG A N 1
ATOM 2591 C CA . ARG A 1 337 ? 15.417 9.171 -13.690 1.00 94.00 337 ARG A CA 1
ATOM 2592 C C . ARG A 1 337 ? 14.191 8.301 -13.374 1.00 94.00 337 ARG A C 1
ATOM 2594 O O . ARG A 1 337 ? 14.417 7.226 -12.815 1.00 94.00 337 ARG A O 1
ATOM 2601 N N . PRO A 1 338 ? 12.937 8.687 -13.690 1.00 90.81 338 PRO A N 1
ATOM 2602 C CA . PRO A 1 338 ? 11.771 7.844 -13.415 1.00 90.81 338 PRO A CA 1
ATOM 2603 C C . PRO A 1 338 ? 11.844 6.520 -14.181 1.00 90.81 338 PRO A C 1
ATOM 2605 O O . PRO A 1 338 ? 11.817 5.455 -13.571 1.00 90.81 338 PRO A O 1
ATOM 2608 N N . ALA A 1 339 ? 12.073 6.574 -15.499 1.00 89.06 339 ALA A N 1
ATOM 2609 C CA . ALA A 1 339 ? 12.175 5.388 -16.351 1.00 89.06 339 ALA A CA 1
ATOM 2610 C C . ALA A 1 339 ? 13.252 4.408 -15.858 1.00 89.06 339 ALA A C 1
ATOM 2612 O O . ALA A 1 339 ? 12.997 3.207 -15.743 1.00 89.06 339 ALA A O 1
ATOM 2613 N N . LEU A 1 340 ? 14.436 4.916 -15.494 1.00 94.81 340 LEU A N 1
ATOM 2614 C CA . LEU A 1 340 ? 15.489 4.077 -14.923 1.00 94.81 340 LEU A CA 1
ATOM 2615 C C . LEU A 1 340 ? 15.130 3.554 -13.522 1.00 94.81 340 LEU A C 1
ATOM 2617 O O . LEU A 1 340 ? 15.463 2.418 -13.190 1.00 94.81 340 LEU A O 1
ATOM 2621 N N . THR A 1 341 ? 14.428 4.342 -12.703 1.00 94.12 341 THR A N 1
ATOM 2622 C CA . THR A 1 341 ? 13.945 3.896 -11.385 1.00 94.12 341 THR A CA 1
ATOM 2623 C C . THR A 1 341 ? 13.023 2.688 -11.537 1.00 94.12 341 THR A C 1
ATOM 2625 O O . THR A 1 341 ? 13.249 1.674 -10.877 1.00 94.12 341 THR A O 1
ATOM 2628 N N . HIS A 1 342 ? 12.052 2.737 -12.452 1.00 90.62 342 HIS A N 1
ATOM 2629 C CA . HIS A 1 342 ? 11.157 1.608 -12.725 1.00 90.62 342 HIS A CA 1
ATOM 2630 C C . HIS A 1 342 ? 11.899 0.367 -13.215 1.00 90.62 342 HIS A C 1
ATOM 2632 O O . HIS A 1 342 ? 11.640 -0.728 -12.718 1.00 90.62 342 HIS A O 1
ATOM 2638 N N . ALA A 1 343 ? 12.854 0.529 -14.136 1.00 91.12 343 ALA A N 1
ATOM 2639 C CA . ALA A 1 343 ? 13.664 -0.586 -14.622 1.00 91.12 343 ALA A CA 1
ATOM 2640 C C . ALA A 1 343 ? 14.476 -1.242 -13.490 1.00 91.12 343 ALA A C 1
ATOM 2642 O O . ALA A 1 343 ? 14.532 -2.466 -13.398 1.00 91.12 343 ALA A O 1
ATOM 2643 N N . LEU A 1 344 ? 15.045 -0.447 -12.577 1.00 94.69 344 LEU A N 1
ATOM 2644 C CA . LEU A 1 344 ? 15.776 -0.957 -11.412 1.00 94.69 344 LEU A CA 1
ATOM 2645 C C . LEU A 1 344 ? 14.854 -1.651 -10.396 1.00 94.69 344 LEU A C 1
ATOM 2647 O O . LEU A 1 344 ? 15.219 -2.703 -9.870 1.00 94.69 344 LEU A O 1
ATOM 2651 N N . TYR A 1 345 ? 13.661 -1.105 -10.133 1.00 92.50 345 TYR A N 1
ATOM 2652 C CA . TYR A 1 345 ? 12.668 -1.764 -9.276 1.00 92.50 345 TYR A CA 1
ATOM 2653 C C . TYR A 1 345 ? 12.185 -3.084 -9.888 1.00 92.50 345 TYR A C 1
ATOM 2655 O O . TYR A 1 345 ? 12.111 -4.072 -9.162 1.00 92.50 345 TYR A O 1
ATOM 2663 N N . ARG A 1 346 ? 11.925 -3.133 -11.202 1.00 90.69 346 ARG A N 1
ATOM 2664 C CA . ARG A 1 346 ? 11.563 -4.366 -11.922 1.00 90.69 346 ARG A CA 1
ATOM 2665 C C . ARG A 1 346 ? 12.683 -5.401 -11.835 1.00 90.69 346 ARG A C 1
ATOM 2667 O O . ARG A 1 346 ? 12.438 -6.530 -11.417 1.00 90.69 346 ARG A O 1
ATOM 2674 N N . ALA A 1 347 ? 13.917 -4.998 -12.139 1.00 90.38 347 ALA A N 1
ATOM 2675 C CA . ALA A 1 347 ? 15.081 -5.872 -12.047 1.00 90.38 347 ALA A CA 1
ATOM 2676 C C . ALA A 1 347 ? 15.207 -6.494 -10.649 1.00 90.38 347 ALA A C 1
ATOM 2678 O O . ALA A 1 347 ? 15.411 -7.699 -10.540 1.00 90.38 347 ALA A O 1
ATOM 2679 N N . TYR A 1 348 ? 15.034 -5.700 -9.587 1.00 92.25 348 TYR A N 1
ATOM 2680 C CA . TYR A 1 348 ? 15.175 -6.200 -8.223 1.00 92.25 348 TYR A CA 1
ATOM 2681 C C . TYR A 1 348 ? 13.966 -7.023 -7.760 1.00 92.25 348 TYR A C 1
ATOM 2683 O O . TYR A 1 348 ? 14.123 -8.181 -7.393 1.00 92.25 348 TYR A O 1
ATOM 2691 N N . TRP A 1 349 ? 12.765 -6.444 -7.784 1.00 88.88 349 TRP A N 1
ATOM 2692 C CA . TRP A 1 349 ? 11.582 -6.971 -7.091 1.00 88.88 349 TRP A CA 1
ATOM 2693 C C . TRP A 1 349 ? 10.665 -7.842 -7.948 1.00 88.88 349 TRP A C 1
ATOM 2695 O O . TRP A 1 349 ? 9.720 -8.417 -7.418 1.00 88.88 349 TRP A O 1
ATOM 2705 N N . VAL A 1 350 ? 10.910 -7.923 -9.257 1.00 88.19 350 VAL A N 1
ATOM 2706 C CA . VAL A 1 350 ? 10.133 -8.763 -10.186 1.00 88.19 350 VAL A CA 1
ATOM 2707 C C . VAL A 1 350 ? 11.021 -9.843 -10.794 1.00 88.19 350 VAL A C 1
ATOM 2709 O O . VAL A 1 350 ? 10.623 -10.997 -10.918 1.00 88.19 350 VAL A O 1
ATOM 2712 N N . GLU A 1 351 ? 12.257 -9.493 -11.133 1.00 85.88 351 GLU A N 1
ATOM 2713 C CA . GLU A 1 351 ? 13.181 -10.413 -11.799 1.00 85.88 351 GLU A CA 1
ATOM 2714 C C . GLU A 1 351 ? 14.227 -11.023 -10.854 1.00 85.88 351 GLU A C 1
ATOM 2716 O O . GLU A 1 351 ? 15.024 -11.853 -11.286 1.00 85.88 351 GLU A O 1
ATOM 2721 N N . GLY A 1 352 ? 14.244 -10.625 -9.577 1.00 87.44 352 GLY A N 1
ATOM 2722 C CA . GLY A 1 352 ? 15.155 -11.171 -8.566 1.00 87.44 352 GLY A CA 1
ATOM 2723 C C . GLY A 1 352 ? 16.639 -10.884 -8.829 1.00 87.44 352 GLY A C 1
ATOM 2724 O O . GLY A 1 352 ? 17.501 -11.602 -8.320 1.00 87.44 352 GLY A O 1
ATOM 2725 N N . ARG A 1 353 ? 16.962 -9.866 -9.639 1.00 89.19 353 ARG A N 1
ATOM 2726 C CA . ARG A 1 353 ? 18.337 -9.496 -10.007 1.00 89.19 353 ARG A CA 1
ATOM 2727 C C . ARG A 1 353 ? 18.990 -8.608 -8.947 1.00 89.19 353 ARG A C 1
ATOM 2729 O O . ARG A 1 353 ? 18.361 -7.740 -8.341 1.00 89.19 353 ARG A O 1
ATOM 2736 N N . ASN A 1 354 ? 20.302 -8.760 -8.783 1.00 93.25 354 ASN A N 1
ATOM 2737 C CA . ASN A 1 354 ? 21.091 -7.943 -7.868 1.00 93.25 354 ASN A CA 1
ATOM 2738 C C . ASN A 1 354 ? 21.438 -6.581 -8.494 1.00 93.25 354 ASN A C 1
ATOM 2740 O O . ASN A 1 354 ? 22.306 -6.476 -9.361 1.00 93.25 354 ASN A O 1
ATOM 2744 N N . VAL A 1 355 ? 20.803 -5.513 -8.010 1.00 94.06 355 VAL A N 1
ATOM 2745 C CA . VAL A 1 355 ? 21.041 -4.123 -8.460 1.00 94.06 355 VAL A CA 1
ATOM 2746 C C . VAL A 1 355 ? 22.364 -3.513 -7.969 1.00 94.06 355 VAL A C 1
ATOM 2748 O O . VAL A 1 355 ? 22.653 -2.348 -8.244 1.00 94.06 355 VAL A O 1
ATOM 2751 N N . GLY A 1 356 ? 23.179 -4.278 -7.241 1.00 93.81 356 GLY A N 1
ATOM 2752 C CA . GLY A 1 356 ? 24.564 -3.930 -6.927 1.00 93.81 356 GLY A CA 1
ATOM 2753 C C . GLY A 1 356 ? 25.567 -4.319 -8.021 1.00 93.81 356 GLY A C 1
ATOM 2754 O O . GLY A 1 356 ? 26.723 -3.909 -7.941 1.00 93.81 356 GLY A O 1
ATOM 2755 N N . GLU A 1 357 ? 25.156 -5.099 -9.025 1.00 94.75 357 GLU A N 1
ATOM 2756 C CA . GLU A 1 357 ? 26.034 -5.635 -10.073 1.00 94.75 357 GLU A CA 1
ATOM 2757 C C . GLU A 1 357 ? 25.961 -4.827 -11.372 1.00 94.75 357 GLU A C 1
ATOM 2759 O O . GLU A 1 357 ? 24.881 -4.440 -11.823 1.00 94.75 357 GLU A O 1
ATOM 2764 N N . ARG A 1 358 ? 27.117 -4.623 -12.022 1.00 95.62 358 ARG A N 1
ATOM 2765 C CA . ARG A 1 358 ? 27.221 -3.829 -13.260 1.00 95.62 358 ARG A CA 1
ATOM 2766 C C . ARG A 1 358 ? 26.360 -4.379 -14.396 1.00 95.62 358 ARG A C 1
ATOM 2768 O O . ARG A 1 358 ? 25.705 -3.593 -15.068 1.00 95.62 358 ARG A O 1
ATOM 2775 N N . GLU A 1 359 ? 26.310 -5.698 -14.577 1.00 94.75 359 GLU A N 1
ATOM 2776 C CA . GLU A 1 359 ? 25.494 -6.327 -15.628 1.00 94.75 359 GLU A CA 1
ATOM 2777 C C . GLU A 1 359 ? 24.000 -6.033 -15.454 1.00 94.75 359 GLU A C 1
ATOM 2779 O O . GLU A 1 359 ? 23.309 -5.681 -16.414 1.00 94.75 359 GLU A O 1
ATOM 2784 N N . THR A 1 360 ? 23.502 -6.081 -14.215 1.00 94.81 360 THR A N 1
ATOM 2785 C CA . THR A 1 360 ? 22.116 -5.708 -13.907 1.00 94.81 360 THR A CA 1
ATOM 2786 C C . THR A 1 360 ? 21.854 -4.240 -14.236 1.00 94.81 360 THR A C 1
ATOM 2788 O O . THR A 1 360 ? 20.822 -3.935 -14.835 1.00 94.81 360 THR A O 1
ATOM 2791 N N . LEU A 1 361 ? 22.787 -3.339 -13.904 1.00 97.19 361 LEU A N 1
ATOM 2792 C CA . LEU A 1 361 ? 22.677 -1.910 -14.219 1.00 97.19 361 LEU A CA 1
ATOM 2793 C C . LEU A 1 361 ? 22.687 -1.648 -15.732 1.00 97.19 361 LEU A C 1
ATOM 2795 O O . LEU A 1 361 ? 21.840 -0.901 -16.218 1.00 97.19 361 LEU A O 1
ATOM 2799 N N . LEU A 1 362 ? 23.596 -2.286 -16.479 1.00 94.00 362 LEU A N 1
ATOM 2800 C CA . LEU A 1 362 ? 23.671 -2.184 -17.942 1.00 94.00 362 LEU A CA 1
ATOM 2801 C C . LEU A 1 362 ? 22.364 -2.626 -18.593 1.00 94.00 362 LEU A C 1
ATOM 2803 O O . LEU A 1 362 ? 21.850 -1.955 -19.488 1.00 94.00 362 LEU A O 1
ATOM 2807 N N . ARG A 1 363 ? 21.806 -3.746 -18.129 1.00 91.38 363 ARG A N 1
ATOM 2808 C CA . ARG A 1 363 ? 20.539 -4.258 -18.643 1.00 91.38 363 ARG A CA 1
ATOM 2809 C C . ARG A 1 363 ? 19.369 -3.336 -18.294 1.00 91.38 363 ARG A C 1
ATOM 2811 O O . ARG A 1 363 ? 18.615 -2.992 -19.196 1.00 91.38 363 ARG A O 1
ATOM 2818 N N . ALA A 1 364 ? 19.273 -2.863 -17.050 1.00 89.56 364 ALA A N 1
ATOM 2819 C CA . ALA A 1 364 ? 18.234 -1.913 -16.642 1.00 89.56 364 ALA A CA 1
ATOM 2820 C C . ALA A 1 364 ? 18.289 -0.610 -17.458 1.00 89.56 364 ALA A C 1
ATOM 2822 O O . ALA A 1 364 ? 17.254 -0.086 -17.850 1.00 89.56 364 ALA A O 1
ATOM 2823 N N . VAL A 1 365 ? 19.490 -0.114 -17.771 1.00 91.94 365 VAL A N 1
ATOM 2824 C CA . VAL A 1 365 ? 19.696 1.066 -18.624 1.00 91.94 365 VAL A CA 1
ATOM 2825 C C . VAL A 1 365 ? 19.295 0.821 -20.081 1.00 91.94 365 VAL A C 1
ATOM 2827 O O . VAL A 1 365 ? 18.738 1.716 -20.701 1.00 91.94 365 VAL A O 1
ATOM 2830 N N . ARG A 1 366 ? 19.537 -0.374 -20.636 1.00 86.88 366 ARG A N 1
ATOM 2831 C CA . ARG A 1 366 ? 19.084 -0.735 -21.995 1.00 86.88 366 ARG A CA 1
ATOM 2832 C C . ARG A 1 366 ? 17.565 -0.921 -22.078 1.00 86.88 366 ARG A C 1
ATOM 2834 O O . ARG A 1 366 ? 16.976 -0.665 -23.124 1.00 86.88 366 ARG A O 1
ATOM 2841 N N . GLU A 1 367 ? 16.948 -1.391 -20.997 1.00 81.75 367 GLU A N 1
ATOM 2842 C CA . GLU A 1 367 ? 15.497 -1.593 -20.880 1.00 81.75 367 GLU A CA 1
ATOM 2843 C C . GLU A 1 367 ? 14.756 -0.271 -20.616 1.00 81.75 367 GLU A C 1
ATOM 2845 O O . GLU A 1 367 ? 13.659 -0.053 -21.137 1.00 81.75 367 GLU A O 1
ATOM 2850 N N . ALA A 1 368 ? 15.364 0.634 -19.845 1.00 77.75 368 ALA A N 1
ATOM 2851 C CA . ALA A 1 368 ? 14.864 1.979 -19.621 1.00 77.75 368 ALA A CA 1
ATOM 2852 C C . ALA A 1 368 ? 15.070 2.802 -20.902 1.00 77.75 368 ALA A C 1
ATOM 2854 O O . ALA A 1 368 ? 16.194 3.038 -21.325 1.00 77.75 368 ALA A O 1
ATOM 2855 N N . LYS A 1 369 ? 13.989 3.242 -21.548 1.00 77.25 369 LYS A N 1
ATOM 2856 C CA . LYS A 1 369 ? 14.028 4.074 -22.766 1.00 77.25 369 LYS A CA 1
ATOM 2857 C C . LYS A 1 369 ? 14.552 5.491 -22.459 1.00 77.25 369 LYS A C 1
ATOM 2859 O O . LYS A 1 369 ? 13.780 6.444 -22.484 1.00 77.25 369 LYS A O 1
ATOM 2864 N N . ILE A 1 370 ? 15.834 5.613 -22.119 1.00 84.06 370 ILE A N 1
ATOM 2865 C CA . ILE A 1 370 ? 16.469 6.840 -21.619 1.00 84.06 370 ILE A CA 1
ATOM 2866 C C . ILE A 1 370 ? 17.388 7.482 -22.657 1.00 84.06 370 ILE A C 1
ATOM 2868 O O . ILE A 1 370 ? 17.917 6.814 -23.552 1.00 84.06 370 ILE A O 1
ATOM 2872 N N . SER A 1 371 ? 17.594 8.791 -22.528 1.00 85.75 371 SER A N 1
ATOM 2873 C CA . SER A 1 371 ? 18.511 9.534 -23.393 1.00 85.75 371 SER A CA 1
ATOM 2874 C C . SER A 1 371 ? 19.984 9.163 -23.147 1.00 85.75 371 SER A C 1
ATOM 2876 O O . SER A 1 371 ? 20.348 8.629 -22.101 1.00 85.75 371 SER A O 1
ATOM 2878 N N . ASN A 1 372 ? 20.859 9.463 -24.115 1.00 87.12 372 ASN A N 1
ATOM 2879 C CA . ASN A 1 372 ? 22.322 9.346 -23.983 1.00 87.12 372 ASN A CA 1
ATOM 2880 C C . ASN A 1 372 ? 22.844 7.953 -23.570 1.00 87.12 372 ASN A C 1
ATOM 2882 O O . ASN A 1 372 ? 23.873 7.842 -22.897 1.00 87.12 372 ASN A O 1
ATOM 2886 N N . LEU A 1 373 ? 22.172 6.886 -24.019 1.00 88.00 373 LEU A N 1
ATOM 2887 C CA . LEU A 1 373 ? 22.475 5.494 -23.669 1.00 88.00 373 LEU A CA 1
ATOM 2888 C C . LEU A 1 373 ? 23.971 5.142 -23.768 1.00 88.00 373 LEU A C 1
ATOM 2890 O O . LEU A 1 373 ? 24.515 4.536 -22.850 1.00 88.00 373 LEU A O 1
ATOM 2894 N N . GLY A 1 374 ? 24.652 5.555 -24.843 1.00 86.56 374 GLY A N 1
ATOM 2895 C CA . GLY A 1 374 ? 26.079 5.272 -25.042 1.00 86.56 374 GLY A CA 1
ATOM 2896 C C . GLY A 1 374 ? 26.983 5.864 -23.953 1.00 86.56 374 GLY A C 1
ATOM 2897 O O . GLY A 1 374 ? 27.869 5.174 -23.454 1.00 86.56 374 GLY A O 1
ATOM 2898 N N . SER A 1 375 ? 26.720 7.106 -23.529 1.00 91.56 375 SER A N 1
ATOM 2899 C CA . SER A 1 375 ? 27.471 7.765 -22.449 1.00 91.56 375 SER A CA 1
ATOM 2900 C C . SER A 1 375 ? 27.216 7.094 -21.099 1.00 91.56 375 SER A C 1
ATOM 2902 O O . SER A 1 375 ? 28.154 6.867 -20.340 1.00 91.56 375 SER A O 1
ATOM 2904 N N . ILE A 1 376 ? 25.971 6.700 -20.821 1.00 93.50 376 ILE A N 1
ATOM 2905 C CA . ILE A 1 376 ? 25.610 6.022 -19.568 1.00 93.50 376 ILE A CA 1
ATOM 2906 C C . ILE A 1 376 ? 26.246 4.628 -19.504 1.00 93.50 376 ILE A C 1
ATOM 2908 O O . ILE A 1 376 ? 26.809 4.252 -18.478 1.00 93.50 376 ILE A O 1
ATOM 2912 N N . VAL A 1 377 ? 26.208 3.871 -20.604 1.00 93.25 377 VAL A N 1
ATOM 2913 C CA . VAL A 1 377 ? 26.872 2.563 -20.710 1.00 93.25 377 VAL A CA 1
ATOM 2914 C C . VAL A 1 377 ? 28.383 2.706 -20.526 1.00 93.25 377 VAL A C 1
ATOM 2916 O O . VAL A 1 377 ? 28.973 1.949 -19.755 1.00 93.25 377 VAL A O 1
ATOM 2919 N N . HIS A 1 378 ? 29.005 3.701 -21.168 1.00 93.19 378 HIS A N 1
ATOM 2920 C CA . HIS A 1 378 ? 30.422 3.998 -20.964 1.00 93.19 378 HIS A CA 1
ATOM 2921 C C . HIS A 1 378 ? 30.726 4.306 -19.493 1.00 93.19 378 HIS A C 1
ATOM 2923 O O . HIS A 1 378 ? 31.637 3.703 -18.931 1.00 93.19 378 HIS A O 1
ATOM 2929 N N . ALA A 1 379 ? 29.925 5.161 -18.852 1.00 95.81 379 ALA A N 1
ATOM 2930 C CA . ALA A 1 379 ? 30.085 5.513 -17.446 1.00 95.81 379 ALA A CA 1
ATOM 2931 C C . ALA A 1 379 ? 29.980 4.293 -16.521 1.00 95.81 379 ALA A C 1
ATOM 2933 O O . ALA A 1 379 ? 30.732 4.201 -15.553 1.00 95.81 379 ALA A O 1
ATOM 2934 N N . ILE A 1 380 ? 29.093 3.332 -16.816 1.00 95.81 380 ILE A N 1
ATOM 2935 C CA . ILE A 1 380 ? 28.992 2.076 -16.053 1.00 95.81 380 ILE A CA 1
ATOM 2936 C C . ILE A 1 380 ? 30.259 1.224 -16.206 1.00 95.81 380 ILE A C 1
ATOM 2938 O O . ILE A 1 380 ? 30.740 0.672 -15.213 1.00 95.81 380 ILE A O 1
ATOM 2942 N N . HIS A 1 381 ? 30.817 1.129 -17.417 1.00 95.56 381 HIS A N 1
ATOM 2943 C CA . HIS A 1 381 ? 32.058 0.389 -17.663 1.00 95.56 381 HIS A CA 1
ATOM 2944 C C . HIS A 1 381 ? 33.284 1.058 -17.031 1.00 95.56 381 HIS A C 1
ATOM 2946 O O . HIS A 1 381 ? 34.108 0.363 -16.437 1.00 95.56 381 HIS A O 1
ATOM 2952 N N . SER A 1 382 ? 33.398 2.385 -17.129 1.00 95.38 382 SER A N 1
ATOM 2953 C CA . SER A 1 382 ? 34.520 3.154 -16.575 1.00 95.38 382 SER A CA 1
ATOM 2954 C C . SER A 1 382 ? 34.419 3.367 -15.060 1.00 95.38 382 SER A C 1
ATOM 2956 O O . SER A 1 382 ? 35.423 3.648 -14.410 1.00 95.38 382 SER A O 1
ATOM 2958 N N . GLY A 1 383 ? 33.220 3.227 -14.483 1.00 94.44 383 GLY A N 1
ATOM 2959 C CA . GLY A 1 383 ? 32.941 3.516 -13.075 1.00 94.44 383 GLY A CA 1
ATOM 2960 C C . GLY A 1 383 ? 32.699 5.000 -12.775 1.00 94.44 383 GLY A C 1
ATOM 2961 O O . GLY A 1 383 ? 32.519 5.357 -11.612 1.00 94.44 383 GLY A O 1
ATOM 2962 N N . GLU A 1 384 ? 32.642 5.867 -13.791 1.00 94.62 384 GLU A N 1
ATOM 2963 C CA . GLU A 1 384 ? 32.438 7.316 -13.637 1.00 94.62 384 GLU A CA 1
ATOM 2964 C C . GLU A 1 384 ? 31.161 7.657 -12.850 1.00 94.62 384 GLU A C 1
ATOM 2966 O O . GLU A 1 384 ? 31.144 8.593 -12.049 1.00 94.62 384 GLU A O 1
ATOM 2971 N N . PHE A 1 385 ? 30.096 6.865 -13.011 1.00 94.75 385 PHE A N 1
ATOM 2972 C CA . PHE A 1 385 ? 28.831 7.074 -12.298 1.00 94.75 385 PHE A CA 1
ATOM 2973 C C . PHE A 1 385 ? 28.943 6.930 -10.771 1.00 94.75 385 PHE A C 1
ATOM 2975 O O . PHE A 1 385 ? 28.051 7.380 -10.050 1.00 94.75 385 PHE A O 1
ATOM 2982 N N . GLU A 1 386 ? 30.024 6.329 -10.268 1.00 94.62 386 GLU A N 1
ATOM 2983 C CA . GLU A 1 386 ? 30.331 6.241 -8.838 1.00 94.62 386 GLU A CA 1
ATOM 2984 C C . GLU A 1 386 ? 31.176 7.412 -8.310 1.00 94.62 386 GLU A C 1
ATOM 2986 O O . GLU A 1 386 ? 31.518 7.433 -7.124 1.00 94.62 386 GLU A O 1
ATOM 2991 N N . GLY A 1 387 ? 31.485 8.392 -9.164 1.00 94.38 387 GLY A N 1
ATOM 2992 C CA . GLY A 1 387 ? 32.321 9.543 -8.849 1.00 94.38 387 GLY A CA 1
ATOM 2993 C C . GLY A 1 387 ? 31.785 10.451 -7.736 1.00 94.38 387 GLY A C 1
ATOM 2994 O O . GLY A 1 387 ? 30.636 10.367 -7.283 1.00 94.38 387 GLY A O 1
ATOM 2995 N N . GLU A 1 388 ? 32.645 11.375 -7.299 1.00 96.62 388 GLU A N 1
ATOM 2996 C CA . GLU A 1 388 ? 32.383 12.283 -6.175 1.00 96.62 388 GLU A CA 1
ATOM 2997 C C . GLU A 1 388 ? 31.091 13.095 -6.357 1.00 96.62 388 GLU A C 1
ATOM 2999 O O . GLU A 1 388 ? 30.311 13.252 -5.417 1.00 96.62 388 GLU A O 1
ATOM 3004 N N . LYS A 1 389 ? 30.803 13.539 -7.586 1.00 96.94 389 LYS A N 1
ATOM 3005 C CA . LYS A 1 389 ? 29.600 14.313 -7.919 1.00 96.94 389 LYS A CA 1
ATOM 3006 C C . LYS A 1 389 ? 28.309 13.559 -7.574 1.00 96.94 389 LYS A C 1
ATOM 3008 O O . LYS A 1 389 ? 27.422 14.121 -6.930 1.00 96.94 389 LYS A O 1
ATOM 3013 N N . GLN A 1 390 ? 28.175 12.304 -8.000 1.00 97.44 390 GLN A N 1
ATOM 3014 C CA . GLN A 1 390 ? 26.981 11.480 -7.774 1.00 97.44 390 GLN A CA 1
ATOM 3015 C C . GLN A 1 390 ? 26.883 11.052 -6.312 1.00 97.44 390 GLN A C 1
ATOM 3017 O O . GLN A 1 390 ? 25.793 11.070 -5.736 1.00 97.44 390 GLN A O 1
ATOM 3022 N N . ARG A 1 391 ? 28.024 10.737 -5.687 1.00 97.31 391 ARG A N 1
ATOM 3023 C CA . ARG A 1 391 ? 28.100 10.456 -4.253 1.00 97.31 391 ARG A CA 1
ATOM 3024 C C . ARG A 1 391 ? 27.592 11.639 -3.423 1.00 97.31 391 ARG A C 1
ATOM 3026 O O . ARG A 1 391 ? 26.695 11.439 -2.608 1.00 97.31 391 ARG A O 1
ATOM 3033 N N . LYS A 1 392 ? 28.086 12.855 -3.679 1.00 98.12 392 LYS A N 1
ATOM 3034 C CA . LYS A 1 392 ? 27.680 14.069 -2.956 1.00 98.12 392 LYS A CA 1
ATOM 3035 C C . LYS A 1 392 ? 26.192 14.370 -3.138 1.00 98.12 392 LYS A C 1
ATOM 3037 O O . LYS A 1 392 ? 25.512 14.666 -2.166 1.00 98.12 392 LYS A O 1
ATOM 3042 N N . LYS A 1 393 ? 25.643 14.205 -4.350 1.00 97.88 393 LYS A N 1
ATOM 3043 C CA . LYS A 1 393 ? 24.191 14.342 -4.599 1.00 97.88 393 LYS A CA 1
ATOM 3044 C C . LYS A 1 393 ? 23.346 13.353 -3.780 1.00 97.88 393 LYS A C 1
ATOM 3046 O O . LYS A 1 393 ? 22.301 13.738 -3.250 1.00 97.88 393 LYS A O 1
ATOM 3051 N N . LEU A 1 394 ? 23.783 12.097 -3.667 1.00 98.38 394 LEU A N 1
ATOM 3052 C CA . LEU A 1 394 ? 23.105 11.084 -2.850 1.00 98.38 394 LEU A CA 1
ATOM 3053 C C . LEU A 1 394 ? 23.221 11.385 -1.346 1.00 98.38 394 LEU A C 1
ATOM 3055 O O . LEU A 1 394 ? 22.260 11.200 -0.604 1.00 98.38 394 LEU A O 1
ATOM 3059 N N . GLU A 1 395 ? 24.377 11.868 -0.892 1.00 98.25 395 GLU A N 1
ATOM 3060 C CA . GLU A 1 395 ? 24.585 12.294 0.498 1.00 98.25 395 GLU A CA 1
ATOM 3061 C C . GLU A 1 395 ? 23.699 13.499 0.848 1.00 98.25 395 GLU A C 1
ATOM 3063 O O . GLU A 1 395 ? 22.974 13.440 1.838 1.00 98.25 395 GLU A O 1
ATOM 3068 N N . THR A 1 396 ? 23.671 14.539 0.005 1.00 98.31 396 THR A N 1
ATOM 3069 C CA . THR A 1 396 ? 22.826 15.731 0.196 1.00 98.31 396 THR A CA 1
ATOM 3070 C C . THR A 1 396 ? 21.343 15.375 0.244 1.00 98.31 396 THR A C 1
ATOM 3072 O O . THR A 1 396 ? 20.658 15.749 1.187 1.00 98.31 396 THR A O 1
ATOM 3075 N N . SER A 1 397 ? 20.840 14.604 -0.721 1.00 97.75 397 SER A N 1
ATOM 3076 C CA . SER A 1 397 ? 19.427 14.193 -0.734 1.00 97.75 397 SER A CA 1
ATOM 3077 C C . SER A 1 397 ? 19.041 13.321 0.460 1.00 97.75 397 SER A C 1
ATOM 3079 O O . SER A 1 397 ? 17.937 13.447 0.989 1.00 97.75 397 SER A O 1
ATOM 3081 N N . THR A 1 398 ? 19.951 12.457 0.914 1.00 98.19 398 THR A N 1
ATOM 3082 C CA . THR A 1 398 ? 19.726 11.649 2.114 1.00 98.19 398 THR A CA 1
ATOM 3083 C C . THR A 1 398 ? 19.711 12.524 3.369 1.00 98.19 398 THR A C 1
ATOM 3085 O O . THR A 1 398 ? 18.836 12.346 4.215 1.00 98.19 398 THR A O 1
ATOM 3088 N N . ALA A 1 399 ? 20.618 13.499 3.475 1.00 98.06 399 ALA A N 1
ATOM 3089 C CA . ALA A 1 399 ? 20.630 14.470 4.567 1.00 98.06 399 ALA A CA 1
ATOM 3090 C C . ALA A 1 399 ? 19.361 15.339 4.576 1.00 98.06 399 ALA A C 1
ATOM 3092 O O . ALA A 1 399 ? 18.783 15.553 5.640 1.00 98.06 399 ALA A O 1
ATOM 3093 N N . ASP A 1 400 ? 18.872 15.760 3.407 1.00 97.44 400 ASP A N 1
ATOM 3094 C CA . ASP A 1 400 ? 17.610 16.496 3.276 1.00 97.44 400 ASP A CA 1
ATOM 3095 C C . ASP A 1 400 ? 16.418 15.667 3.772 1.00 97.44 400 ASP A C 1
ATOM 3097 O O . ASP A 1 400 ? 15.558 16.188 4.481 1.00 97.44 400 ASP A O 1
ATOM 3101 N N . ALA A 1 401 ? 16.363 14.370 3.443 1.00 97.31 401 ALA A N 1
ATOM 3102 C CA . ALA A 1 401 ? 15.307 13.478 3.925 1.00 97.31 401 ALA A CA 1
ATOM 3103 C C . ALA A 1 401 ? 15.344 13.303 5.452 1.00 97.31 401 ALA A C 1
ATOM 3105 O O . ALA A 1 401 ? 14.291 13.316 6.093 1.00 97.31 401 ALA A O 1
ATOM 3106 N N . VAL A 1 402 ? 16.541 13.189 6.041 1.00 96.69 402 VAL A N 1
ATOM 3107 C CA . VAL A 1 402 ? 16.716 13.153 7.503 1.00 96.69 402 VAL A CA 1
ATOM 3108 C C . VAL A 1 402 ? 16.275 14.478 8.126 1.00 96.69 402 VAL A C 1
ATOM 3110 O O . VAL A 1 402 ? 15.484 14.464 9.064 1.00 96.69 402 VAL A O 1
ATOM 3113 N N . LYS A 1 403 ? 16.703 15.620 7.574 1.00 96.75 403 LYS A N 1
ATOM 3114 C CA . LYS A 1 403 ? 16.325 16.956 8.062 1.00 96.75 403 LYS A CA 1
ATOM 3115 C C . LYS A 1 403 ? 14.812 17.189 8.020 1.00 96.75 403 LYS A C 1
ATOM 3117 O O . LYS A 1 403 ? 14.274 17.838 8.906 1.00 96.75 403 LYS A O 1
ATOM 3122 N N . ARG A 1 404 ? 14.121 16.641 7.016 1.00 95.75 404 ARG A N 1
ATOM 3123 C CA . ARG A 1 404 ? 12.654 16.710 6.861 1.00 95.75 404 ARG A CA 1
ATOM 3124 C C . ARG A 1 404 ? 11.886 15.731 7.758 1.00 95.75 404 ARG A C 1
ATOM 3126 O O . ARG A 1 404 ? 10.678 15.597 7.606 1.00 95.75 404 ARG A O 1
ATOM 3133 N N . GLY A 1 405 ? 12.567 15.020 8.656 1.00 95.00 405 GLY A N 1
ATOM 3134 C CA . GLY A 1 405 ? 11.920 14.138 9.624 1.00 95.00 405 GLY A CA 1
ATOM 3135 C C . GLY A 1 405 ? 11.634 12.723 9.118 1.00 95.00 405 GLY A C 1
ATOM 3136 O O . GLY A 1 405 ? 10.944 11.977 9.806 1.00 95.00 405 GLY A O 1
ATOM 3137 N N . SER A 1 406 ? 12.175 12.295 7.967 1.00 95.50 406 SER A N 1
ATOM 3138 C CA . SER A 1 406 ? 11.859 10.964 7.430 1.00 95.50 406 SER A CA 1
ATOM 3139 C C . SER A 1 406 ? 12.449 9.832 8.273 1.00 95.50 406 SER A C 1
ATOM 3141 O O . SER A 1 406 ? 13.671 9.778 8.426 1.00 95.50 406 SER A O 1
ATOM 3143 N N . PRO A 1 407 ? 11.633 8.894 8.795 1.00 92.88 407 PRO A N 1
ATOM 3144 C CA . PRO A 1 407 ? 12.138 7.722 9.505 1.00 92.88 407 PRO A CA 1
ATOM 3145 C C . PRO A 1 407 ? 12.510 6.569 8.555 1.00 92.88 407 PRO A C 1
ATOM 3147 O O . PRO A 1 407 ? 13.055 5.555 8.996 1.00 92.88 407 PRO A O 1
ATOM 3150 N N . GLY A 1 408 ? 12.207 6.688 7.258 1.00 92.94 408 GLY A N 1
ATOM 3151 C CA . GLY A 1 408 ? 12.436 5.636 6.271 1.00 92.94 408 GLY A CA 1
ATOM 3152 C C . GLY A 1 408 ? 12.050 6.042 4.848 1.00 92.94 408 GLY A C 1
ATOM 3153 O O . GLY A 1 408 ? 12.107 7.212 4.481 1.00 92.94 408 GLY A O 1
ATOM 3154 N N . VAL A 1 409 ? 11.678 5.059 4.028 1.00 93.00 409 VAL A N 1
ATOM 3155 C CA . VAL A 1 409 ? 11.223 5.247 2.638 1.00 93.00 409 VAL A CA 1
ATOM 3156 C C . VAL A 1 409 ? 10.008 4.352 2.346 1.00 93.00 409 VAL A C 1
ATOM 3158 O O . VAL A 1 409 ? 9.861 3.340 3.034 1.00 93.00 409 VAL A O 1
ATOM 3161 N N . PRO A 1 410 ? 9.173 4.677 1.340 1.00 93.62 410 PRO A N 1
ATOM 3162 C CA . PRO A 1 410 ? 9.151 5.942 0.594 1.00 93.62 410 PRO A CA 1
ATOM 3163 C C . PRO A 1 410 ? 8.643 7.105 1.462 1.00 93.62 410 PRO A C 1
ATOM 3165 O O . PRO A 1 410 ? 7.892 6.891 2.409 1.00 93.62 410 PRO A O 1
ATOM 3168 N N . GLY A 1 411 ? 9.065 8.329 1.145 1.00 94.88 411 GLY A N 1
ATOM 3169 C CA . GLY A 1 411 ? 8.583 9.555 1.785 1.00 94.88 411 GLY A CA 1
ATOM 3170 C C . GLY A 1 411 ? 8.222 10.604 0.736 1.00 94.88 411 GLY A C 1
ATOM 3171 O O . GLY A 1 411 ? 8.943 10.768 -0.249 1.00 94.88 411 GLY A O 1
ATOM 3172 N N . PHE A 1 412 ? 7.116 11.304 0.954 1.00 97.38 412 PHE A N 1
ATOM 3173 C CA . PHE A 1 412 ? 6.570 12.343 0.091 1.00 97.38 412 PHE A CA 1
ATOM 3174 C C . PHE A 1 412 ? 6.664 13.679 0.820 1.00 97.38 412 PHE A C 1
ATOM 3176 O O . PHE A 1 412 ? 6.108 13.844 1.901 1.00 97.38 412 PHE A O 1
ATOM 3183 N N . TRP A 1 413 ? 7.397 14.626 0.243 1.00 97.44 413 TRP A N 1
ATOM 3184 C CA . TRP A 1 413 ? 7.549 15.967 0.800 1.00 97.44 413 TRP A CA 1
ATOM 3185 C C . TRP A 1 413 ? 6.775 16.968 -0.047 1.00 97.44 413 TRP A C 1
ATOM 3187 O O . TRP A 1 413 ? 7.081 17.115 -1.234 1.00 97.44 413 TRP A O 1
ATOM 3197 N N . ILE A 1 414 ? 5.829 17.676 0.567 1.00 97.38 414 ILE A N 1
ATOM 3198 C CA . ILE A 1 414 ? 5.054 18.739 -0.076 1.00 97.38 414 ILE A CA 1
ATOM 3199 C C . ILE A 1 414 ? 5.578 20.078 0.457 1.00 97.38 414 ILE A C 1
ATOM 3201 O O . ILE A 1 414 ? 5.263 20.430 1.589 1.00 97.38 414 ILE A O 1
ATOM 3205 N N . PRO A 1 415 ? 6.410 20.817 -0.302 1.00 96.31 415 PRO A N 1
ATOM 3206 C CA . PRO A 1 415 ? 7.081 22.021 0.198 1.00 96.31 415 PRO A CA 1
ATOM 3207 C C . PRO A 1 415 ? 6.133 23.196 0.458 1.00 96.31 415 PRO A C 1
ATOM 3209 O O . PRO A 1 415 ? 6.452 24.056 1.275 1.00 96.31 415 PRO A O 1
ATOM 3212 N N . ASP A 1 416 ? 4.996 23.236 -0.236 1.00 95.19 416 ASP A N 1
ATOM 3213 C CA . ASP A 1 416 ? 4.044 24.345 -0.176 1.00 95.19 416 ASP A CA 1
ATOM 3214 C C . ASP A 1 416 ? 2.851 24.083 0.745 1.00 95.19 416 ASP A C 1
ATOM 3216 O O . ASP A 1 416 ? 2.012 24.964 0.907 1.00 95.19 416 ASP A O 1
ATOM 3220 N N . GLU A 1 417 ? 2.783 22.915 1.395 1.00 95.69 417 GLU A N 1
ATOM 3221 C CA . GLU A 1 417 ? 1.757 22.686 2.408 1.00 95.69 417 GLU A CA 1
ATOM 3222 C C . GLU A 1 417 ? 1.993 23.614 3.601 1.00 95.69 417 GLU A C 1
ATOM 3224 O O . GLU A 1 417 ? 3.059 23.592 4.217 1.00 95.69 417 GLU A O 1
ATOM 3229 N N . ILE A 1 418 ? 0.974 24.404 3.926 1.00 93.56 418 ILE A N 1
ATOM 3230 C CA . ILE A 1 418 ? 0.871 25.141 5.183 1.00 93.56 418 ILE A CA 1
ATOM 3231 C C . ILE A 1 418 ? -0.082 24.360 6.079 1.00 93.56 418 ILE A C 1
ATOM 3233 O O . ILE A 1 418 ? -1.171 23.986 5.632 1.00 93.56 418 ILE A O 1
ATOM 3237 N N . TRP A 1 419 ? 0.340 24.115 7.313 1.00 92.69 419 TRP A N 1
ATOM 3238 C CA . TRP A 1 419 ? -0.430 23.372 8.303 1.00 92.69 419 TRP A CA 1
ATOM 3239 C C . TRP A 1 419 ? -0.181 23.918 9.704 1.00 92.69 419 TRP A C 1
ATOM 3241 O O . TRP A 1 419 ? 0.825 24.586 9.947 1.00 92.69 419 TRP A O 1
ATOM 3251 N N . THR A 1 420 ? -1.102 23.641 10.615 1.00 90.88 420 THR A N 1
ATOM 3252 C CA . THR A 1 420 ? -0.987 24.047 12.017 1.00 90.88 420 THR A CA 1
ATOM 3253 C C . THR A 1 420 ? -0.573 22.848 12.859 1.00 90.88 420 THR A C 1
ATOM 3255 O O . THR A 1 420 ? -1.197 21.785 12.786 1.00 90.88 420 THR A O 1
ATOM 3258 N N . ASP A 1 421 ? 0.506 22.989 13.624 1.00 87.25 421 ASP A N 1
ATOM 3259 C CA . ASP A 1 421 ? 0.956 21.947 14.534 1.00 87.25 421 ASP A CA 1
ATOM 3260 C C . ASP A 1 421 ? 0.091 21.870 15.802 1.00 87.25 421 ASP A C 1
ATOM 3262 O O . ASP A 1 421 ? -0.843 22.642 16.019 1.00 87.25 421 ASP A O 1
ATOM 3266 N N . ARG A 1 422 ? 0.393 20.891 16.654 1.00 78.81 422 ARG A N 1
ATOM 3267 C CA . ARG A 1 422 ? -0.351 20.652 17.899 1.00 78.81 422 ARG A CA 1
ATOM 3268 C C . ARG A 1 422 ? -0.251 21.802 18.908 1.00 78.81 422 ARG A C 1
ATOM 3270 O O . ARG A 1 422 ? -1.103 21.905 19.782 1.00 78.81 422 ARG A O 1
ATOM 3277 N N . ASP A 1 423 ? 0.814 22.594 18.821 1.00 84.19 423 ASP A N 1
ATOM 3278 C CA . ASP A 1 423 ? 1.100 23.709 19.717 1.00 84.19 423 ASP A CA 1
ATOM 3279 C C . ASP A 1 423 ? 0.474 25.011 19.155 1.00 84.19 423 ASP A C 1
ATOM 3281 O O . ASP A 1 423 ? 0.583 26.081 19.754 1.00 84.19 423 ASP A O 1
ATOM 3285 N N . GLY A 1 424 ? -0.237 24.911 18.020 1.00 86.56 424 GLY A N 1
ATOM 3286 C CA . GLY A 1 424 ? -0.914 26.009 17.336 1.00 86.56 424 GLY A CA 1
ATOM 3287 C C . GLY A 1 424 ? -0.002 26.807 16.403 1.00 86.56 424 GLY A C 1
ATOM 3288 O O . GLY A 1 424 ? -0.433 27.827 15.856 1.00 86.56 424 GLY A O 1
ATOM 3289 N N . ALA A 1 425 ? 1.248 26.380 16.207 1.00 92.12 425 ALA A N 1
ATOM 3290 C CA . ALA A 1 425 ? 2.196 27.061 15.339 1.00 92.12 425 ALA A CA 1
ATOM 3291 C C . ALA A 1 425 ? 1.933 26.721 13.868 1.00 92.12 425 ALA A C 1
ATOM 3293 O O . ALA A 1 425 ? 1.631 25.586 13.502 1.00 92.12 425 ALA A O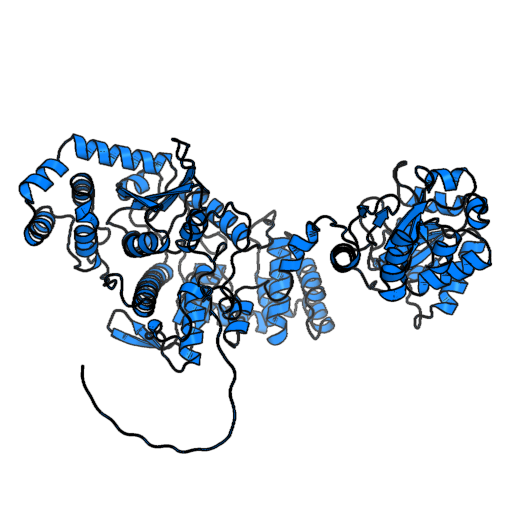 1
ATOM 3294 N N . ARG A 1 426 ? 2.053 27.729 12.999 1.00 93.19 426 ARG A N 1
ATOM 3295 C CA . ARG A 1 426 ? 1.946 27.541 11.550 1.00 93.19 426 ARG A CA 1
ATOM 3296 C C . ARG A 1 426 ? 3.276 27.083 10.973 1.00 93.19 426 ARG A C 1
ATOM 3298 O O . ARG A 1 426 ? 4.255 27.825 11.007 1.00 93.19 426 ARG A O 1
ATOM 3305 N N . GLU A 1 427 ? 3.255 25.920 10.346 1.00 93.88 427 GLU A N 1
ATOM 3306 C CA . GLU A 1 427 ? 4.398 25.274 9.718 1.00 93.88 427 GLU A CA 1
ATOM 3307 C C . GLU A 1 427 ? 4.275 25.289 8.190 1.00 93.88 427 GLU A C 1
ATOM 3309 O O . GLU A 1 427 ? 3.173 25.279 7.629 1.00 93.88 427 GLU A O 1
ATOM 3314 N N . LYS A 1 428 ? 5.424 25.304 7.500 1.00 94.94 428 LYS A N 1
ATOM 3315 C CA . LYS A 1 428 ? 5.494 25.196 6.035 1.00 94.94 428 LYS A CA 1
ATOM 3316 C C . LYS A 1 428 ? 6.359 24.016 5.613 1.00 94.94 428 LYS A C 1
ATOM 3318 O O . LYS A 1 428 ? 7.518 23.891 6.008 1.00 94.94 428 LYS A O 1
ATOM 3323 N N . GLY A 1 429 ? 5.813 23.218 4.707 1.00 95.75 429 GLY A N 1
ATOM 3324 C CA . GLY A 1 429 ? 6.413 21.986 4.241 1.00 95.75 429 GLY A CA 1
ATOM 3325 C C . GLY A 1 429 ? 6.021 20.822 5.142 1.00 95.75 429 GLY A C 1
ATOM 3326 O O . GLY A 1 429 ? 6.145 20.899 6.364 1.00 95.75 429 GLY A O 1
ATOM 3327 N N . ARG A 1 430 ? 5.550 19.727 4.545 1.00 96.06 430 ARG A N 1
ATOM 3328 C CA . ARG A 1 430 ? 5.126 18.549 5.307 1.00 96.06 430 ARG A CA 1
ATOM 3329 C C . ARG A 1 430 ? 5.588 17.253 4.665 1.00 96.06 430 ARG A C 1
ATOM 3331 O O . ARG A 1 430 ? 5.669 17.130 3.439 1.00 96.06 430 ARG A O 1
ATOM 3338 N N . LEU A 1 431 ? 5.916 16.293 5.525 1.00 97.31 431 LEU A N 1
ATOM 3339 C CA . LEU A 1 431 ? 6.299 14.938 5.158 1.00 97.31 431 LEU A CA 1
ATOM 3340 C C . LEU A 1 431 ? 5.122 13.981 5.368 1.00 97.31 431 LEU A C 1
ATOM 3342 O O . LEU A 1 431 ? 4.568 13.927 6.460 1.00 97.31 431 LEU A O 1
ATOM 3346 N N . TYR A 1 432 ? 4.880 13.132 4.374 1.00 97.50 432 TYR A N 1
ATOM 3347 C CA . TYR A 1 432 ? 4.076 11.916 4.481 1.00 97.50 432 TYR A CA 1
ATOM 3348 C C . TYR A 1 432 ? 4.974 10.709 4.215 1.00 97.50 432 TYR A C 1
ATOM 3350 O O . TYR A 1 432 ? 5.647 10.643 3.186 1.00 97.50 432 TYR A O 1
ATOM 3358 N N . TRP A 1 433 ? 5.028 9.752 5.132 1.00 95.81 433 TRP A N 1
ATOM 3359 C CA . TRP A 1 433 ? 5.868 8.560 5.036 1.00 95.81 433 TRP A CA 1
ATOM 3360 C C . TRP A 1 433 ? 5.007 7.313 4.840 1.00 95.81 433 TRP A C 1
ATOM 3362 O O . TRP A 1 433 ? 4.056 7.089 5.581 1.00 95.81 433 TRP A O 1
ATOM 3372 N N . GLY A 1 434 ? 5.378 6.491 3.856 1.00 91.88 434 GLY A N 1
ATOM 3373 C CA . GLY A 1 434 ? 4.662 5.265 3.508 1.00 91.88 434 GLY A CA 1
ATOM 3374 C C . GLY A 1 434 ? 3.708 5.430 2.324 1.00 91.88 434 GLY A C 1
ATOM 3375 O O . GLY A 1 434 ? 3.051 6.452 2.140 1.00 91.88 434 GLY A O 1
ATOM 3376 N N . GLN A 1 435 ? 3.645 4.398 1.480 1.00 88.94 435 GLN A N 1
ATOM 3377 C CA . GLN A 1 435 ? 2.767 4.346 0.299 1.00 88.94 435 GLN A CA 1
ATOM 3378 C C . GLN A 1 435 ? 1.272 4.450 0.669 1.00 88.94 435 GLN A C 1
ATOM 3380 O O . GLN A 1 435 ? 0.448 4.968 -0.080 1.00 88.94 435 GLN A O 1
ATOM 3385 N N . ASP A 1 436 ? 0.941 3.990 1.863 1.00 90.38 436 ASP A N 1
ATOM 3386 C CA . ASP A 1 436 ? -0.358 4.006 2.522 1.00 90.38 436 ASP A CA 1
ATOM 3387 C C . ASP A 1 436 ? -0.808 5.410 2.957 1.00 90.38 436 ASP A C 1
ATOM 3389 O O . ASP A 1 436 ? -1.959 5.584 3.347 1.00 90.38 436 ASP A O 1
ATOM 3393 N N . ARG A 1 437 ? 0.049 6.432 2.822 1.00 95.12 437 ARG A N 1
ATOM 3394 C CA . ARG A 1 437 ? -0.298 7.848 3.038 1.00 95.12 437 ARG A CA 1
ATOM 3395 C C . ARG A 1 437 ? -0.512 8.638 1.745 1.00 95.12 437 ARG A C 1
ATOM 3397 O O . ARG A 1 437 ? -0.770 9.836 1.791 1.00 95.12 437 ARG A O 1
ATOM 3404 N N . MET A 1 438 ? -0.480 7.979 0.582 1.00 94.00 438 MET A N 1
ATOM 3405 C CA . MET A 1 438 ? -0.801 8.625 -0.700 1.00 94.00 438 MET A CA 1
ATOM 3406 C C . MET A 1 438 ? -2.184 9.308 -0.752 1.00 94.00 438 MET A C 1
ATOM 3408 O O . MET A 1 438 ? -2.249 10.353 -1.392 1.00 94.00 438 MET A O 1
ATOM 3412 N N . PRO A 1 439 ? -3.259 8.823 -0.089 1.00 95.31 439 PRO A N 1
ATOM 3413 C CA . PRO A 1 439 ? -4.525 9.564 -0.046 1.00 95.31 439 PRO A CA 1
ATOM 3414 C C . PRO A 1 439 ? -4.387 10.965 0.570 1.00 95.31 439 PRO A C 1
ATOM 3416 O O . PRO A 1 439 ? -4.993 11.913 0.077 1.00 95.31 439 PRO A O 1
ATOM 3419 N N . PHE A 1 440 ? -3.533 11.125 1.588 1.00 96.75 440 PHE A N 1
ATOM 3420 C CA . PHE A 1 440 ? -3.256 12.432 2.196 1.00 96.75 440 PHE A CA 1
ATOM 3421 C C . PHE A 1 440 ? -2.475 13.327 1.241 1.00 96.75 440 PHE A C 1
ATOM 3423 O O . PHE A 1 440 ? -2.825 14.489 1.054 1.00 96.75 440 PHE A O 1
ATOM 3430 N N . VAL A 1 441 ? -1.461 12.757 0.582 1.00 96.75 441 VAL A N 1
ATOM 3431 C CA . VAL A 1 441 ? -0.682 13.456 -0.446 1.00 96.75 441 VAL A CA 1
ATOM 3432 C C . VAL A 1 441 ? -1.599 13.960 -1.561 1.00 96.75 441 VAL A C 1
ATOM 3434 O O . VAL A 1 441 ? -1.502 15.120 -1.949 1.00 96.75 441 VAL A O 1
ATOM 3437 N N . GLU A 1 442 ? -2.510 13.120 -2.056 1.00 95.81 442 GLU A N 1
ATOM 3438 C CA . GLU A 1 442 ? -3.454 13.494 -3.111 1.00 95.81 442 GLU A CA 1
ATOM 3439 C C . GLU A 1 442 ? -4.405 14.602 -2.653 1.00 95.81 442 GLU A C 1
ATOM 3441 O O . GLU A 1 442 ? -4.562 15.597 -3.359 1.00 95.81 442 GLU A O 1
ATOM 3446 N N . ALA A 1 443 ? -4.986 14.476 -1.457 1.00 96.56 443 ALA A N 1
ATOM 3447 C CA . ALA A 1 443 ? -5.900 15.475 -0.917 1.00 96.56 443 ALA A CA 1
ATOM 3448 C C . ALA A 1 443 ? -5.234 16.836 -0.704 1.00 96.56 443 ALA A C 1
ATOM 3450 O O . ALA A 1 443 ? -5.808 17.853 -1.082 1.00 96.56 443 ALA A O 1
ATOM 3451 N N . VAL A 1 444 ? -4.016 16.871 -0.160 1.00 96.81 444 VAL A N 1
ATOM 3452 C CA . VAL A 1 444 ? -3.283 18.130 0.035 1.00 96.81 444 VAL A CA 1
ATOM 3453 C C . VAL A 1 444 ? -2.895 18.758 -1.294 1.00 96.81 444 VAL A C 1
ATOM 3455 O O . VAL A 1 444 ? -3.026 19.966 -1.460 1.00 96.81 444 VAL A O 1
ATOM 3458 N N . VAL A 1 445 ? -2.439 17.966 -2.263 1.00 95.69 445 VAL A N 1
ATOM 3459 C CA . VAL A 1 445 ? -2.123 18.488 -3.598 1.00 95.69 445 VAL A CA 1
ATOM 3460 C C . VAL A 1 445 ? -3.369 19.089 -4.257 1.00 95.69 445 VAL A C 1
ATOM 3462 O O . VAL A 1 445 ? -3.278 20.156 -4.864 1.00 95.69 445 VAL A O 1
ATOM 3465 N N . LEU A 1 446 ? -4.529 18.437 -4.128 1.00 94.50 446 LEU A N 1
ATOM 3466 C CA . LEU A 1 446 ? -5.802 18.982 -4.605 1.00 94.50 446 LEU A CA 1
ATOM 3467 C C . LEU A 1 446 ? -6.190 20.258 -3.846 1.00 94.50 446 LEU A C 1
ATOM 3469 O O . LEU A 1 446 ? -6.570 21.235 -4.481 1.00 94.50 446 LEU A O 1
ATOM 3473 N N . ALA A 1 447 ? -6.020 20.290 -2.522 1.00 94.62 447 ALA A N 1
ATOM 3474 C CA . ALA A 1 447 ? -6.264 21.482 -1.713 1.00 94.62 447 ALA A CA 1
ATOM 3475 C C . ALA A 1 447 ? -5.417 22.667 -2.200 1.00 94.62 447 ALA A C 1
ATOM 3477 O O . ALA A 1 447 ? -5.954 23.735 -2.483 1.00 94.62 447 ALA A O 1
ATOM 3478 N N . LEU A 1 448 ? -4.111 22.461 -2.391 1.00 94.50 448 LEU A N 1
ATOM 3479 C CA . LEU A 1 448 ? -3.197 23.491 -2.889 1.00 94.50 448 LEU A CA 1
ATOM 3480 C C . LEU A 1 448 ? -3.570 23.963 -4.300 1.00 94.50 448 LEU A C 1
ATOM 3482 O O . LEU A 1 448 ? -3.506 25.160 -4.583 1.00 94.50 448 LEU A O 1
ATOM 3486 N N . LYS A 1 449 ? -3.995 23.046 -5.177 1.00 91.75 449 LYS A N 1
ATOM 3487 C CA . LYS A 1 449 ? -4.493 23.379 -6.521 1.00 91.75 449 LYS A CA 1
ATOM 3488 C C . LYS A 1 449 ? -5.741 24.266 -6.470 1.00 91.75 449 LYS A C 1
ATOM 3490 O O . LYS A 1 449 ? -5.858 25.181 -7.280 1.00 91.75 449 LYS A O 1
ATOM 3495 N N . ASP A 1 450 ? -6.612 24.035 -5.493 1.00 90.25 450 ASP A N 1
ATOM 3496 C CA . ASP A 1 450 ? -7.835 24.808 -5.251 1.00 90.25 450 ASP A CA 1
ATOM 3497 C C . ASP A 1 450 ? -7.566 26.102 -4.435 1.00 90.25 450 ASP A C 1
ATOM 3499 O O . ASP A 1 450 ? -8.498 26.779 -3.991 1.00 90.25 450 ASP A O 1
ATOM 3503 N N . GLY A 1 451 ? -6.292 26.465 -4.216 1.00 90.75 451 GLY A N 1
ATOM 3504 C CA . GLY A 1 451 ? -5.886 27.654 -3.456 1.00 90.75 451 GLY A CA 1
ATOM 3505 C C . GLY A 1 451 ? -6.131 27.549 -1.946 1.00 90.75 451 GLY A C 1
ATOM 3506 O O . GLY A 1 451 ? -6.259 28.572 -1.272 1.00 90.75 451 GLY A O 1
ATOM 3507 N N . LYS A 1 452 ? -6.241 26.326 -1.418 1.00 92.81 452 LYS A N 1
ATOM 3508 C CA . LYS A 1 452 ? -6.481 26.007 -0.004 1.00 92.81 452 LYS A CA 1
ATOM 3509 C C . LYS A 1 452 ? -5.204 25.542 0.693 1.00 92.81 452 LYS A C 1
ATOM 3511 O O . LYS A 1 452 ? -4.237 25.135 0.052 1.00 92.81 452 LYS A O 1
ATOM 3516 N N . SER A 1 453 ? -5.213 25.589 2.021 1.00 90.69 453 SER A N 1
ATOM 3517 C CA . SER A 1 453 ? -4.137 25.044 2.860 1.00 90.69 453 SER A CA 1
ATOM 3518 C C . SER A 1 453 ? -4.361 23.568 3.221 1.00 90.69 453 SER A C 1
ATOM 3520 O O . SER A 1 453 ? -5.442 23.016 3.004 1.00 90.69 453 SER A O 1
ATOM 3522 N N . GLY A 1 454 ? -3.347 22.921 3.810 1.00 85.12 454 GLY A N 1
ATOM 3523 C CA . GLY A 1 454 ? -3.465 21.546 4.303 1.00 85.12 454 GLY A CA 1
ATOM 3524 C C . GLY A 1 454 ? -4.465 21.400 5.457 1.00 85.12 454 GLY A C 1
ATOM 3525 O O . GLY A 1 454 ? -4.955 20.304 5.701 1.00 85.12 454 GLY A O 1
ATOM 3526 N N . ASP A 1 455 ? -4.813 22.488 6.146 1.00 88.19 455 ASP A N 1
ATOM 3527 C CA . ASP A 1 455 ? -5.809 22.493 7.229 1.00 88.19 455 ASP A CA 1
ATOM 3528 C C . ASP A 1 455 ? -7.260 22.531 6.706 1.00 88.19 455 ASP A C 1
ATOM 3530 O O . ASP A 1 455 ? -8.212 22.374 7.467 1.00 88.19 455 ASP A O 1
ATOM 3534 N N . GLU A 1 456 ? -7.453 22.702 5.395 1.00 92.31 456 GLU A N 1
ATOM 3535 C CA . GLU A 1 456 ? -8.760 22.886 4.757 1.00 92.31 456 GLU A CA 1
ATOM 3536 C C . GLU A 1 456 ? -9.190 21.677 3.911 1.00 92.31 456 GLU A C 1
ATOM 3538 O O . GLU A 1 456 ? -9.917 21.832 2.928 1.00 92.31 456 GLU A O 1
ATOM 3543 N N . LEU A 1 457 ? -8.775 20.457 4.282 1.00 94.56 457 LEU A N 1
ATOM 3544 C CA . LEU A 1 457 ? -9.080 19.241 3.507 1.00 94.56 457 LEU A CA 1
ATOM 3545 C C . LEU A 1 457 ? -10.582 19.029 3.262 1.00 94.56 457 LEU A C 1
ATOM 3547 O O . LEU A 1 457 ? -10.959 18.516 2.212 1.00 94.56 457 LEU A O 1
ATOM 3551 N N . SER A 1 458 ? -11.450 19.461 4.182 1.00 94.62 458 SER A N 1
ATOM 3552 C CA . SER A 1 458 ? -12.909 19.356 4.019 1.00 94.62 458 SER A CA 1
ATOM 3553 C C . SER A 1 458 ? -13.458 20.200 2.865 1.00 94.62 458 SER A C 1
ATOM 3555 O O . SER A 1 458 ? -14.546 19.924 2.365 1.00 94.62 458 SER A O 1
ATOM 3557 N N . ARG A 1 459 ? -12.709 21.218 2.422 1.00 92.50 459 ARG A N 1
ATOM 3558 C CA . ARG A 1 459 ? -13.083 22.144 1.341 1.00 92.50 459 ARG A CA 1
ATOM 3559 C C . ARG A 1 459 ? -12.546 21.726 -0.025 1.00 92.50 459 ARG A C 1
ATOM 3561 O O . ARG A 1 459 ? -12.750 22.455 -0.994 1.00 92.50 459 ARG A O 1
ATOM 3568 N N . VAL A 1 460 ? -11.843 20.597 -0.105 1.00 91.69 460 VAL A N 1
ATOM 3569 C CA . VAL A 1 460 ? -11.397 20.027 -1.378 1.00 91.69 460 VAL A CA 1
ATOM 3570 C C . VAL A 1 460 ? -12.621 19.630 -2.198 1.00 91.69 460 VAL A C 1
ATOM 3572 O O . VAL A 1 460 ? -13.549 19.007 -1.685 1.00 91.69 460 VAL A O 1
ATOM 3575 N N . SER A 1 461 ? -12.612 19.986 -3.482 1.00 84.69 461 SER A N 1
ATOM 3576 C CA . SER A 1 461 ? -13.733 19.762 -4.407 1.00 84.69 461 SER A CA 1
ATOM 3577 C C . SER A 1 461 ? -14.087 18.284 -4.625 1.00 84.69 461 SER A C 1
ATOM 3579 O O . SER A 1 461 ? -15.225 17.958 -4.958 1.00 84.69 461 SER A O 1
ATOM 3581 N N . LYS A 1 462 ? -13.127 17.374 -4.429 1.00 90.31 462 LYS A N 1
ATOM 3582 C CA . LYS A 1 462 ? -13.349 15.926 -4.501 1.00 90.31 462 LYS A CA 1
ATOM 3583 C C . LYS A 1 462 ? -13.742 15.338 -3.139 1.00 90.31 462 LYS A C 1
ATOM 3585 O O . LYS A 1 462 ? -13.103 15.672 -2.137 1.00 90.31 462 LYS A O 1
ATOM 3590 N N . PRO A 1 463 ? -14.690 14.380 -3.099 1.00 93.62 463 PRO A N 1
ATOM 3591 C CA . PRO A 1 463 ? -14.954 13.599 -1.895 1.00 93.62 463 PRO A CA 1
ATOM 3592 C C . PRO A 1 463 ? -13.694 12.847 -1.447 1.00 93.62 463 PRO A C 1
ATOM 3594 O O . PRO A 1 463 ? -13.162 12.026 -2.196 1.00 93.62 463 PRO A O 1
ATOM 3597 N N . LEU A 1 464 ? -13.217 13.077 -0.226 1.00 95.31 464 LEU A N 1
ATOM 3598 C CA . LEU A 1 464 ? -11.962 12.511 0.282 1.00 95.31 464 LEU A CA 1
ATOM 3599 C C . LEU A 1 464 ? -11.974 10.977 0.309 1.00 95.31 464 LEU A C 1
ATOM 3601 O O . LEU A 1 464 ? -10.959 10.348 0.018 1.00 95.31 464 LEU A O 1
ATOM 3605 N N . ARG A 1 465 ? -13.132 10.353 0.567 1.00 93.69 465 ARG A N 1
ATOM 3606 C CA . ARG A 1 465 ? -13.272 8.888 0.494 1.00 93.69 465 ARG A CA 1
ATOM 3607 C C . ARG A 1 465 ? -12.982 8.318 -0.891 1.00 93.69 465 ARG A C 1
ATOM 3609 O O . ARG A 1 465 ? -12.449 7.217 -0.962 1.00 93.69 465 ARG A O 1
ATOM 3616 N N . SER A 1 466 ? -13.272 9.060 -1.964 1.00 92.81 466 SER A N 1
ATOM 3617 C CA . SER A 1 466 ? -12.987 8.611 -3.336 1.00 92.81 466 SER A CA 1
ATOM 3618 C C . SER A 1 466 ? -11.484 8.463 -3.601 1.00 92.81 466 SER A C 1
ATOM 3620 O O . SER A 1 466 ? -11.089 7.668 -4.449 1.00 92.81 466 SER A O 1
ATOM 3622 N N . LEU A 1 467 ? -10.640 9.170 -2.831 1.00 93.81 467 LEU A N 1
ATOM 3623 C CA . LEU A 1 467 ? -9.174 9.121 -2.914 1.00 93.81 467 LEU A CA 1
ATOM 3624 C C . LEU A 1 467 ? -8.578 7.881 -2.231 1.00 93.81 467 LEU A C 1
ATOM 3626 O O . LEU A 1 467 ? -7.393 7.582 -2.396 1.00 93.81 467 LEU A O 1
ATOM 3630 N N . ILE A 1 468 ? -9.377 7.157 -1.446 1.00 93.38 468 ILE A N 1
ATOM 3631 C CA . ILE A 1 468 ? -8.970 5.909 -0.810 1.00 93.38 468 ILE A CA 1
ATOM 3632 C C . ILE A 1 468 ? -9.123 4.795 -1.848 1.00 93.38 468 ILE A C 1
ATOM 3634 O O . ILE A 1 468 ? -10.242 4.528 -2.280 1.00 93.38 468 ILE A O 1
ATOM 3638 N N . PRO A 1 469 ? -8.047 4.085 -2.238 1.00 91.56 469 PRO A N 1
ATOM 3639 C CA . PRO A 1 469 ? -8.185 3.000 -3.197 1.00 91.56 469 PRO A CA 1
ATOM 3640 C C . PRO A 1 469 ? -9.106 1.914 -2.642 1.00 91.56 469 PRO A C 1
ATOM 3642 O O . PRO A 1 469 ? -8.916 1.525 -1.484 1.00 91.56 469 PRO A O 1
ATOM 3645 N N . ARG A 1 470 ? -10.026 1.390 -3.458 1.00 92.44 470 ARG A N 1
ATOM 3646 C CA . ARG A 1 470 ? -10.985 0.317 -3.129 1.00 92.44 470 ARG A CA 1
ATOM 3647 C C . ARG A 1 470 ? -10.965 -0.764 -4.204 1.00 92.44 470 ARG A C 1
ATOM 3649 O O . ARG A 1 470 ? -10.907 -0.442 -5.388 1.00 92.44 470 ARG A O 1
ATOM 3656 N N . ALA A 1 471 ? -10.991 -2.034 -3.798 1.00 90.62 471 ALA A N 1
ATOM 3657 C CA . ALA A 1 471 ? -11.171 -3.157 -4.725 1.00 90.62 471 ALA A CA 1
ATOM 3658 C C . ALA A 1 471 ? -12.648 -3.339 -5.104 1.00 90.62 471 ALA A C 1
ATOM 3660 O O . ALA A 1 471 ? -12.953 -3.787 -6.207 1.00 90.62 471 ALA A O 1
ATOM 3661 N N . ILE A 1 472 ? -13.560 -2.956 -4.203 1.00 89.94 472 ILE A N 1
ATOM 3662 C CA . ILE A 1 472 ? -15.001 -2.911 -4.455 1.00 89.94 472 ILE A CA 1
ATOM 3663 C C . ILE A 1 472 ? -15.503 -1.511 -4.107 1.00 89.94 472 ILE A C 1
ATOM 3665 O O . ILE A 1 472 ? -15.503 -1.115 -2.945 1.00 89.94 472 ILE A O 1
ATOM 3669 N N . HIS A 1 473 ? -15.929 -0.757 -5.120 1.00 85.00 473 HIS A N 1
ATOM 3670 C CA . HIS A 1 473 ? -16.350 0.642 -4.959 1.00 85.00 473 HIS A CA 1
ATOM 3671 C C . HIS A 1 473 ? -17.752 0.792 -4.357 1.00 85.00 473 HIS A C 1
ATOM 3673 O O . HIS A 1 473 ? -18.037 1.781 -3.686 1.00 85.00 473 HIS A O 1
ATOM 3679 N N . ASN A 1 474 ? -18.627 -0.206 -4.521 1.00 83.19 474 ASN A N 1
ATOM 3680 C CA . ASN A 1 474 ? -19.930 -0.170 -3.863 1.00 83.19 474 ASN A CA 1
ATOM 3681 C C . ASN A 1 474 ? -19.797 -0.496 -2.362 1.00 83.19 474 ASN A C 1
ATOM 3683 O O . ASN A 1 474 ? -19.038 -1.369 -1.944 1.00 83.19 474 ASN A O 1
ATOM 3687 N N . SER A 1 475 ? -20.546 0.225 -1.529 1.00 85.75 475 SER A N 1
ATOM 3688 C CA . SER A 1 475 ? -20.598 -0.012 -0.080 1.00 85.75 475 SER A CA 1
ATOM 3689 C C . SER A 1 475 ? -21.772 -0.926 0.258 1.00 85.75 475 SER A C 1
ATOM 3691 O O . SER A 1 475 ? -22.671 -0.545 0.996 1.00 85.75 475 SER A O 1
ATOM 3693 N N . SER A 1 476 ? -21.812 -2.118 -0.341 1.00 92.56 476 SER A N 1
ATOM 3694 C CA . SER A 1 476 ? -22.916 -3.058 -0.142 1.00 92.56 476 SER A CA 1
ATOM 3695 C C . SER A 1 476 ? -22.413 -4.446 0.230 1.00 92.56 476 SER A C 1
ATOM 3697 O O . SER A 1 476 ? -21.430 -4.938 -0.314 1.00 92.56 476 SER A O 1
ATOM 3699 N N . ILE A 1 477 ? -23.100 -5.096 1.168 1.00 95.31 477 ILE A N 1
ATOM 3700 C CA . ILE A 1 477 ? -22.866 -6.512 1.459 1.00 95.31 477 ILE A CA 1
ATOM 3701 C C . ILE A 1 477 ? -23.568 -7.343 0.366 1.00 95.31 477 ILE A C 1
ATOM 3703 O O . ILE A 1 477 ? -24.746 -7.080 0.099 1.00 95.31 477 ILE A O 1
ATOM 3707 N N . PRO A 1 478 ? -22.930 -8.379 -0.219 1.00 93.12 478 PRO A N 1
ATOM 3708 C CA . PRO A 1 478 ? -23.565 -9.305 -1.157 1.00 93.12 478 PRO A CA 1
ATOM 3709 C C . PRO A 1 478 ? -24.960 -9.746 -0.701 1.00 93.12 478 PRO A C 1
ATOM 3711 O O . PRO A 1 478 ? -25.154 -10.107 0.464 1.00 93.12 478 PRO A O 1
ATOM 3714 N N . SER A 1 479 ? -25.936 -9.678 -1.609 1.00 92.50 479 SER A N 1
ATOM 3715 C CA . SER A 1 479 ? -27.377 -9.708 -1.305 1.00 92.50 479 SER A CA 1
ATOM 3716 C C . SER A 1 479 ? -27.867 -10.964 -0.585 1.00 92.50 479 SER A C 1
ATOM 3718 O O . SER A 1 479 ? -28.901 -10.918 0.062 1.00 92.50 479 SER A O 1
ATOM 3720 N N . ASN A 1 480 ? -27.131 -12.072 -0.661 1.00 92.81 480 ASN A N 1
ATOM 3721 C CA . ASN A 1 480 ? -27.465 -13.354 -0.037 1.00 92.81 480 ASN A CA 1
ATOM 3722 C C . ASN A 1 480 ? -26.761 -13.597 1.312 1.00 92.81 480 ASN A C 1
ATOM 3724 O O . ASN A 1 480 ? -26.771 -14.731 1.805 1.00 92.81 480 ASN A O 1
ATOM 3728 N N . SER A 1 481 ? -26.104 -12.578 1.874 1.00 94.88 481 SER A N 1
ATOM 3729 C CA . SER A 1 481 ? -25.221 -12.735 3.029 1.00 94.88 481 SER A CA 1
ATOM 3730 C C . SER A 1 481 ? -25.349 -11.632 4.076 1.00 94.88 481 SER A C 1
ATOM 3732 O O . SER A 1 481 ? -25.786 -10.512 3.795 1.00 94.88 481 SER A O 1
ATOM 3734 N N . GLU A 1 482 ? -24.897 -11.982 5.275 1.00 96.75 482 GLU A N 1
ATOM 3735 C CA . GLU A 1 482 ? -24.668 -11.097 6.415 1.00 96.75 482 GLU A CA 1
ATOM 3736 C C . GLU A 1 482 ? -23.185 -11.134 6.783 1.00 96.75 482 GLU A C 1
ATOM 3738 O O . GLU A 1 482 ? -22.486 -12.122 6.511 1.00 96.75 482 GLU A O 1
ATOM 3743 N N . VAL A 1 483 ? -22.708 -10.059 7.406 1.00 97.88 483 VAL A N 1
ATOM 3744 C CA . VAL A 1 483 ? -21.305 -9.905 7.792 1.00 97.88 483 VAL A CA 1
ATOM 3745 C C . VAL A 1 483 ? -21.207 -9.587 9.275 1.00 97.88 483 VAL A C 1
ATOM 3747 O O . VAL A 1 483 ? -21.932 -8.738 9.778 1.00 97.88 483 VAL A O 1
ATOM 3750 N N . LYS A 1 484 ? -20.270 -10.237 9.964 1.00 98.31 484 LYS A N 1
ATOM 3751 C CA . LYS A 1 484 ? -19.878 -9.903 11.331 1.00 98.31 484 LYS A CA 1
ATOM 3752 C C . LYS A 1 484 ? -18.444 -9.390 11.329 1.00 98.31 484 LYS A C 1
ATOM 3754 O O . LYS A 1 484 ? -17.547 -10.074 10.845 1.00 98.31 484 LYS A O 1
ATOM 3759 N N . LEU A 1 485 ? -18.231 -8.205 11.878 1.00 98.69 485 LEU A N 1
ATOM 3760 C CA . LEU A 1 485 ? -16.934 -7.574 12.065 1.00 98.69 485 LEU A CA 1
ATOM 3761 C C . LEU A 1 485 ? -16.554 -7.653 13.542 1.00 98.69 485 LEU A C 1
ATOM 3763 O O . LEU A 1 485 ? -17.166 -6.984 14.366 1.00 98.69 485 LEU A O 1
ATOM 3767 N N . GLU A 1 486 ? -15.535 -8.430 13.890 1.00 98.69 486 GLU A N 1
ATOM 3768 C CA . GLU A 1 486 ? -14.934 -8.330 15.221 1.00 98.69 486 GLU A CA 1
ATOM 3769 C C . GLU A 1 486 ? -13.953 -7.157 15.254 1.00 98.69 486 GLU A C 1
ATOM 3771 O O . GLU A 1 486 ? -13.024 -7.112 14.444 1.00 98.69 486 GLU A O 1
ATOM 3776 N N . PHE A 1 487 ? -14.134 -6.246 16.208 1.00 98.81 487 PHE A N 1
ATOM 3777 C CA . PHE A 1 487 ? -13.230 -5.137 16.500 1.00 98.81 487 PHE A CA 1
ATOM 3778 C C . PHE A 1 487 ? -12.496 -5.399 17.817 1.00 98.81 487 PHE A C 1
ATOM 3780 O O . PHE A 1 487 ? -13.071 -5.291 18.901 1.00 98.81 487 PHE A O 1
ATOM 3787 N N . TRP A 1 488 ? -11.217 -5.752 17.725 1.00 98.81 488 TRP A N 1
ATOM 3788 C CA . TRP A 1 488 ? -10.352 -6.057 18.861 1.00 98.81 488 TRP A CA 1
ATOM 3789 C C . TRP A 1 488 ? -9.601 -4.816 19.325 1.00 98.81 488 TRP A C 1
ATOM 3791 O O . TRP A 1 488 ? -8.879 -4.193 18.539 1.00 98.81 488 TRP A O 1
ATOM 3801 N N . TYR A 1 489 ? -9.742 -4.469 20.607 1.00 98.62 489 TYR A N 1
ATOM 3802 C CA . TYR A 1 489 ? -9.252 -3.192 21.121 1.00 98.62 489 TYR A CA 1
ATOM 3803 C C . TYR A 1 489 ? -8.823 -3.207 22.591 1.00 98.62 489 TYR A C 1
ATOM 3805 O O . TYR A 1 489 ? -9.202 -4.068 23.383 1.00 98.62 489 TYR A O 1
ATOM 3813 N N . ASP A 1 490 ? -8.046 -2.182 22.937 1.00 98.12 490 ASP A N 1
ATOM 3814 C CA . ASP A 1 490 ? -7.721 -1.776 24.300 1.00 98.12 490 ASP A CA 1
ATOM 3815 C C . ASP A 1 490 ? -7.754 -0.237 24.351 1.00 98.12 490 ASP A C 1
ATOM 3817 O O . ASP A 1 490 ? -7.282 0.429 23.422 1.00 98.12 490 ASP A O 1
ATOM 3821 N N . PHE A 1 491 ? -8.304 0.337 25.426 1.00 97.56 491 PHE A N 1
ATOM 3822 C CA . PHE A 1 491 ? -8.386 1.790 25.625 1.00 97.56 491 PHE A CA 1
ATOM 3823 C C . PHE A 1 491 ? -7.010 2.474 25.705 1.00 97.56 491 PHE A C 1
ATOM 3825 O O . PHE A 1 491 ? -6.928 3.690 25.571 1.00 97.56 491 PHE A O 1
ATOM 3832 N N . SER A 1 492 ? -5.931 1.712 25.897 1.00 95.00 492 SER A N 1
ATOM 3833 C CA . SER A 1 492 ? -4.556 2.214 25.988 1.00 95.00 492 SER A CA 1
ATOM 3834 C C . SER A 1 492 ? -3.951 2.601 24.640 1.00 95.00 492 SER A C 1
ATOM 3836 O O . SER A 1 492 ? -2.890 3.226 24.616 1.00 95.00 492 SER A O 1
ATOM 3838 N N . SER A 1 493 ? -4.596 2.256 23.519 1.00 95.56 493 SER A N 1
ATOM 3839 C CA . SER A 1 493 ? -4.077 2.547 22.181 1.00 95.56 493 SER A CA 1
ATOM 3840 C C . SER A 1 493 ? -4.755 3.766 21.539 1.00 95.56 493 SER A C 1
ATOM 3842 O O . SER A 1 493 ? -5.960 3.709 21.270 1.00 95.56 493 SER A O 1
ATOM 3844 N N . PRO A 1 494 ? -3.990 4.816 21.174 1.00 95.75 494 PRO A N 1
ATOM 3845 C CA . PRO A 1 494 ? -4.526 5.972 20.450 1.00 95.75 494 PRO A CA 1
ATOM 3846 C C . PRO A 1 494 ? -4.974 5.611 19.026 1.00 95.75 494 PRO A C 1
ATOM 3848 O O . PRO A 1 494 ? -5.849 6.257 18.457 1.00 95.75 494 PRO A O 1
ATOM 3851 N N . TRP A 1 495 ? -4.408 4.550 18.445 1.00 97.12 495 TRP A N 1
ATOM 3852 C CA . TRP A 1 495 ? -4.816 4.041 17.134 1.00 97.12 495 TRP A CA 1
ATOM 3853 C C . TRP A 1 495 ? -6.122 3.255 17.210 1.00 97.12 495 TRP A C 1
ATOM 3855 O O . TRP A 1 495 ? -6.904 3.273 16.264 1.00 97.12 495 TRP A O 1
ATOM 3865 N N . ALA A 1 496 ? -6.373 2.565 18.330 1.00 98.06 496 ALA A N 1
ATOM 3866 C CA . ALA A 1 496 ? -7.641 1.873 18.536 1.00 98.06 496 ALA A CA 1
ATOM 3867 C C . ALA A 1 496 ? -8.778 2.871 18.774 1.00 98.06 496 ALA A C 1
ATOM 3869 O O . ALA A 1 496 ? -9.877 2.630 18.295 1.00 98.06 496 ALA A O 1
ATOM 3870 N N . PHE A 1 497 ? -8.498 4.009 19.424 1.00 98.25 497 PHE A N 1
ATOM 3871 C CA . PHE A 1 497 ? -9.437 5.130 19.501 1.00 98.25 497 PHE A CA 1
ATOM 3872 C C . PHE A 1 497 ? -9.855 5.613 18.104 1.00 98.25 497 PHE A C 1
ATOM 3874 O O . PHE A 1 497 ? -11.045 5.631 17.813 1.00 98.25 497 PHE A O 1
ATOM 3881 N N . LEU A 1 498 ? -8.899 5.891 17.207 1.00 98.12 498 LEU A N 1
ATOM 3882 C CA . LEU A 1 498 ? -9.217 6.275 15.822 1.00 98.12 498 LEU A CA 1
ATOM 3883 C C . LEU A 1 498 ? -9.980 5.188 15.056 1.00 98.12 498 LEU A C 1
ATOM 3885 O O . LEU A 1 498 ? -10.920 5.495 14.339 1.00 98.12 498 LEU A O 1
ATOM 3889 N N . GLY A 1 499 ? -9.617 3.912 15.212 1.00 98.19 499 GLY A N 1
ATOM 3890 C CA . GLY A 1 499 ? -10.376 2.820 14.593 1.00 98.19 499 GLY A CA 1
ATOM 3891 C C . GLY A 1 499 ? -11.819 2.742 15.104 1.00 98.19 499 GLY A C 1
ATOM 3892 O O . GLY A 1 499 ? -12.745 2.535 14.322 1.00 98.19 499 GLY A O 1
ATOM 3893 N N . TRP A 1 500 ? -12.015 2.959 16.407 1.00 98.56 500 TRP A N 1
ATOM 3894 C CA . TRP A 1 500 ? -13.326 2.950 17.047 1.00 98.56 500 TRP A CA 1
ATOM 3895 C C . TRP A 1 500 ? -14.220 4.101 16.560 1.00 98.56 500 TRP A C 1
ATOM 3897 O O . TRP A 1 500 ? -15.394 3.858 16.275 1.00 98.56 500 TRP A O 1
ATOM 3907 N N . THR A 1 501 ? -13.682 5.317 16.381 1.00 98.12 501 THR A N 1
ATOM 3908 C CA . THR A 1 501 ? -14.478 6.464 15.896 1.00 98.12 501 THR A CA 1
ATOM 3909 C C . THR A 1 501 ? -15.068 6.234 14.502 1.00 98.12 501 THR A C 1
ATOM 3911 O O . THR A 1 501 ? -16.079 6.840 14.165 1.00 98.12 501 THR A O 1
ATOM 3914 N N . GLN A 1 502 ? -14.501 5.317 13.709 1.00 97.94 502 GLN A N 1
ATOM 3915 C CA . GLN A 1 502 ? -14.991 5.000 12.363 1.00 97.94 502 GLN A CA 1
ATOM 3916 C C . GLN A 1 502 ? -16.067 3.903 12.317 1.00 97.94 502 GLN A C 1
ATOM 3918 O O . GLN A 1 502 ? -16.693 3.709 11.272 1.00 97.94 502 GLN A O 1
ATOM 3923 N N . LEU A 1 503 ? -16.325 3.184 13.416 1.00 98.06 503 LEU A N 1
ATOM 3924 C CA . LEU A 1 503 ? -17.277 2.062 13.418 1.00 98.06 503 LEU A CA 1
ATOM 3925 C C . LEU A 1 503 ? -18.719 2.509 13.132 1.00 98.06 503 LEU A C 1
ATOM 3927 O O . LEU A 1 503 ? -19.442 1.806 12.427 1.00 98.06 503 LEU A O 1
ATOM 3931 N N . ALA A 1 504 ? -19.124 3.686 13.623 1.00 96.56 504 ALA A N 1
ATOM 3932 C CA . ALA A 1 504 ? -20.445 4.254 13.342 1.00 96.56 504 ALA A CA 1
ATOM 3933 C C . ALA A 1 504 ? -20.625 4.539 11.842 1.00 96.56 504 ALA A C 1
ATOM 3935 O O . ALA A 1 504 ? -21.617 4.125 11.241 1.00 96.56 504 ALA A O 1
ATOM 3936 N N . SER A 1 505 ? -19.616 5.143 11.209 1.00 95.94 505 SER A N 1
ATOM 3937 C CA . SER A 1 505 ? -19.604 5.373 9.763 1.00 95.94 505 SER A CA 1
ATOM 3938 C C . SER A 1 505 ? -19.670 4.064 8.962 1.00 95.94 505 SER A C 1
ATOM 3940 O O . SER A 1 505 ? -20.447 3.965 8.008 1.00 95.94 505 SER A O 1
ATOM 3942 N N . LEU A 1 506 ? -18.934 3.020 9.373 1.00 96.62 506 LEU A N 1
ATOM 3943 C CA . LEU A 1 506 ? -19.033 1.688 8.757 1.00 96.62 506 LEU A CA 1
ATOM 3944 C C . LEU A 1 506 ? -20.452 1.111 8.861 1.00 96.62 506 LEU A C 1
ATOM 3946 O O . LEU A 1 506 ? -20.990 0.635 7.859 1.00 96.62 506 LEU A O 1
ATOM 3950 N N . GLN A 1 507 ? -21.066 1.180 10.046 1.00 97.06 507 GLN A N 1
ATOM 3951 C CA . GLN A 1 507 ? -22.430 0.699 10.276 1.00 97.06 507 GLN A CA 1
ATOM 3952 C C . GLN A 1 507 ? -23.445 1.432 9.390 1.00 97.06 507 GLN A C 1
ATOM 3954 O O . GLN A 1 507 ? -24.270 0.780 8.750 1.00 97.06 507 GLN A O 1
ATOM 3959 N N . ARG A 1 508 ? -23.362 2.769 9.298 1.00 95.62 508 ARG A N 1
ATOM 3960 C CA . ARG A 1 508 ? -24.240 3.576 8.430 1.00 95.62 508 ARG A CA 1
ATOM 3961 C C . ARG A 1 508 ? -24.104 3.180 6.960 1.00 95.62 508 ARG A C 1
ATOM 3963 O O . ARG A 1 508 ? -25.107 3.072 6.263 1.00 95.62 508 ARG A O 1
ATOM 3970 N N . ARG A 1 509 ? -22.875 2.949 6.490 1.00 94.06 509 ARG A N 1
ATOM 3971 C CA . ARG A 1 509 ? -22.596 2.658 5.075 1.00 94.06 509 ARG A CA 1
ATOM 3972 C C . ARG A 1 509 ? -23.015 1.257 4.640 1.00 94.06 509 ARG A C 1
ATOM 3974 O O . ARG A 1 509 ? -23.506 1.110 3.528 1.00 94.06 509 ARG A O 1
ATOM 3981 N N . PHE A 1 510 ? -22.819 0.241 5.480 1.00 96.25 510 PHE A N 1
ATOM 3982 C CA . PHE A 1 510 ? -23.141 -1.151 5.132 1.00 96.25 510 PHE A CA 1
ATOM 3983 C C . PHE A 1 510 ? -24.507 -1.630 5.652 1.00 96.25 510 PHE A C 1
ATOM 3985 O O . PHE A 1 510 ? -24.979 -2.695 5.240 1.00 96.25 510 PHE A O 1
ATOM 3992 N N . GLY A 1 511 ? -25.161 -0.835 6.503 1.00 95.75 511 GLY A N 1
ATOM 3993 C CA . GLY A 1 511 ? -26.512 -1.075 7.002 1.00 95.75 511 GLY A CA 1
ATOM 3994 C C . GLY A 1 511 ? -26.607 -2.215 8.018 1.00 95.75 511 GLY A C 1
ATOM 3995 O O . GLY A 1 511 ? -25.610 -2.737 8.509 1.00 95.75 511 GLY A O 1
ATOM 3996 N N . GLU A 1 512 ? -27.836 -2.624 8.330 1.00 95.25 512 GLU A N 1
ATOM 3997 C CA . GLU A 1 512 ? -28.159 -3.565 9.420 1.00 95.25 512 GLU A CA 1
ATOM 3998 C C . GLU A 1 512 ? -27.581 -4.979 9.239 1.00 95.25 512 GLU A C 1
ATOM 4000 O O . GLU A 1 512 ? -27.450 -5.728 10.203 1.00 95.25 512 GLU A O 1
ATOM 4005 N N . ARG A 1 513 ? -27.188 -5.349 8.012 1.00 96.31 513 ARG A N 1
ATOM 4006 C CA . ARG A 1 513 ? -26.553 -6.649 7.722 1.00 96.31 513 ARG A CA 1
ATOM 4007 C C . ARG A 1 513 ? -25.088 -6.724 8.158 1.00 96.31 513 ARG A C 1
ATOM 4009 O O . ARG A 1 513 ? -24.495 -7.803 8.073 1.00 96.31 513 ARG A O 1
ATOM 4016 N N . LEU A 1 514 ? -24.501 -5.604 8.583 1.00 97.94 514 LEU A N 1
ATOM 4017 C CA . LEU A 1 514 ? -23.211 -5.564 9.259 1.00 97.94 514 LEU A CA 1
ATOM 4018 C C . LEU A 1 514 ? -23.433 -5.629 10.774 1.00 97.94 514 LEU A C 1
ATOM 4020 O O . LEU A 1 514 ? -23.979 -4.701 11.361 1.00 97.94 514 LEU A O 1
ATOM 4024 N N . GLN A 1 515 ? -22.967 -6.702 11.409 1.00 97.94 515 GLN A N 1
ATOM 4025 C CA . GLN A 1 515 ? -22.910 -6.841 12.861 1.00 97.94 515 GLN A CA 1
ATOM 4026 C C . GLN A 1 515 ? -21.496 -6.515 13.351 1.00 97.94 515 GLN A C 1
ATOM 4028 O O . GLN A 1 515 ? -20.554 -7.229 13.018 1.00 97.94 515 GLN A O 1
ATOM 4033 N N . ILE A 1 516 ? -21.330 -5.490 14.183 1.00 98.50 516 ILE A N 1
ATOM 4034 C CA . ILE A 1 516 ? -20.031 -5.161 14.790 1.00 98.50 516 ILE A CA 1
ATOM 4035 C C . ILE A 1 516 ? -19.962 -5.762 16.203 1.00 98.50 516 ILE A C 1
ATOM 4037 O O . ILE A 1 516 ? -20.777 -5.436 17.062 1.00 98.50 516 ILE A O 1
ATOM 4041 N N . ASP A 1 517 ? -18.999 -6.653 16.442 1.00 98.06 517 ASP A N 1
ATOM 4042 C CA . ASP A 1 517 ? -18.734 -7.285 17.740 1.00 98.06 517 ASP A CA 1
ATOM 4043 C C . ASP A 1 517 ? -17.503 -6.648 18.400 1.00 98.06 517 ASP A C 1
ATOM 4045 O O . ASP A 1 517 ? -16.384 -6.720 17.886 1.00 98.06 517 ASP A O 1
ATOM 4049 N N . MET A 1 518 ? -17.717 -6.019 19.553 1.00 98.50 518 MET A N 1
ATOM 4050 C CA . MET A 1 518 ? -16.683 -5.326 20.316 1.00 98.50 518 MET A CA 1
ATOM 4051 C C . MET A 1 518 ? -15.918 -6.322 21.198 1.00 98.50 518 MET A C 1
ATOM 4053 O O . MET A 1 518 ? -16.474 -6.929 22.117 1.00 98.50 518 MET A O 1
ATOM 4057 N N . LYS A 1 519 ? -14.612 -6.473 20.952 1.00 98.25 519 LYS A N 1
ATOM 4058 C CA . LYS A 1 519 ? -13.734 -7.440 21.631 1.00 98.25 519 LYS A CA 1
ATOM 4059 C C . LYS A 1 519 ? -12.658 -6.737 22.480 1.00 98.25 519 LYS A C 1
ATOM 4061 O O . LYS A 1 519 ? -11.510 -6.616 22.040 1.00 98.25 519 LYS A O 1
ATOM 4066 N N . PRO A 1 520 ? -12.984 -6.277 23.705 1.00 98.31 520 PRO A N 1
ATOM 4067 C CA . PRO A 1 520 ? -11.978 -5.738 24.614 1.00 98.31 520 PRO A CA 1
ATOM 4068 C C . PRO A 1 520 ? -11.071 -6.857 25.139 1.00 98.31 520 PRO A C 1
ATOM 4070 O O . PRO A 1 520 ? -11.546 -7.910 25.574 1.00 98.31 520 PRO A O 1
ATOM 4073 N N . PHE A 1 521 ? -9.765 -6.613 25.160 1.00 98.50 521 PHE A N 1
ATOM 4074 C CA . PHE A 1 521 ? -8.782 -7.489 25.800 1.00 98.50 521 PHE A CA 1
ATOM 4075 C C . PHE A 1 521 ? -7.624 -6.667 26.378 1.00 98.50 521 PHE A C 1
ATOM 4077 O O . PHE A 1 521 ? -7.553 -5.459 26.164 1.00 98.50 521 PHE A O 1
ATOM 4084 N N . LEU A 1 522 ? -6.730 -7.301 27.143 1.00 97.06 522 LEU A N 1
ATOM 4085 C CA . LEU A 1 522 ? -5.642 -6.597 27.821 1.00 97.06 522 LEU A CA 1
ATOM 4086 C C . LEU A 1 522 ? -4.345 -6.619 26.992 1.00 97.06 522 LEU A C 1
ATOM 4088 O O . LEU A 1 522 ? -3.559 -7.570 27.055 1.00 97.06 522 LEU A O 1
ATOM 4092 N N . LEU A 1 523 ? -4.085 -5.533 26.261 1.00 96.00 523 LEU A N 1
ATOM 4093 C CA . LEU A 1 523 ? -2.959 -5.398 25.328 1.00 96.00 523 LEU A CA 1
ATOM 4094 C C . LEU A 1 523 ? -1.597 -5.560 26.011 1.00 96.00 523 LEU A C 1
ATOM 4096 O O . LEU A 1 523 ? -0.704 -6.215 25.479 1.00 96.00 523 LEU A O 1
ATOM 4100 N N . GLY A 1 524 ? -1.438 -4.999 27.212 1.00 93.50 524 GLY A N 1
ATOM 4101 C CA . GLY A 1 524 ? -0.179 -5.091 27.959 1.00 93.50 524 GLY A CA 1
ATOM 4102 C C . GLY A 1 524 ? 0.194 -6.523 28.369 1.00 93.50 524 GLY A C 1
ATOM 4103 O O . GLY A 1 524 ? 1.377 -6.832 28.507 1.00 93.50 524 GLY A O 1
ATOM 4104 N N . ILE A 1 525 ? -0.789 -7.414 28.551 1.00 95.00 525 ILE A N 1
ATOM 4105 C CA . ILE A 1 525 ? -0.523 -8.841 28.791 1.00 95.00 525 ILE A CA 1
ATOM 4106 C C . ILE A 1 525 ? -0.196 -9.546 27.479 1.00 95.00 525 ILE A C 1
ATOM 4108 O O . ILE A 1 525 ? 0.796 -10.270 27.437 1.00 95.00 525 ILE A O 1
ATOM 4112 N N . LEU A 1 526 ? -0.931 -9.256 26.399 1.00 95.88 526 LEU A N 1
ATOM 4113 C CA . LEU A 1 526 ? -0.604 -9.778 25.070 1.00 95.88 526 LEU A CA 1
ATOM 4114 C C . LEU A 1 526 ? 0.854 -9.471 24.697 1.00 95.88 526 LEU A C 1
ATOM 4116 O O . LEU A 1 526 ? 1.586 -10.384 24.326 1.00 95.88 526 LEU A O 1
ATOM 4120 N N . PHE A 1 527 ? 1.302 -8.218 24.843 1.00 94.56 527 PHE A N 1
ATOM 4121 C CA . PHE A 1 527 ? 2.682 -7.822 24.539 1.00 94.56 527 PHE A CA 1
ATOM 4122 C C . PHE A 1 527 ? 3.714 -8.620 25.329 1.00 94.56 527 PHE A C 1
ATOM 4124 O O . PHE A 1 527 ? 4.658 -9.137 24.733 1.00 94.56 527 PHE A O 1
ATOM 4131 N N . ARG A 1 528 ? 3.502 -8.797 26.635 1.00 93.12 528 ARG A N 1
ATOM 4132 C CA . ARG A 1 528 ? 4.371 -9.634 27.468 1.00 93.12 528 ARG A CA 1
ATOM 4133 C C . ARG A 1 528 ? 4.442 -11.071 26.957 1.00 93.12 528 ARG A C 1
ATOM 4135 O O . ARG A 1 528 ? 5.525 -11.642 26.908 1.00 93.12 528 ARG A O 1
ATOM 4142 N N . GLU A 1 529 ? 3.304 -11.647 26.584 1.00 93.56 529 GLU A N 1
ATOM 4143 C CA . GLU A 1 529 ? 3.215 -13.050 26.181 1.00 93.56 529 GLU A CA 1
ATOM 4144 C C . GLU A 1 529 ? 3.780 -13.333 24.786 1.00 93.56 529 GLU A C 1
ATOM 4146 O O . GLU A 1 529 ? 4.309 -14.420 24.564 1.00 93.56 529 GLU A O 1
ATOM 4151 N N . ILE A 1 530 ? 3.708 -12.372 23.861 1.00 92.19 530 ILE A N 1
ATOM 4152 C CA . ILE A 1 530 ? 4.283 -12.505 22.509 1.00 92.19 530 ILE A CA 1
ATOM 4153 C C . ILE A 1 530 ? 5.714 -11.947 22.407 1.00 92.19 530 ILE A C 1
ATOM 4155 O O . ILE A 1 530 ? 6.280 -11.898 21.314 1.00 92.19 530 ILE A O 1
ATOM 4159 N N . GLY A 1 531 ? 6.293 -11.477 23.519 1.00 88.88 531 GLY A N 1
ATOM 4160 C CA . GLY A 1 531 ? 7.632 -10.881 23.553 1.00 88.88 531 GLY A CA 1
ATOM 4161 C C . GLY A 1 531 ? 7.734 -9.522 22.846 1.00 88.88 531 GLY A C 1
ATOM 4162 O O . GLY A 1 531 ? 8.790 -9.171 22.323 1.00 88.88 531 GLY A O 1
ATOM 4163 N N . ALA A 1 532 ? 6.643 -8.756 22.783 1.00 86.19 532 ALA A N 1
ATOM 4164 C CA . ALA A 1 532 ? 6.663 -7.379 22.300 1.00 86.19 532 ALA A CA 1
ATOM 4165 C C . ALA A 1 532 ? 7.056 -6.396 23.425 1.00 86.19 532 ALA A C 1
ATOM 4167 O O . ALA A 1 532 ? 6.721 -6.626 24.589 1.00 86.19 532 ALA A O 1
ATOM 4168 N N . PRO A 1 533 ? 7.712 -5.263 23.110 1.00 81.19 533 PRO A N 1
ATOM 4169 C CA . PRO A 1 533 ? 7.966 -4.220 24.099 1.00 81.19 533 PRO A CA 1
ATOM 4170 C C . PRO A 1 533 ? 6.658 -3.673 24.686 1.00 81.19 533 PRO A C 1
ATOM 4172 O O . PRO A 1 533 ? 5.777 -3.250 23.939 1.00 81.19 533 PRO A O 1
ATOM 4175 N N . ASN A 1 534 ? 6.558 -3.604 26.018 1.00 72.31 534 ASN A N 1
ATOM 4176 C CA . ASN A 1 534 ? 5.386 -3.028 26.696 1.00 72.31 534 ASN A CA 1
ATOM 4177 C C . ASN A 1 534 ? 5.180 -1.536 26.366 1.00 72.31 534 ASN A C 1
ATOM 4179 O O . ASN A 1 534 ? 4.046 -1.067 26.359 1.00 72.31 534 ASN A O 1
ATOM 4183 N N . LEU A 1 535 ? 6.259 -0.803 26.058 1.00 76.56 535 LEU A N 1
ATOM 4184 C CA . LEU A 1 535 ? 6.210 0.515 25.418 1.00 76.56 535 LEU A CA 1
ATOM 4185 C C . LEU A 1 535 ? 6.837 0.431 24.017 1.00 76.56 535 LEU A C 1
ATOM 4187 O O . LEU A 1 535 ? 8.040 0.663 23.873 1.00 76.56 535 LEU A O 1
ATOM 4191 N N . PRO A 1 536 ? 6.048 0.162 22.961 1.00 74.81 536 PRO A N 1
ATOM 4192 C CA . PRO A 1 536 ? 6.564 0.108 21.593 1.00 74.81 536 PRO A CA 1
ATOM 4193 C C . PRO A 1 536 ? 7.270 1.399 21.159 1.00 74.81 536 PRO A C 1
ATOM 4195 O O . PRO A 1 536 ? 8.262 1.346 20.438 1.00 74.81 536 PRO A O 1
ATOM 4198 N N . MET A 1 537 ? 6.800 2.557 21.640 1.00 76.38 537 MET A N 1
ATOM 4199 C CA . MET A 1 537 ? 7.388 3.862 21.320 1.00 76.38 537 MET A CA 1
ATOM 4200 C C . MET A 1 537 ? 8.806 4.027 21.880 1.00 76.38 537 MET A C 1
ATOM 4202 O O . MET A 1 537 ? 9.635 4.656 21.235 1.00 76.38 537 MET A O 1
ATOM 4206 N N . ALA A 1 538 ? 9.117 3.446 23.042 1.00 77.38 538 ALA A N 1
ATOM 4207 C CA . ALA A 1 538 ? 10.461 3.519 23.621 1.00 77.38 538 ALA A CA 1
ATOM 4208 C C . ALA A 1 538 ? 11.486 2.678 22.837 1.00 77.38 538 ALA A C 1
ATOM 4210 O O . ALA A 1 538 ? 12.685 2.914 22.939 1.00 77.38 538 ALA A O 1
ATOM 4211 N N . ALA A 1 539 ? 11.013 1.721 22.033 1.00 80.75 539 ALA A N 1
ATOM 4212 C CA . ALA A 1 539 ? 11.840 0.812 21.246 1.00 80.75 539 ALA A CA 1
ATOM 4213 C C . ALA A 1 539 ? 12.121 1.310 19.813 1.00 80.75 539 ALA A C 1
ATOM 4215 O O . ALA A 1 539 ? 12.628 0.549 18.992 1.00 80.75 539 ALA A O 1
ATOM 4216 N N . ILE A 1 540 ? 11.772 2.559 19.480 1.00 86.19 540 ILE A N 1
ATOM 4217 C CA . ILE A 1 540 ? 11.989 3.154 18.152 1.00 86.19 540 ILE A CA 1
ATOM 4218 C C . ILE A 1 540 ? 12.716 4.503 18.247 1.00 86.19 540 ILE A C 1
ATOM 4220 O O . ILE A 1 540 ? 12.705 5.165 19.286 1.00 86.19 540 ILE A O 1
ATOM 4224 N N . SER A 1 541 ? 13.333 4.928 17.139 1.00 90.06 541 SER A N 1
ATOM 4225 C CA . SER A 1 541 ? 14.056 6.202 17.066 1.00 90.06 541 SER A CA 1
ATOM 4226 C C . SER A 1 541 ? 13.165 7.404 17.378 1.00 90.06 541 SER A C 1
ATOM 4228 O O . SER A 1 541 ? 11.959 7.391 17.123 1.00 90.06 541 SER A O 1
ATOM 4230 N N . GLU A 1 542 ? 13.766 8.478 17.896 1.00 92.31 542 GLU A N 1
ATOM 4231 C CA . GLU A 1 542 ? 13.071 9.749 18.142 1.00 92.31 542 GLU A CA 1
ATOM 4232 C C . GLU A 1 542 ? 12.372 10.273 16.885 1.00 92.31 542 GLU A C 1
ATOM 4234 O O . GLU A 1 542 ? 11.194 10.617 16.929 1.00 92.31 542 GLU A O 1
ATOM 4239 N N . GLN A 1 543 ? 13.060 10.218 15.746 1.00 92.75 543 GLN A N 1
ATOM 4240 C CA . GLN A 1 543 ? 12.512 10.614 14.453 1.00 92.75 543 GLN A CA 1
ATOM 4241 C C . GLN A 1 543 ? 11.219 9.861 14.116 1.00 92.75 543 GLN A C 1
ATOM 4243 O O . GLN A 1 543 ? 10.216 10.469 13.747 1.00 92.75 543 GLN A O 1
ATOM 4248 N N . LYS A 1 544 ? 11.205 8.533 14.305 1.00 92.44 544 LYS A N 1
ATOM 4249 C CA . LYS A 1 544 ? 10.009 7.720 14.068 1.00 92.44 544 LYS A CA 1
ATOM 4250 C C . LYS A 1 544 ? 8.913 8.008 15.092 1.00 92.44 544 LYS A C 1
ATOM 4252 O O . LYS A 1 544 ? 7.747 8.036 14.714 1.00 92.44 544 LYS A O 1
ATOM 4257 N N . ARG A 1 545 ? 9.261 8.262 16.361 1.00 91.81 545 ARG A N 1
ATOM 4258 C CA . ARG A 1 545 ? 8.282 8.679 17.379 1.00 91.81 545 ARG A CA 1
ATOM 4259 C C . ARG A 1 545 ? 7.603 9.995 17.005 1.00 91.81 545 ARG A C 1
ATOM 4261 O O . ARG A 1 545 ? 6.386 10.088 17.122 1.00 91.81 545 ARG A O 1
ATOM 4268 N N . ASN A 1 546 ? 8.375 10.983 16.558 1.00 92.50 546 ASN A N 1
ATOM 4269 C CA . ASN A 1 546 ? 7.859 12.290 16.157 1.00 92.50 546 ASN A CA 1
ATOM 4270 C C . ASN A 1 546 ? 6.959 12.164 14.924 1.00 92.50 546 ASN A C 1
ATOM 4272 O O . ASN A 1 546 ? 5.833 12.656 14.955 1.00 92.50 546 ASN A O 1
ATOM 4276 N N . TYR A 1 547 ? 7.391 11.408 13.906 1.00 94.69 547 TYR A N 1
ATOM 4277 C CA . TYR A 1 547 ? 6.550 11.130 12.741 1.00 94.69 547 TYR A CA 1
ATOM 4278 C C . TYR A 1 547 ? 5.249 10.410 13.124 1.00 94.69 547 TYR A C 1
ATOM 4280 O O . TYR A 1 547 ? 4.191 10.791 12.652 1.00 94.69 547 TYR A O 1
ATOM 4288 N N . MET A 1 548 ? 5.276 9.410 14.013 1.00 93.06 548 MET A N 1
ATOM 4289 C CA . MET A 1 548 ? 4.050 8.706 14.422 1.00 93.06 548 MET A CA 1
ATOM 4290 C C . MET A 1 548 ? 3.019 9.615 15.105 1.00 93.06 548 MET A C 1
ATOM 4292 O O . MET A 1 548 ? 1.826 9.349 14.993 1.00 93.06 548 MET A O 1
ATOM 4296 N N . ARG A 1 549 ? 3.450 10.674 15.806 1.00 92.06 549 ARG A N 1
ATOM 4297 C CA . ARG A 1 549 ? 2.521 11.681 16.348 1.00 92.06 549 ARG A CA 1
ATOM 4298 C C . ARG A 1 549 ? 1.944 12.562 15.243 1.00 92.06 549 ARG A C 1
ATOM 4300 O O . ARG A 1 549 ? 0.748 12.821 15.259 1.00 92.06 549 ARG A O 1
ATOM 4307 N N . LEU A 1 550 ? 2.781 12.979 14.288 1.00 93.75 550 LEU A N 1
ATOM 4308 C CA . LEU A 1 550 ? 2.341 13.726 13.107 1.00 93.75 550 LEU A CA 1
ATOM 4309 C C . LEU A 1 550 ? 1.297 12.925 12.312 1.00 93.75 550 LEU A C 1
ATOM 4311 O O . LEU A 1 550 ? 0.215 13.432 12.044 1.00 93.75 550 LEU A O 1
ATOM 4315 N N . ASP A 1 551 ? 1.594 11.654 12.041 1.00 95.94 551 ASP A N 1
ATOM 4316 C CA . ASP A 1 551 ? 0.737 10.718 11.309 1.00 95.94 551 ASP A CA 1
ATOM 4317 C C . ASP A 1 551 ? -0.605 10.483 12.013 1.00 95.94 551 ASP A C 1
ATOM 4319 O O . ASP A 1 551 ? -1.647 10.399 11.372 1.00 95.94 551 ASP A O 1
ATOM 4323 N N . HIS A 1 552 ? -0.601 10.411 13.347 1.00 95.62 552 HIS A N 1
ATOM 4324 C CA . HIS A 1 552 ? -1.835 10.313 14.127 1.00 95.62 552 HIS A CA 1
ATOM 4325 C C . HIS A 1 552 ? -2.700 11.569 13.956 1.00 95.62 552 HIS A C 1
ATOM 4327 O O . HIS A 1 552 ? -3.887 11.456 13.644 1.00 95.62 552 HIS A O 1
ATOM 4333 N N . GLY A 1 553 ? -2.090 12.755 14.053 1.00 94.44 553 GLY A N 1
ATOM 4334 C CA . GLY A 1 553 ? -2.764 14.026 13.781 1.00 94.44 553 GLY A CA 1
ATOM 4335 C C . GLY A 1 553 ? -3.286 14.133 12.344 1.00 94.44 553 GLY A C 1
ATOM 4336 O O . GLY A 1 553 ? -4.379 14.652 12.127 1.00 94.44 553 GLY A O 1
ATOM 4337 N N . ASP A 1 554 ? -2.560 13.584 11.366 1.00 95.81 554 ASP A N 1
ATOM 4338 C CA . ASP A 1 554 ? -3.020 13.484 9.978 1.00 95.81 554 ASP A CA 1
ATOM 4339 C C . ASP A 1 554 ? -4.295 12.648 9.845 1.00 95.81 554 ASP A C 1
ATOM 4341 O O . ASP A 1 554 ? -5.221 13.058 9.148 1.00 95.81 554 ASP A O 1
ATOM 4345 N N . TRP A 1 555 ? -4.393 11.526 10.559 1.00 97.06 555 TRP A N 1
ATOM 4346 C CA . TRP A 1 555 ? -5.614 10.720 10.580 1.00 97.06 555 TRP A CA 1
ATOM 4347 C C . TRP A 1 555 ? -6.783 11.407 11.289 1.00 97.06 555 TRP A C 1
ATOM 4349 O O . TRP A 1 555 ? -7.910 11.312 10.804 1.00 97.06 555 TRP A O 1
ATOM 4359 N N . VAL A 1 556 ? -6.545 12.129 12.391 1.00 96.19 556 VAL A N 1
ATOM 4360 C CA . VAL A 1 556 ? -7.584 12.961 13.035 1.00 96.19 556 VAL A CA 1
ATOM 4361 C C . VAL A 1 556 ? -8.107 14.001 12.042 1.00 96.19 556 VAL A C 1
ATOM 4363 O O . VAL A 1 556 ? -9.314 14.089 11.807 1.00 96.19 556 VAL A O 1
ATOM 4366 N N . ARG A 1 557 ? -7.193 14.740 11.398 1.00 95.44 557 ARG A N 1
ATOM 4367 C CA . ARG A 1 557 ? -7.513 15.743 10.372 1.00 95.44 557 ARG A CA 1
ATOM 4368 C C . ARG A 1 557 ? -8.298 15.128 9.211 1.00 95.44 557 ARG A C 1
ATOM 4370 O O . ARG A 1 557 ? -9.301 15.696 8.787 1.00 95.44 557 ARG A O 1
ATOM 4377 N N . TRP A 1 558 ? -7.877 13.959 8.731 1.00 97.06 558 TRP A N 1
ATOM 4378 C CA . TRP A 1 558 ? -8.524 13.227 7.642 1.00 97.06 558 TRP A CA 1
ATOM 4379 C C . TRP A 1 558 ? -9.960 12.813 7.970 1.00 97.06 558 TRP A C 1
ATOM 4381 O O . TRP A 1 558 ? -10.879 13.107 7.204 1.00 97.06 558 TRP A O 1
ATOM 4391 N N . TRP A 1 559 ? -10.170 12.156 9.113 1.00 97.06 559 TRP A N 1
ATOM 4392 C CA . TRP A 1 559 ? -11.493 11.670 9.499 1.00 97.06 559 TRP A CA 1
ATOM 4393 C C . TRP A 1 559 ? -12.461 12.810 9.811 1.00 97.06 559 TRP A C 1
ATOM 4395 O O . TRP A 1 559 ? -13.616 12.747 9.393 1.00 97.06 559 TRP A O 1
ATOM 4405 N N . ASN A 1 560 ? -11.989 13.889 10.442 1.00 97.19 560 ASN A N 1
ATOM 4406 C CA . ASN A 1 560 ? -12.798 15.091 10.644 1.00 97.19 560 ASN A CA 1
ATOM 4407 C C . ASN A 1 560 ? -13.176 15.754 9.314 1.00 97.19 560 ASN A C 1
ATOM 4409 O O . ASN A 1 560 ? -14.323 16.157 9.135 1.00 97.19 560 ASN A O 1
ATOM 4413 N N . ALA A 1 561 ? -12.250 15.823 8.355 1.00 97.19 561 ALA A N 1
ATOM 4414 C CA . ALA A 1 561 ? -12.541 16.389 7.044 1.00 97.19 561 ALA A CA 1
ATOM 4415 C C . ALA A 1 561 ? -13.572 15.563 6.256 1.00 97.19 561 ALA A C 1
ATOM 4417 O O . ALA A 1 561 ? -14.462 16.143 5.634 1.00 97.19 561 ALA A O 1
ATOM 4418 N N . ILE A 1 562 ? -13.492 14.227 6.322 1.00 96.75 562 ILE A N 1
ATOM 4419 C CA . ILE A 1 562 ? -14.516 13.332 5.762 1.00 96.75 562 ILE A CA 1
ATOM 4420 C C . ILE A 1 562 ? -15.865 13.551 6.446 1.00 96.75 562 ILE A C 1
ATOM 4422 O O . ILE A 1 562 ? -16.869 13.674 5.753 1.00 96.75 562 ILE A O 1
ATOM 4426 N N . ASN A 1 563 ? -15.893 13.628 7.779 1.00 97.06 563 ASN A N 1
ATOM 4427 C CA . ASN A 1 563 ? -17.129 13.852 8.527 1.00 97.06 563 ASN A CA 1
ATOM 4428 C C . ASN A 1 563 ? -17.827 15.142 8.068 1.00 97.06 563 ASN A C 1
ATOM 4430 O O . ASN A 1 563 ? -19.015 15.120 7.770 1.00 97.06 563 ASN A O 1
ATOM 4434 N N . VAL A 1 564 ? -17.073 16.235 7.902 1.00 97.38 564 VAL A N 1
ATOM 4435 C CA . VAL A 1 564 ? -17.601 17.503 7.370 1.00 97.38 564 VAL A CA 1
ATOM 4436 C C . VAL A 1 564 ? -18.145 17.342 5.945 1.00 97.38 564 VAL A C 1
ATOM 4438 O O . VAL A 1 564 ? -19.250 17.801 5.664 1.00 97.38 564 VAL A O 1
ATOM 4441 N N . GLN A 1 565 ? -17.420 16.669 5.043 1.00 96.12 565 GLN A N 1
ATOM 4442 C CA . GLN A 1 565 ? -17.895 16.436 3.669 1.00 96.12 565 GLN A CA 1
ATOM 4443 C C . GLN A 1 565 ? -19.160 15.564 3.599 1.00 96.12 565 GLN A C 1
ATOM 4445 O O . GLN A 1 565 ? -19.930 15.684 2.648 1.00 96.12 565 GLN A O 1
ATOM 4450 N N . GLU A 1 566 ? -19.385 14.702 4.591 1.00 95.19 566 GLU A N 1
ATOM 4451 C CA . GLU A 1 566 ? -20.578 13.853 4.701 1.00 95.19 566 GLU A CA 1
ATOM 4452 C C . GLU A 1 566 ? -21.749 14.520 5.443 1.00 95.19 566 GLU A C 1
ATOM 4454 O O . GLU A 1 566 ? -22.773 13.869 5.654 1.00 95.19 566 GLU A O 1
ATOM 4459 N N . GLY A 1 567 ? -21.630 15.797 5.823 1.00 96.38 567 GLY A N 1
ATOM 4460 C CA . GLY A 1 567 ? -22.684 16.530 6.533 1.00 96.38 567 GLY A CA 1
ATOM 4461 C C . GLY A 1 567 ? -22.698 16.302 8.047 1.00 96.38 567 GLY A C 1
ATOM 4462 O O . GLY A 1 567 ? -23.761 16.354 8.657 1.00 96.38 567 GLY A O 1
ATOM 4463 N N . GLU A 1 568 ? -21.534 16.026 8.635 1.00 96.50 568 GLU A N 1
ATOM 4464 C CA . GLU A 1 568 ? -21.309 15.849 10.079 1.00 96.50 568 GLU A CA 1
ATOM 4465 C C . GLU A 1 568 ? -22.210 14.792 10.758 1.00 96.50 568 GLU A C 1
ATOM 4467 O O . GLU A 1 568 ? -22.757 15.038 11.835 1.00 96.50 568 GLU A O 1
ATOM 4472 N N . PRO A 1 569 ? -22.381 13.591 10.170 1.00 96.25 569 PRO A N 1
ATOM 4473 C CA . PRO A 1 569 ? -23.233 12.550 10.747 1.00 96.25 569 PRO A CA 1
ATOM 4474 C C . PRO A 1 569 ? -22.677 11.947 12.045 1.00 96.25 569 PRO A C 1
ATOM 4476 O O . PRO A 1 569 ? -23.431 11.341 12.806 1.00 96.25 569 PRO A O 1
ATOM 4479 N N . ASP A 1 570 ? -21.371 12.071 12.281 1.00 94.06 570 ASP A N 1
ATOM 4480 C CA . ASP A 1 570 ? -20.676 11.529 13.444 1.00 94.06 570 ASP A CA 1
ATOM 4481 C C . ASP A 1 570 ? -20.081 12.677 14.290 1.00 94.06 570 ASP A C 1
ATOM 4483 O O . ASP A 1 570 ? -19.857 13.790 13.808 1.00 94.06 570 ASP A O 1
ATOM 4487 N N . LYS A 1 571 ? -19.799 12.439 15.579 1.00 94.19 571 LYS A N 1
ATOM 4488 C CA . LYS A 1 571 ? -19.141 13.454 16.423 1.00 94.19 571 LYS A CA 1
ATOM 4489 C C . LYS A 1 571 ? -17.698 13.676 15.954 1.00 94.19 571 LYS A C 1
ATOM 4491 O O . LYS A 1 571 ? -16.949 12.709 15.815 1.00 94.19 571 LYS A O 1
ATOM 4496 N N . THR A 1 572 ? -17.301 14.943 15.812 1.00 94.81 572 THR A N 1
ATOM 4497 C CA . THR A 1 572 ? -15.915 15.352 15.538 1.00 94.81 572 THR A CA 1
ATOM 4498 C C . THR A 1 572 ? -14.941 14.671 16.494 1.00 94.81 572 THR A C 1
ATOM 4500 O O . THR A 1 572 ? -15.160 14.631 17.708 1.00 94.81 572 THR A O 1
ATOM 4503 N N . VAL A 1 573 ? -13.866 14.127 15.933 1.00 95.62 573 VAL A N 1
ATOM 4504 C CA . VAL A 1 573 ? -12.770 13.527 16.684 1.00 95.62 573 VAL A CA 1
ATOM 4505 C C . VAL A 1 573 ? -11.945 14.657 17.277 1.00 95.62 573 VAL A C 1
ATOM 4507 O O . VAL A 1 573 ? -11.160 15.296 16.574 1.00 95.62 573 VAL A O 1
ATOM 4510 N N . ASP A 1 574 ? -12.141 14.900 18.566 1.00 92.88 574 ASP A N 1
ATOM 4511 C CA . ASP A 1 574 ? -11.200 15.676 19.360 1.00 92.88 574 ASP A CA 1
ATOM 4512 C C . ASP A 1 574 ? -10.122 14.719 19.879 1.00 92.88 574 ASP A C 1
ATOM 4514 O O . ASP A 1 574 ? -10.403 13.544 20.133 1.00 92.88 574 ASP A O 1
ATOM 4518 N N . PHE A 1 575 ? -8.869 15.149 19.966 1.00 94.50 575 PHE A N 1
ATOM 4519 C CA . PHE A 1 575 ? -7.805 14.244 20.395 1.00 94.50 575 PHE A CA 1
ATOM 4520 C C . PHE A 1 575 ? -6.743 14.950 21.221 1.00 94.50 575 PHE A C 1
ATOM 4522 O O . PHE A 1 575 ? -6.118 15.917 20.790 1.00 94.50 575 PHE A O 1
ATOM 4529 N N . TYR A 1 576 ? -6.468 14.359 22.377 1.00 93.31 576 TYR A N 1
ATOM 4530 C CA . TYR A 1 576 ? -5.414 14.736 23.289 1.00 93.31 576 TYR A CA 1
ATOM 4531 C C . TYR A 1 576 ? -4.499 13.539 23.544 1.00 93.31 576 TYR A C 1
ATOM 4533 O O . TYR A 1 576 ? -4.938 12.445 23.914 1.00 93.31 576 TYR A O 1
ATOM 4541 N N . TRP A 1 577 ? -3.195 13.743 23.370 1.00 90.94 577 TRP A N 1
ATOM 4542 C CA . TRP A 1 577 ? -2.222 12.702 23.672 1.00 90.94 577 TRP A CA 1
ATOM 4543 C C . TRP A 1 577 ? -2.083 12.540 25.185 1.00 90.94 577 TRP A C 1
ATOM 4545 O O . TRP A 1 577 ? -1.627 13.464 25.843 1.00 90.94 577 TRP A O 1
ATOM 4555 N N . ALA A 1 578 ? -2.431 11.368 25.721 1.00 90.88 578 ALA A N 1
ATOM 4556 C CA . ALA A 1 578 ? -2.427 11.134 27.163 1.00 90.88 578 ALA A CA 1
ATOM 4557 C C . ALA A 1 578 ? -1.102 11.538 27.841 1.00 90.88 578 ALA A C 1
ATOM 4559 O O . ALA A 1 578 ? -0.037 11.044 27.452 1.00 90.88 578 ALA A O 1
ATOM 4560 N N . ASP A 1 579 ? -1.182 12.365 28.891 1.00 90.88 579 ASP A N 1
ATOM 4561 C CA . ASP A 1 579 ? -0.005 12.810 29.660 1.00 90.88 579 ASP A CA 1
ATOM 4562 C C . ASP A 1 579 ? 0.708 11.627 30.323 1.00 90.88 579 ASP A C 1
ATOM 4564 O O . ASP A 1 579 ? 1.935 11.517 30.320 1.00 90.88 579 ASP A O 1
ATOM 4568 N N . ASN A 1 580 ? -0.088 10.693 30.851 1.00 87.88 580 ASN A N 1
ATOM 4569 C CA . ASN A 1 580 ? 0.380 9.459 31.468 1.00 87.88 580 ASN A CA 1
ATOM 4570 C C . ASN A 1 580 ? 0.206 8.290 30.491 1.00 87.88 580 ASN A C 1
ATOM 4572 O O . ASN A 1 580 ? -0.822 7.609 30.479 1.00 87.88 580 ASN A O 1
ATOM 4576 N N . PHE A 1 581 ? 1.227 8.048 29.666 1.00 87.12 581 PHE A N 1
ATOM 4577 C CA . PHE A 1 581 ? 1.224 6.984 28.661 1.00 87.12 581 PHE A CA 1
ATOM 4578 C C . PHE A 1 581 ? 2.261 5.882 28.971 1.00 87.12 581 PHE A C 1
ATOM 4580 O O . PHE A 1 581 ? 3.423 6.201 29.234 1.00 87.12 581 PHE A O 1
ATOM 4587 N N . PRO A 1 582 ? 1.910 4.582 28.865 1.00 86.88 582 PRO A N 1
ATOM 4588 C CA . PRO A 1 582 ? 0.620 4.029 28.442 1.00 86.88 582 PRO A CA 1
ATOM 4589 C C . PRO A 1 582 ? -0.457 4.106 29.531 1.00 86.88 582 PRO A C 1
ATOM 4591 O O . PRO A 1 582 ? -0.172 3.922 30.713 1.00 86.88 582 PRO A O 1
ATOM 4594 N N . ILE A 1 583 ? -1.715 4.293 29.115 1.00 90.19 583 ILE A N 1
ATOM 4595 C CA . ILE A 1 583 ? -2.865 4.260 30.028 1.00 90.19 583 ILE A CA 1
ATOM 4596 C C . ILE A 1 583 ? -3.024 2.831 30.560 1.00 90.19 583 ILE A C 1
ATOM 4598 O O . ILE A 1 583 ? -3.081 1.870 29.790 1.00 90.19 583 ILE A O 1
ATOM 4602 N N . ARG A 1 584 ? -3.122 2.661 31.880 1.00 93.56 584 ARG A N 1
ATOM 4603 C CA . ARG A 1 584 ? -3.410 1.361 32.500 1.00 93.56 584 ARG A CA 1
ATOM 4604 C C . ARG A 1 584 ? -4.922 1.108 32.501 1.00 93.56 584 ARG A C 1
ATOM 4606 O O . ARG A 1 584 ? -5.665 1.750 33.231 1.00 93.56 584 ARG A O 1
ATOM 4613 N N . THR A 1 585 ? -5.368 0.115 31.737 1.00 95.50 585 THR A N 1
ATOM 4614 C CA . THR A 1 585 ? -6.786 -0.092 31.387 1.00 95.50 585 THR A CA 1
ATOM 4615 C C . THR A 1 585 ? -7.545 -1.287 31.995 1.00 95.50 585 THR A C 1
ATOM 4617 O O . THR A 1 585 ? -8.722 -1.420 31.658 1.00 95.50 585 THR A O 1
ATOM 4620 N N . PRO A 1 586 ? -7.024 -2.152 32.905 1.00 97.19 586 PRO A N 1
ATOM 4621 C CA . PRO A 1 586 ? -7.804 -3.292 33.397 1.00 97.19 586 PRO A CA 1
ATOM 4622 C C . PRO A 1 586 ? -9.174 -2.930 33.979 1.00 97.19 586 PRO A C 1
ATOM 4624 O O . PRO A 1 586 ? -10.139 -3.634 33.705 1.00 97.19 586 PRO A O 1
ATOM 4627 N N . SER A 1 587 ? -9.293 -1.882 34.807 1.00 97.12 587 SER A N 1
ATOM 4628 C CA . SER A 1 587 ? -10.596 -1.459 35.359 1.00 97.12 587 SER A CA 1
ATOM 4629 C C . SER A 1 587 ? -11.538 -0.962 34.259 1.00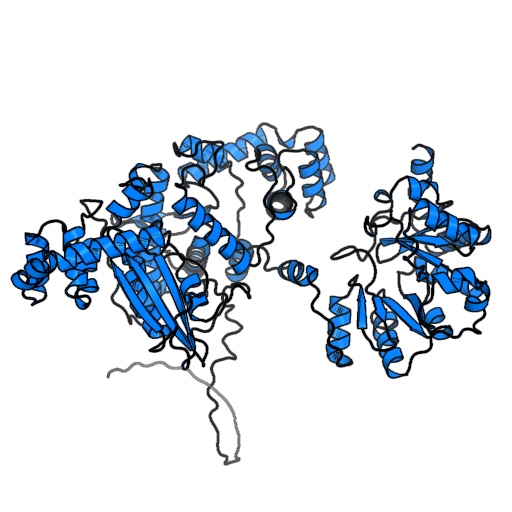 97.12 587 SER A C 1
ATOM 4631 O O . SER A 1 587 ? -12.674 -1.420 34.193 1.00 97.12 587 SER A O 1
ATOM 4633 N N . VAL A 1 588 ? -11.033 -0.138 33.337 1.00 97.94 588 VAL A N 1
ATOM 4634 C CA . VAL A 1 588 ? -11.779 0.412 32.192 1.00 97.94 588 VAL A CA 1
ATOM 4635 C C . VAL A 1 588 ? -12.328 -0.697 31.282 1.00 97.94 588 VAL A C 1
ATOM 4637 O O . VAL A 1 588 ? -13.521 -0.732 30.990 1.00 97.94 588 VAL A O 1
ATOM 4640 N N . LEU A 1 589 ? -11.490 -1.670 30.907 1.00 98.50 589 LEU A N 1
ATOM 4641 C CA . LEU A 1 589 ? -11.888 -2.823 30.086 1.00 98.50 589 LEU A CA 1
ATOM 4642 C C . LEU A 1 589 ? -12.972 -3.666 30.763 1.00 98.50 589 LEU A C 1
ATOM 4644 O O . LEU A 1 589 ? -13.913 -4.119 30.118 1.00 98.50 589 LEU A O 1
ATOM 4648 N N . ARG A 1 590 ? -12.866 -3.866 32.080 1.00 98.56 590 ARG A N 1
ATOM 4649 C CA . ARG A 1 590 ? -13.857 -4.638 32.841 1.00 98.56 590 ARG A CA 1
ATOM 4650 C C . ARG A 1 590 ? -15.183 -3.894 32.980 1.00 98.56 590 ARG A C 1
ATOM 4652 O O . ARG A 1 590 ? -16.220 -4.547 32.982 1.00 98.56 590 ARG A O 1
ATOM 4659 N N . VAL A 1 591 ? -15.172 -2.562 33.058 1.00 98.50 591 VAL A N 1
ATOM 4660 C CA . VAL A 1 591 ? -16.404 -1.761 32.980 1.00 98.50 591 VAL A CA 1
ATOM 4661 C C . VAL A 1 591 ? -17.068 -1.931 31.615 1.00 98.50 591 VAL A C 1
ATOM 4663 O O . VAL A 1 591 ? -18.266 -2.201 31.580 1.00 98.50 591 VAL A O 1
ATOM 4666 N N . ALA A 1 592 ? -16.304 -1.892 30.519 1.00 98.12 592 ALA A N 1
ATOM 4667 C CA . ALA A 1 592 ? -16.837 -2.142 29.177 1.00 98.12 592 ALA A CA 1
ATOM 4668 C C . ALA A 1 592 ? -17.441 -3.555 29.021 1.00 98.12 592 ALA A C 1
ATOM 4670 O O . ALA A 1 592 ? -18.445 -3.716 28.339 1.00 98.12 592 ALA A O 1
ATOM 4671 N N . LEU A 1 593 ? -16.890 -4.573 29.695 1.00 98.25 593 LEU A N 1
ATOM 4672 C CA . LEU A 1 593 ? -17.485 -5.920 29.731 1.00 98.25 593 LEU A CA 1
ATOM 4673 C C . LEU A 1 593 ? -18.800 -5.984 30.524 1.00 98.25 593 LEU A C 1
ATOM 4675 O O . LEU A 1 593 ? -19.668 -6.796 30.216 1.00 98.25 593 LEU A O 1
ATOM 4679 N N . VAL A 1 594 ? -18.949 -5.162 31.566 1.00 98.12 594 VAL A N 1
ATOM 4680 C CA . VAL A 1 594 ? -20.185 -5.098 32.367 1.00 98.12 594 VAL A CA 1
ATOM 4681 C C . VAL A 1 594 ? -21.274 -4.305 31.649 1.00 98.12 594 VAL A C 1
ATOM 4683 O O . VAL A 1 594 ? -22.447 -4.657 31.766 1.00 98.12 594 VAL A O 1
ATOM 4686 N N . LYS A 1 595 ? -20.886 -3.238 30.947 1.00 97.75 595 LYS A N 1
ATOM 4687 C CA . LYS A 1 595 ? -21.769 -2.324 30.222 1.00 97.75 595 LYS A CA 1
ATOM 4688 C C . LYS A 1 595 ? -21.120 -1.865 28.908 1.00 97.75 595 LYS A C 1
ATOM 4690 O O . LYS A 1 595 ? -20.427 -0.841 28.895 1.00 97.75 595 LYS A O 1
ATOM 4695 N N . PRO A 1 596 ? -21.316 -2.616 27.812 1.00 97.12 596 PRO A N 1
ATOM 4696 C CA . PRO A 1 596 ? -20.752 -2.285 26.503 1.00 97.12 596 PRO A CA 1
ATOM 4697 C C . PRO A 1 596 ? -21.185 -0.917 25.961 1.00 97.12 596 PRO A C 1
ATOM 4699 O O . PRO A 1 596 ? -20.437 -0.295 25.210 1.00 97.12 596 PRO A O 1
ATOM 4702 N N . GLU A 1 597 ? -22.347 -0.406 26.375 1.00 96.88 597 GLU A N 1
ATOM 4703 C CA . GLU A 1 597 ? -22.849 0.913 25.977 1.00 96.88 597 GLU A CA 1
ATOM 4704 C C . GLU A 1 597 ? -21.956 2.078 26.446 1.00 96.88 597 GLU A C 1
ATOM 4706 O O . GLU A 1 597 ? -22.034 3.176 25.903 1.00 96.88 597 GLU A O 1
ATOM 4711 N N . LEU A 1 598 ? -21.065 1.845 27.419 1.00 97.88 598 LEU A N 1
ATOM 4712 C CA . LEU A 1 598 ? -20.169 2.867 27.971 1.00 97.88 598 LEU A CA 1
ATOM 4713 C C . LEU A 1 598 ? -18.871 3.047 27.184 1.00 97.88 598 LEU A C 1
ATOM 4715 O O . LEU A 1 598 ? -18.046 3.876 27.563 1.00 97.88 598 LEU A O 1
ATOM 4719 N N . VAL A 1 599 ? -18.641 2.278 26.118 1.00 98.19 599 VAL A N 1
ATOM 4720 C CA . VAL A 1 599 ? -17.369 2.327 25.381 1.00 98.19 599 VAL A CA 1
ATOM 4721 C C . VAL A 1 599 ? -17.069 3.727 24.832 1.00 98.19 599 VAL A C 1
ATOM 4723 O O . VAL A 1 599 ? -15.922 4.154 24.946 1.00 98.19 599 VAL A O 1
ATOM 4726 N N . ASP A 1 600 ? -18.072 4.458 24.327 1.00 97.31 600 ASP A N 1
ATOM 4727 C CA . ASP A 1 600 ? -17.912 5.852 23.872 1.00 97.31 600 ASP A CA 1
ATOM 4728 C C . ASP A 1 600 ? -17.411 6.761 24.999 1.00 97.31 600 ASP A C 1
ATOM 4730 O O . ASP A 1 600 ? -16.338 7.359 24.891 1.00 97.31 600 ASP A O 1
ATOM 4734 N N . LEU A 1 601 ? -18.120 6.764 26.131 1.00 98.06 601 LEU A N 1
ATOM 4735 C CA . LEU A 1 601 ? -17.759 7.538 27.318 1.00 98.06 601 LEU A CA 1
ATOM 4736 C C . LEU A 1 601 ? -16.323 7.244 27.779 1.00 98.06 601 LEU A C 1
ATOM 4738 O O . LEU A 1 601 ? -15.553 8.164 28.055 1.00 98.06 601 LEU A O 1
ATOM 4742 N N . LEU A 1 602 ? -15.953 5.962 27.858 1.00 98.25 602 LEU A N 1
ATOM 4743 C CA . LEU A 1 602 ? -14.642 5.531 28.346 1.00 98.25 602 LEU A CA 1
ATOM 4744 C C . LEU A 1 602 ? -13.511 5.912 27.381 1.00 98.25 602 LEU A C 1
ATOM 4746 O O . LEU A 1 602 ? -12.458 6.363 27.831 1.00 98.25 602 LEU A O 1
ATOM 4750 N N . TYR A 1 603 ? -13.716 5.768 26.068 1.00 97.75 603 TYR A N 1
ATOM 4751 C CA . TYR A 1 603 ? -12.725 6.178 25.072 1.00 97.75 603 TYR A CA 1
ATOM 4752 C C . TYR A 1 603 ? -12.487 7.685 25.100 1.00 97.75 603 TYR A C 1
ATOM 4754 O O . TYR A 1 603 ? -11.332 8.117 25.116 1.00 97.75 603 TYR A O 1
ATOM 4762 N N . ARG A 1 604 ? -13.562 8.477 25.159 1.00 97.31 604 ARG A N 1
ATOM 4763 C CA . ARG A 1 604 ? -13.470 9.941 25.190 1.00 97.31 604 ARG A CA 1
ATOM 4764 C C . ARG A 1 604 ? -12.879 10.460 26.497 1.00 97.31 604 ARG A C 1
ATOM 4766 O O . ARG A 1 604 ? -12.105 11.413 26.481 1.00 97.31 604 ARG A O 1
ATOM 4773 N N . ALA A 1 605 ? -13.154 9.805 27.624 1.00 97.56 605 ALA A N 1
ATOM 4774 C CA . ALA A 1 605 ? -12.486 10.121 28.884 1.00 97.56 605 ALA A CA 1
ATOM 4775 C C . ALA A 1 605 ? -10.958 9.943 28.791 1.00 97.56 605 ALA A C 1
ATOM 4777 O O . ALA A 1 605 ? -10.216 10.799 29.269 1.00 97.56 605 ALA A O 1
ATOM 4778 N N . CYS A 1 606 ? -10.491 8.879 28.126 1.00 96.56 606 CYS A N 1
ATOM 4779 C CA . CYS A 1 606 ? -9.064 8.644 27.896 1.00 96.56 606 CYS A CA 1
ATOM 4780 C C . CYS A 1 606 ? -8.436 9.650 26.915 1.00 96.56 606 CYS A C 1
ATOM 4782 O O . CYS A 1 606 ? -7.388 10.210 27.219 1.00 96.56 606 CYS A O 1
ATOM 4784 N N . TRP A 1 607 ? -9.043 9.848 25.738 1.00 96.75 607 TRP A N 1
ATOM 4785 C CA . TRP A 1 607 ? -8.366 10.470 24.587 1.00 96.75 607 TRP A CA 1
ATOM 4786 C C . TRP A 1 607 ? -8.900 11.838 24.167 1.00 96.75 607 TRP A C 1
ATOM 4788 O O . TRP A 1 607 ? -8.233 12.501 23.389 1.00 96.75 607 TRP A O 1
ATOM 4798 N N . GLU A 1 608 ? -10.046 12.290 24.677 1.00 96.25 608 GLU A N 1
ATOM 4799 C CA . GLU A 1 608 ? -10.526 13.671 24.468 1.00 96.25 608 GLU A CA 1
ATOM 4800 C C . GLU A 1 608 ? -10.303 14.514 25.721 1.00 96.25 608 GLU A C 1
ATOM 4802 O O . GLU A 1 608 ? -9.845 15.648 25.654 1.00 96.25 608 GLU A O 1
ATOM 4807 N N . ARG A 1 609 ? -10.601 13.938 26.891 1.00 96.06 609 ARG A N 1
ATOM 4808 C CA . ARG A 1 609 ? -10.539 14.634 28.184 1.00 96.06 609 ARG A CA 1
ATOM 4809 C C . ARG A 1 609 ? -9.211 14.452 28.922 1.00 96.06 609 ARG A C 1
ATOM 4811 O O . ARG A 1 609 ? -9.049 15.047 29.983 1.00 96.06 609 ARG A O 1
ATOM 4818 N N . ASN A 1 610 ? -8.300 13.621 28.401 1.00 95.38 610 ASN A N 1
ATOM 4819 C CA . ASN A 1 610 ? -6.990 13.333 29.001 1.00 95.38 610 ASN A CA 1
ATOM 4820 C C . ASN A 1 610 ? -7.069 12.926 30.488 1.00 95.38 610 ASN A C 1
ATOM 4822 O O . ASN A 1 610 ? -6.280 13.359 31.329 1.00 95.38 610 ASN A O 1
ATOM 4826 N N . LEU A 1 611 ? -8.067 12.118 30.852 1.00 96.19 611 LEU A N 1
ATOM 4827 C CA . LEU A 1 611 ? -8.235 11.688 32.235 1.00 96.19 611 LEU A CA 1
ATOM 4828 C C . LEU A 1 611 ? -7.371 10.464 32.540 1.00 96.19 611 LEU A C 1
ATOM 4830 O O . LEU A 1 611 ? -7.265 9.527 31.746 1.00 96.19 611 LEU A O 1
ATOM 4834 N N . ASP A 1 612 ? -6.813 10.425 33.751 1.00 94.62 612 ASP A N 1
ATOM 4835 C CA . ASP A 1 612 ? -6.117 9.251 34.280 1.00 94.62 612 ASP A CA 1
ATOM 4836 C C . ASP A 1 612 ? -7.124 8.163 34.688 1.00 94.62 612 ASP A C 1
ATOM 4838 O O . ASP A 1 612 ? -7.425 7.941 35.864 1.00 94.62 612 ASP A O 1
ATOM 4842 N N . MET A 1 613 ? -7.646 7.466 33.678 1.00 95.19 613 MET A N 1
ATOM 4843 C CA . MET A 1 613 ? -8.645 6.400 33.812 1.00 95.19 613 MET A CA 1
ATOM 4844 C C . MET A 1 613 ? -8.101 5.125 34.480 1.00 95.19 613 MET A C 1
ATOM 4846 O O . MET A 1 613 ? -8.818 4.127 34.589 1.00 95.19 613 MET A O 1
ATOM 4850 N N . SER A 1 614 ? -6.845 5.136 34.942 1.00 91.94 614 SER A N 1
ATOM 4851 C CA . SER A 1 614 ? -6.280 4.056 35.753 1.00 91.94 614 SER A CA 1
ATOM 4852 C C . SER A 1 614 ? -6.696 4.119 37.227 1.00 91.94 614 SER A C 1
ATOM 4854 O O . SER A 1 614 ? -6.596 3.102 37.921 1.00 91.94 614 SER A O 1
ATOM 4856 N N . LYS A 1 615 ? -7.175 5.283 37.689 1.00 93.69 615 LYS A N 1
ATOM 4857 C CA . LYS A 1 615 ? -7.648 5.528 39.057 1.00 93.69 615 LYS A CA 1
ATOM 4858 C C . LYS A 1 615 ? -9.135 5.210 39.178 1.00 93.69 615 LYS A C 1
ATOM 4860 O O . LYS A 1 615 ? -9.953 5.731 38.416 1.00 93.69 615 LYS A O 1
ATOM 4865 N N . ASP A 1 616 ? -9.494 4.386 40.160 1.00 92.25 616 ASP A N 1
ATOM 4866 C CA . ASP A 1 616 ? -10.883 3.968 40.376 1.00 92.25 616 ASP A CA 1
ATOM 4867 C C . ASP A 1 616 ? -11.777 5.164 40.774 1.00 92.25 616 ASP A C 1
ATOM 4869 O O . ASP A 1 616 ? -12.962 5.176 40.432 1.00 92.25 616 ASP A O 1
ATOM 4873 N N . GLU A 1 617 ? -11.224 6.201 41.418 1.00 96.44 617 GLU A N 1
ATOM 4874 C CA . GLU A 1 617 ? -11.937 7.440 41.762 1.00 96.44 617 GLU A CA 1
ATOM 4875 C C . GLU A 1 617 ? -12.311 8.243 40.510 1.00 96.44 617 GLU A C 1
ATOM 4877 O O . GLU A 1 617 ? -13.454 8.678 40.378 1.00 96.44 617 GLU A O 1
ATOM 4882 N N . VAL A 1 618 ? -11.374 8.389 39.563 1.00 97.56 618 VAL A N 1
ATOM 4883 C CA . VAL A 1 618 ? -11.596 9.098 38.289 1.00 97.56 618 VAL A CA 1
ATOM 4884 C C . VAL A 1 618 ? -12.597 8.332 37.429 1.00 97.56 618 VAL A C 1
ATOM 4886 O O . VAL A 1 618 ? -13.567 8.914 36.947 1.00 97.56 618 VAL A O 1
ATOM 4889 N N . LEU A 1 619 ? -12.422 7.013 37.301 1.00 97.69 619 LEU A N 1
ATOM 4890 C CA . LEU A 1 619 ? -13.371 6.148 36.598 1.00 97.69 619 LEU A CA 1
ATOM 4891 C C . LEU A 1 619 ? -14.777 6.251 37.210 1.00 97.69 619 LEU A C 1
ATOM 4893 O O . LEU A 1 619 ? -15.757 6.383 36.481 1.00 97.69 619 LEU A O 1
ATOM 4897 N N . SER A 1 620 ? -14.891 6.237 38.540 1.00 97.75 620 SER A N 1
ATOM 4898 C CA . SER A 1 620 ? -16.184 6.360 39.222 1.00 97.75 620 SER A CA 1
ATOM 4899 C C . SER A 1 620 ? -16.823 7.736 39.029 1.00 97.75 620 SER A C 1
ATOM 4901 O O . SER A 1 620 ? -18.043 7.816 38.865 1.00 97.75 620 SER A O 1
ATOM 4903 N N . ALA A 1 621 ? -16.022 8.805 39.018 1.00 98.31 621 ALA A N 1
ATOM 4904 C CA . ALA A 1 621 ? -16.493 10.160 38.751 1.00 98.31 621 ALA A CA 1
ATOM 4905 C C . ALA A 1 621 ? -17.052 10.284 37.327 1.00 98.31 621 ALA A C 1
ATOM 4907 O O . ALA A 1 621 ? -18.187 10.724 37.174 1.00 98.31 621 ALA A O 1
ATOM 4908 N N . VAL A 1 622 ? -16.326 9.796 36.313 1.00 98.38 622 VAL A N 1
ATOM 4909 C CA . VAL A 1 622 ? -16.775 9.790 34.905 1.00 98.38 622 VAL A CA 1
ATOM 4910 C C . VAL A 1 622 ? -18.082 9.011 34.732 1.00 98.38 622 VAL A C 1
ATOM 4912 O O . VAL A 1 622 ? -18.993 9.461 34.041 1.00 98.38 622 VAL A O 1
ATOM 4915 N N . LEU A 1 623 ? -18.208 7.851 35.384 1.00 98.38 623 LEU A N 1
ATOM 4916 C CA . LEU A 1 623 ? -19.438 7.053 35.344 1.00 98.38 623 LEU A CA 1
ATOM 4917 C C . LEU A 1 623 ? -20.621 7.770 36.008 1.00 98.38 623 LEU A C 1
ATOM 4919 O O . LEU A 1 623 ? -21.733 7.728 35.484 1.00 98.38 623 LEU A O 1
ATOM 4923 N N . SER A 1 624 ? -20.382 8.419 37.149 1.00 98.06 624 SER A N 1
ATOM 4924 C CA . SER A 1 624 ? -21.422 9.139 37.894 1.00 98.06 624 SER A CA 1
ATOM 4925 C C . SER A 1 624 ? -21.860 10.412 37.169 1.00 98.06 624 SER A C 1
ATOM 4927 O O . SER A 1 624 ? -23.051 10.702 37.127 1.00 98.06 624 SER A O 1
ATOM 4929 N N . GLU A 1 625 ? -20.917 11.136 36.555 1.00 97.88 625 GLU A N 1
ATOM 4930 C CA . GLU A 1 625 ? -21.165 12.306 35.699 1.00 97.88 625 GLU A CA 1
ATOM 4931 C C . GLU A 1 625 ? -22.092 11.952 34.527 1.00 97.88 625 GLU A C 1
ATOM 4933 O O . GLU A 1 625 ? -23.007 12.706 34.211 1.00 97.88 625 GLU A O 1
ATOM 4938 N N . ALA A 1 626 ? -21.920 10.763 33.942 1.00 97.12 626 ALA A N 1
ATOM 4939 C CA . ALA A 1 626 ? -22.793 10.232 32.894 1.00 97.12 626 ALA A CA 1
ATOM 4940 C C . ALA A 1 626 ? -24.127 9.645 33.414 1.00 97.12 626 ALA A C 1
ATOM 4942 O O . ALA A 1 626 ? -24.874 9.034 32.652 1.00 97.12 626 ALA A O 1
ATOM 4943 N N . GLY A 1 627 ? -24.441 9.797 34.706 1.00 97.62 627 GLY A N 1
ATOM 4944 C CA . GLY A 1 627 ? -25.705 9.351 35.300 1.00 97.62 627 GLY A CA 1
ATOM 4945 C C . GLY A 1 627 ? -25.779 7.852 35.615 1.00 97.62 627 GLY A C 1
ATOM 4946 O O . GLY A 1 627 ? -26.873 7.311 35.790 1.00 97.62 627 GLY A O 1
ATOM 4947 N N . HIS A 1 628 ? -24.645 7.150 35.692 1.00 97.81 628 HIS A N 1
ATOM 4948 C CA . HIS A 1 628 ? -24.610 5.725 36.022 1.00 97.81 628 HIS A CA 1
ATOM 4949 C C . HIS A 1 628 ? -24.250 5.460 37.491 1.00 97.81 628 HIS A C 1
ATOM 4951 O O . HIS A 1 628 ? -23.453 6.168 38.099 1.00 97.81 628 HIS A O 1
ATOM 4957 N N . ASP A 1 629 ? -24.773 4.363 38.054 1.00 97.50 629 ASP A N 1
ATOM 4958 C CA . ASP A 1 629 ? -24.365 3.867 39.375 1.00 97.50 629 ASP A CA 1
ATOM 4959 C C . ASP A 1 629 ? -22.944 3.279 39.319 1.00 97.50 629 ASP A C 1
ATOM 4961 O O . ASP A 1 629 ? -22.731 2.071 39.133 1.00 97.50 629 ASP A O 1
ATOM 4965 N N . ALA A 1 630 ? -21.960 4.163 39.478 1.00 97.25 630 ALA A N 1
ATOM 4966 C CA . ALA A 1 630 ? -20.545 3.828 39.452 1.00 97.25 630 ALA A CA 1
ATOM 4967 C C . ALA A 1 630 ? -20.183 2.740 40.472 1.00 97.25 630 ALA A C 1
ATOM 4969 O O . ALA A 1 630 ? -19.448 1.808 40.140 1.00 97.25 630 ALA A O 1
ATOM 4970 N N . LYS A 1 631 ? -20.742 2.798 41.691 1.00 96.69 631 LYS A N 1
ATOM 4971 C CA . LYS A 1 631 ? -20.440 1.832 42.761 1.00 96.69 631 LYS A CA 1
ATOM 4972 C C . LYS A 1 631 ? -20.846 0.419 42.350 1.00 96.69 631 LYS A C 1
ATOM 4974 O O . LYS A 1 631 ? -20.050 -0.516 42.481 1.00 96.69 631 LYS A O 1
ATOM 4979 N N . SER A 1 632 ? -22.060 0.253 41.826 1.00 97.44 632 SER A N 1
ATOM 4980 C CA . SER A 1 632 ? -22.558 -1.048 41.363 1.00 97.44 632 SER A CA 1
ATOM 4981 C C . SER A 1 632 ? -21.764 -1.577 40.166 1.00 97.44 632 SER A C 1
ATOM 4983 O O . SER A 1 632 ? -21.369 -2.749 40.150 1.00 97.44 632 SER A O 1
ATOM 4985 N N . ILE A 1 633 ? -21.462 -0.716 39.190 1.00 98.00 633 ILE A N 1
ATOM 4986 C CA . ILE A 1 633 ? -20.715 -1.089 37.981 1.00 98.00 633 ILE A CA 1
ATOM 4987 C C . ILE A 1 633 ? -19.286 -1.515 38.325 1.00 98.00 633 ILE A C 1
ATOM 4989 O O . ILE A 1 633 ? -18.868 -2.609 37.940 1.00 98.00 633 ILE A O 1
ATOM 4993 N N . VAL A 1 634 ? -18.552 -0.709 39.096 1.00 96.81 634 VAL A N 1
ATOM 4994 C CA . VAL A 1 634 ? -17.165 -1.004 39.491 1.00 96.81 634 VAL A CA 1
ATOM 4995 C C . VAL A 1 634 ? -17.098 -2.267 40.354 1.00 96.81 634 VAL A C 1
ATOM 4997 O O . VAL A 1 634 ? -16.205 -3.099 40.164 1.00 96.81 634 VAL A O 1
ATOM 5000 N N . LYS A 1 635 ? -18.074 -2.491 41.247 1.00 97.44 635 LYS A N 1
ATOM 5001 C CA . LYS A 1 635 ? -18.178 -3.744 42.014 1.00 97.44 635 LYS A CA 1
ATOM 5002 C C . LYS A 1 635 ? -18.334 -4.958 41.092 1.00 97.44 635 LYS A C 1
ATOM 5004 O O . LYS A 1 635 ? -17.607 -5.941 41.254 1.00 97.44 635 LYS A O 1
ATOM 5009 N N . LYS A 1 636 ? -19.230 -4.896 40.099 1.00 97.94 636 LYS A N 1
ATOM 5010 C CA . LYS A 1 636 ? -19.412 -5.970 39.101 1.00 97.94 636 LYS A CA 1
ATOM 5011 C C . LYS A 1 636 ? -18.157 -6.175 38.247 1.00 97.94 636 LYS A C 1
ATOM 5013 O O . LYS A 1 636 ? -17.735 -7.319 38.069 1.00 97.94 636 LYS A O 1
ATOM 5018 N N . ALA A 1 637 ? -17.518 -5.096 37.796 1.00 97.62 637 ALA A N 1
ATOM 5019 C CA . ALA A 1 637 ? -16.284 -5.129 37.005 1.00 97.62 637 ALA A CA 1
ATOM 5020 C C . ALA A 1 637 ? -15.116 -5.775 37.775 1.00 97.62 637 ALA A C 1
ATOM 5022 O O . ALA A 1 637 ? -14.223 -6.399 37.199 1.00 97.62 637 ALA A O 1
ATOM 5023 N N . ASN A 1 638 ? -15.128 -5.677 39.105 1.00 96.75 638 ASN A N 1
ATOM 5024 C CA . ASN A 1 638 ? -14.143 -6.305 39.982 1.00 96.75 638 ASN A CA 1
ATOM 5025 C C . ASN A 1 638 ? -14.469 -7.752 40.388 1.00 96.75 638 ASN A C 1
ATOM 5027 O O . ASN A 1 638 ? -13.621 -8.394 41.023 1.00 96.75 638 ASN A O 1
ATOM 5031 N N . SER A 1 639 ? -15.630 -8.286 39.995 1.00 98.44 639 SER A N 1
ATOM 5032 C CA . SER A 1 639 ? -16.012 -9.675 40.264 1.00 98.44 639 SER A CA 1
ATOM 5033 C C . SER A 1 639 ? -15.069 -10.679 39.591 1.00 98.44 639 SER A C 1
ATOM 5035 O O . SER A 1 639 ? -14.472 -10.411 38.543 1.00 98.44 639 SER A O 1
ATOM 5037 N N . GLN A 1 640 ? -14.952 -11.872 40.180 1.00 98.31 640 GLN A N 1
ATOM 5038 C CA . GLN A 1 640 ? -14.100 -12.930 39.634 1.00 98.31 640 GLN A CA 1
ATOM 5039 C C . GLN A 1 640 ? -14.544 -13.363 38.230 1.00 98.31 640 GLN A C 1
ATOM 5041 O O . GLN A 1 640 ? -13.689 -13.623 37.387 1.00 98.31 640 GLN A O 1
ATOM 5046 N N . LYS A 1 641 ? -15.858 -13.366 37.957 1.00 98.38 641 LYS A N 1
ATOM 5047 C CA . LYS A 1 641 ? -16.428 -13.689 36.640 1.00 98.38 641 LYS A CA 1
ATOM 5048 C C . LYS A 1 641 ? -15.891 -12.760 35.546 1.00 98.38 641 LYS A C 1
ATOM 5050 O O . LYS A 1 641 ? -15.365 -13.243 34.553 1.00 98.38 641 LYS A O 1
ATOM 5055 N N . ILE A 1 642 ? -15.961 -11.443 35.751 1.00 98.56 642 ILE A N 1
ATOM 5056 C CA . ILE A 1 642 ? -15.516 -10.458 34.748 1.00 98.56 642 ILE A CA 1
ATOM 5057 C C . ILE A 1 642 ? -13.988 -10.445 34.604 1.00 98.56 642 ILE A C 1
ATOM 5059 O O . ILE A 1 642 ? -13.461 -10.313 33.502 1.00 98.56 642 ILE A O 1
ATOM 5063 N N . LYS A 1 643 ? -13.248 -10.646 35.703 1.00 98.50 643 LYS A N 1
ATOM 5064 C CA . LYS A 1 643 ? -11.787 -10.825 35.643 1.00 98.50 643 LYS A CA 1
ATOM 5065 C C . LYS A 1 643 ? -11.393 -12.071 34.844 1.00 98.50 643 LYS A C 1
ATOM 5067 O O . LYS A 1 643 ? -10.404 -12.024 34.119 1.00 98.50 643 LYS A O 1
ATOM 5072 N N . ALA A 1 644 ? -12.124 -13.175 34.996 1.00 98.50 644 ALA A N 1
ATOM 5073 C CA . ALA A 1 644 ? -11.890 -14.401 34.238 1.00 98.50 644 ALA A CA 1
ATOM 5074 C C . ALA A 1 644 ? -12.230 -14.226 32.749 1.00 98.50 644 ALA A C 1
ATOM 5076 O O . ALA A 1 644 ? -11.424 -14.627 31.918 1.00 98.50 644 ALA A O 1
ATOM 5077 N N . ASP A 1 645 ? -13.340 -13.556 32.422 1.00 98.50 645 ASP A N 1
ATOM 5078 C CA . ASP A 1 645 ? -13.724 -13.226 31.038 1.00 98.50 645 ASP A CA 1
ATOM 5079 C C . ASP A 1 645 ? -12.642 -12.388 30.330 1.00 98.50 645 ASP A C 1
ATOM 5081 O O . ASP A 1 645 ? -12.147 -12.771 29.272 1.00 98.50 645 ASP A O 1
ATOM 5085 N N . LEU A 1 646 ? -12.146 -11.316 30.965 1.00 98.62 646 LEU A N 1
ATOM 5086 C CA . LEU A 1 646 ? -11.070 -10.505 30.377 1.00 98.62 646 LEU A CA 1
ATOM 5087 C C . LEU A 1 646 ? -9.778 -11.312 30.133 1.00 98.62 646 LEU A C 1
ATOM 5089 O O . LEU A 1 646 ? -9.094 -11.102 29.128 1.00 98.62 646 LEU A O 1
ATOM 5093 N N . ARG A 1 647 ? -9.430 -12.239 31.038 1.00 98.50 647 ARG A N 1
ATOM 5094 C CA . ARG A 1 647 ? -8.280 -13.141 30.842 1.00 98.50 647 ARG A CA 1
ATOM 5095 C C . ARG A 1 647 ? -8.518 -14.098 29.677 1.00 98.50 647 ARG A C 1
ATOM 5097 O O . ARG A 1 647 ? -7.626 -14.240 28.849 1.00 98.50 647 ARG A O 1
ATOM 5104 N N . ALA A 1 648 ? -9.706 -14.695 29.589 1.00 98.56 648 ALA A N 1
ATOM 5105 C CA . ALA A 1 648 ? -10.073 -15.602 28.504 1.00 98.56 648 ALA A CA 1
ATOM 5106 C C . ALA A 1 648 ? -9.998 -14.908 27.136 1.00 98.56 648 ALA A C 1
ATOM 5108 O O . ALA A 1 648 ? -9.388 -15.445 26.221 1.00 98.56 648 ALA A O 1
ATOM 5109 N N . ARG A 1 649 ? -10.495 -13.671 27.019 1.00 98.44 649 ARG A N 1
ATOM 5110 C CA . ARG A 1 649 ? -10.388 -12.862 25.788 1.00 98.44 649 ARG A CA 1
ATOM 5111 C C . ARG A 1 649 ? -8.954 -12.482 25.434 1.00 98.44 649 ARG A C 1
ATOM 5113 O O . ARG A 1 649 ? -8.598 -12.407 24.266 1.00 98.44 649 ARG A O 1
ATOM 5120 N N . THR A 1 650 ? -8.116 -12.239 26.441 1.00 98.38 650 THR A N 1
ATOM 5121 C CA . THR A 1 650 ? -6.686 -11.966 26.221 1.00 98.38 650 THR A CA 1
ATOM 5122 C C . THR A 1 650 ? -5.964 -13.211 25.701 1.00 98.38 650 THR A C 1
ATOM 5124 O O . THR A 1 650 ? -5.154 -13.105 24.782 1.00 98.38 650 THR A O 1
ATOM 5127 N N . GLN A 1 651 ? -6.306 -14.386 26.235 1.00 98.38 651 GLN A N 1
ATOM 5128 C CA . GLN A 1 651 ? -5.820 -15.668 25.730 1.00 98.38 651 GLN A CA 1
ATOM 5129 C C . GLN A 1 651 ? -6.329 -15.933 24.302 1.00 98.38 651 GLN A C 1
ATOM 5131 O O . GLN A 1 651 ? -5.531 -16.252 23.428 1.00 98.38 651 GLN A O 1
ATOM 5136 N N . GLU A 1 652 ? -7.612 -15.682 24.023 1.00 98.31 652 GLU A N 1
ATOM 5137 C CA . GLU A 1 652 ? -8.202 -15.797 22.681 1.00 98.31 652 GLU A CA 1
ATOM 5138 C C . GLU A 1 652 ? -7.491 -14.894 21.658 1.00 98.31 652 GLU A C 1
ATOM 5140 O O . GLU A 1 652 ? -7.176 -15.338 20.553 1.00 98.31 652 GLU A O 1
ATOM 5145 N N . ALA A 1 653 ? -7.173 -13.645 22.025 1.00 98.06 653 ALA A N 1
ATOM 5146 C CA . ALA A 1 653 ? -6.427 -12.725 21.167 1.00 98.06 653 ALA A CA 1
ATOM 5147 C C . ALA A 1 653 ? -5.038 -13.278 20.803 1.00 98.06 653 ALA A C 1
ATOM 5149 O O . ALA A 1 653 ? -4.615 -13.201 19.645 1.00 98.06 653 ALA A O 1
ATOM 5150 N N . LYS A 1 654 ? -4.338 -13.866 21.780 1.00 97.12 654 LYS A N 1
ATOM 5151 C CA . LYS A 1 654 ? -3.041 -14.513 21.563 1.00 97.12 654 LYS A CA 1
ATOM 5152 C C . LYS A 1 654 ? -3.161 -15.737 20.664 1.00 97.12 654 LYS A C 1
ATOM 5154 O O . LYS A 1 654 ? -2.398 -15.838 19.706 1.00 97.12 654 LYS A O 1
ATOM 5159 N N . ASP A 1 655 ? -4.111 -16.623 20.945 1.00 97.44 655 ASP A N 1
ATOM 5160 C CA . ASP A 1 655 ? -4.316 -17.863 20.187 1.00 97.44 655 ASP A CA 1
ATOM 5161 C C . ASP A 1 655 ? -4.735 -17.570 18.739 1.00 97.44 655 ASP A C 1
ATOM 5163 O O . ASP A 1 655 ? -4.333 -18.268 17.810 1.00 97.44 655 ASP A O 1
ATOM 5167 N N . THR A 1 656 ? -5.460 -16.469 18.529 1.00 96.38 656 THR A N 1
ATOM 5168 C CA . THR A 1 656 ? -5.820 -15.946 17.202 1.00 96.38 656 THR A CA 1
ATOM 5169 C C . THR A 1 656 ? -4.614 -15.352 16.455 1.00 96.38 656 THR A C 1
ATOM 5171 O O . THR A 1 656 ? -4.665 -15.174 15.239 1.00 96.38 656 THR A O 1
ATOM 5174 N N . GLY A 1 657 ? -3.507 -15.051 17.141 1.00 96.38 657 GLY A N 1
ATOM 5175 C CA . GLY A 1 657 ? -2.307 -14.460 16.543 1.00 96.38 657 GLY A CA 1
ATOM 5176 C C . GLY A 1 657 ? -2.367 -12.938 16.385 1.00 96.38 657 GLY A C 1
ATOM 5177 O O . GLY A 1 657 ? -1.690 -12.382 15.517 1.00 96.38 657 GLY A O 1
ATOM 5178 N N . ILE A 1 658 ? -3.165 -12.250 17.207 1.00 97.12 658 ILE A N 1
ATOM 5179 C CA . ILE A 1 658 ? -3.214 -10.784 17.245 1.00 97.12 658 ILE A CA 1
ATOM 5180 C C . ILE A 1 658 ? -1.873 -10.246 17.761 1.00 97.12 658 ILE A C 1
ATOM 5182 O O . ILE A 1 658 ? -1.339 -10.722 18.761 1.00 97.12 658 ILE A O 1
ATOM 5186 N N . CYS A 1 659 ? -1.320 -9.228 17.091 1.00 95.44 659 CYS A N 1
ATOM 5187 C CA . CYS A 1 659 ? -0.057 -8.593 17.492 1.00 95.44 659 CYS A CA 1
ATOM 5188 C C . CYS A 1 659 ? -0.212 -7.162 18.030 1.00 95.44 659 CYS A C 1
ATOM 5190 O O . CYS A 1 659 ? 0.785 -6.541 18.400 1.00 95.44 659 CYS A O 1
ATOM 5192 N N . GLY A 1 660 ? -1.428 -6.612 18.042 1.00 95.69 660 GLY A N 1
ATOM 5193 C CA . GLY A 1 660 ? -1.704 -5.240 18.462 1.00 95.69 660 GLY A CA 1
ATOM 5194 C C . GLY A 1 660 ? -3.157 -4.830 18.224 1.00 95.69 660 GLY A C 1
ATOM 5195 O O . GLY A 1 660 ? -3.989 -5.650 17.844 1.00 95.69 660 GLY A O 1
ATOM 5196 N N . VAL A 1 661 ? -3.460 -3.549 18.445 1.00 97.31 661 VAL A N 1
ATOM 5197 C CA . VAL A 1 661 ? -4.812 -2.981 18.288 1.00 97.31 661 VAL A CA 1
ATOM 5198 C C . VAL A 1 661 ? -4.785 -1.634 17.549 1.00 97.31 661 VAL A C 1
ATOM 5200 O O . VAL A 1 661 ? -3.806 -0.896 17.706 1.00 97.31 661 VAL A O 1
ATOM 5203 N N . PRO A 1 662 ? -5.843 -1.289 16.792 1.00 98.38 662 PRO A N 1
ATOM 5204 C CA . PRO A 1 662 ? -7.036 -2.102 16.564 1.00 98.38 662 PRO A CA 1
ATOM 5205 C C . PRO A 1 662 ? -6.733 -3.269 15.618 1.00 98.38 662 PRO A C 1
ATOM 5207 O O . PRO A 1 662 ? -5.872 -3.156 14.744 1.00 98.38 662 PRO A O 1
ATOM 5210 N N . THR A 1 663 ? -7.421 -4.390 15.815 1.00 98.69 663 THR A N 1
ATOM 5211 C CA . THR A 1 663 ? -7.399 -5.522 14.879 1.00 98.69 663 THR A CA 1
ATOM 5212 C C . THR A 1 663 ? -8.825 -5.886 14.498 1.00 98.69 663 THR A C 1
ATOM 5214 O O . THR A 1 663 ? -9.706 -5.935 15.352 1.00 98.69 663 THR A O 1
ATOM 5217 N N . TYR A 1 664 ? -9.043 -6.159 13.218 1.00 98.69 664 TYR A N 1
ATOM 5218 C CA . TYR A 1 664 ? -10.333 -6.506 12.650 1.00 98.69 664 TYR A CA 1
ATOM 5219 C C . TYR A 1 664 ? -10.322 -7.946 12.140 1.00 98.69 664 TYR A C 1
ATOM 5221 O O . TYR A 1 664 ? -9.342 -8.398 11.534 1.00 98.69 664 TYR A O 1
ATOM 5229 N N . ARG A 1 665 ? -11.436 -8.654 12.338 1.00 98.38 665 ARG A N 1
ATOM 5230 C CA . ARG A 1 665 ? -11.732 -9.927 11.664 1.00 98.38 665 ARG A CA 1
ATOM 5231 C C . ARG A 1 665 ? -13.109 -9.850 11.042 1.00 98.38 665 ARG A C 1
ATOM 5233 O O . ARG A 1 665 ? -14.076 -9.516 11.720 1.00 98.38 665 ARG A O 1
ATOM 5240 N N . VAL A 1 666 ? -13.193 -10.174 9.760 1.00 98.25 666 VAL A N 1
ATOM 5241 C CA . VAL A 1 666 ? -14.449 -10.146 9.014 1.00 98.25 666 VAL A CA 1
ATOM 5242 C C . VAL A 1 666 ? -14.949 -11.571 8.859 1.00 98.25 666 VAL A C 1
ATOM 5244 O O . VAL A 1 666 ? -14.195 -12.458 8.472 1.00 98.25 666 VAL A O 1
ATOM 5247 N N . PHE A 1 667 ? -16.218 -11.804 9.155 1.00 97.94 667 PHE A N 1
ATOM 5248 C CA . PHE A 1 667 ? -16.890 -13.083 8.990 1.00 97.94 667 PHE A CA 1
ATOM 5249 C C . PHE A 1 667 ? -18.116 -12.909 8.116 1.00 97.94 667 PHE A C 1
ATOM 5251 O O . PHE A 1 667 ? -18.781 -11.880 8.173 1.00 97.94 667 PHE A O 1
ATOM 5258 N N . ARG A 1 668 ? -18.456 -13.944 7.360 1.00 96.56 668 ARG A N 1
ATOM 5259 C CA . ARG A 1 668 ? -19.624 -13.975 6.490 1.00 96.56 668 ARG A CA 1
ATOM 5260 C C . ARG A 1 668 ? -20.410 -15.252 6.726 1.00 96.56 668 ARG A C 1
ATOM 5262 O O . ARG A 1 668 ? -19.827 -16.316 6.941 1.00 96.56 668 ARG A O 1
ATOM 5269 N N . ARG A 1 669 ? -21.730 -15.139 6.637 1.00 95.69 669 ARG A N 1
ATOM 5270 C CA . ARG A 1 669 ? -22.646 -16.277 6.520 1.00 95.69 669 ARG A CA 1
ATOM 5271 C C . ARG A 1 669 ? -23.710 -15.972 5.476 1.00 95.69 669 ARG A C 1
ATOM 5273 O O . ARG A 1 669 ? -24.038 -14.808 5.242 1.00 95.69 669 ARG A O 1
ATOM 5280 N N . LYS A 1 670 ? -24.258 -17.006 4.845 1.00 93.56 670 LYS A N 1
ATOM 5281 C CA . LYS A 1 670 ? -25.477 -16.871 4.032 1.00 93.56 670 LYS A CA 1
ATOM 5282 C C . LYS A 1 670 ? -26.702 -16.936 4.947 1.00 93.56 670 LYS A C 1
ATOM 5284 O O . LYS A 1 670 ? -26.635 -17.594 5.976 1.00 93.56 670 LYS A O 1
ATOM 5289 N N . PHE A 1 671 ? -27.836 -16.346 4.562 1.00 86.62 671 PHE A N 1
ATOM 5290 C CA . PHE A 1 671 ? -29.045 -16.295 5.416 1.00 86.62 671 PHE A CA 1
ATOM 5291 C C . PHE A 1 671 ? -29.564 -17.655 5.924 1.00 86.62 671 PHE A C 1
ATOM 5293 O O . PHE A 1 671 ? -30.288 -17.710 6.911 1.00 86.62 671 PHE A O 1
ATOM 5300 N N . ARG A 1 672 ? -29.218 -18.758 5.251 1.00 80.94 672 ARG A N 1
ATOM 5301 C CA . ARG A 1 672 ? -29.626 -20.124 5.628 1.00 80.94 672 ARG A CA 1
ATOM 5302 C C . ARG A 1 672 ? -28.528 -20.914 6.346 1.00 80.94 672 ARG A C 1
ATOM 5304 O O . ARG A 1 672 ? -28.753 -22.058 6.725 1.00 80.94 672 ARG A O 1
ATOM 5311 N N . GLU A 1 673 ? -27.346 -20.330 6.506 1.00 90.50 673 GLU A N 1
ATOM 5312 C CA . GLU A 1 673 ? -26.207 -20.946 7.181 1.00 90.50 673 GLU A CA 1
ATOM 5313 C C . GLU A 1 673 ? -26.115 -20.400 8.610 1.00 90.50 673 GLU A C 1
ATOM 5315 O O . GLU A 1 673 ? -26.160 -19.192 8.832 1.00 90.50 673 GLU A O 1
ATOM 5320 N N . GLN A 1 674 ? -25.981 -21.289 9.595 1.00 85.69 674 GLN A N 1
ATOM 5321 C CA . GLN A 1 674 ? -25.813 -20.875 10.993 1.00 85.69 674 GLN A CA 1
ATOM 5322 C C . GLN A 1 674 ? -24.364 -20.482 11.316 1.00 85.69 674 GLN A C 1
ATOM 5324 O O . GLN A 1 674 ? -24.123 -19.676 12.214 1.00 85.69 674 GLN A O 1
ATOM 5329 N N . GLU A 1 675 ? -23.400 -21.042 10.584 1.00 94.12 675 GLU A N 1
ATOM 5330 C CA . GLU A 1 675 ? -21.974 -20.904 10.862 1.00 94.12 675 GLU A CA 1
ATOM 5331 C C . GLU A 1 675 ? -21.385 -19.617 10.263 1.00 94.12 675 GLU A C 1
ATOM 5333 O O . GLU A 1 675 ? -21.562 -19.313 9.083 1.00 94.12 675 GLU A O 1
ATOM 5338 N N . TRP A 1 676 ? -20.631 -18.879 11.081 1.00 96.06 676 TRP A N 1
ATOM 5339 C CA . TRP A 1 676 ? -19.829 -17.741 10.637 1.00 96.06 676 TRP A CA 1
ATOM 5340 C C . TRP A 1 676 ? -18.485 -18.216 10.092 1.00 96.06 676 TRP A C 1
ATOM 5342 O O . TRP A 1 676 ? -17.696 -18.806 10.828 1.00 96.06 676 TRP A O 1
ATOM 5352 N N . LYS A 1 677 ? -18.173 -17.875 8.840 1.00 95.50 677 LYS A N 1
ATOM 5353 C CA . LYS A 1 677 ? -16.878 -18.189 8.223 1.00 95.50 677 LYS A CA 1
ATOM 5354 C C . LYS A 1 677 ? -16.036 -16.936 8.096 1.00 95.50 677 LYS A C 1
ATOM 5356 O O . LYS A 1 677 ? -16.502 -15.932 7.560 1.00 95.50 677 LYS A O 1
ATOM 5361 N N . GLN A 1 678 ? -14.799 -16.979 8.582 1.00 95.12 678 GLN A N 1
ATOM 5362 C CA . GLN A 1 678 ? -13.892 -15.845 8.437 1.00 95.12 678 GLN A CA 1
ATOM 5363 C C . GLN A 1 678 ? -13.608 -15.596 6.946 1.00 95.12 678 GLN A C 1
ATOM 5365 O O . GLN A 1 678 ? -13.294 -16.521 6.201 1.00 95.12 678 GLN A O 1
ATOM 5370 N N . THR A 1 679 ? -13.753 -14.347 6.510 1.00 92.50 679 THR A N 1
ATOM 5371 C CA . THR A 1 679 ? -13.441 -13.876 5.159 1.00 92.50 679 THR A CA 1
ATOM 5372 C C . THR A 1 679 ? -12.114 -13.132 5.205 1.00 92.50 679 THR A C 1
ATOM 5374 O O . THR A 1 679 ? -11.986 -12.124 5.897 1.00 92.50 679 THR A O 1
ATOM 5377 N N . GLY A 1 680 ? -11.126 -13.633 4.466 1.00 89.94 680 GLY A N 1
ATOM 5378 C CA . GLY A 1 680 ? -9.773 -13.090 4.497 1.00 89.94 680 GLY A CA 1
ATOM 5379 C C . GLY A 1 680 ? -9.032 -13.361 5.812 1.00 89.94 680 GLY A C 1
ATOM 5380 O O . GLY A 1 680 ? -9.413 -14.195 6.636 1.00 89.94 680 GLY A O 1
ATOM 5381 N N . ASP A 1 681 ? -7.924 -12.652 5.981 1.00 91.69 681 ASP A N 1
ATOM 5382 C CA . ASP A 1 681 ? -7.038 -12.745 7.142 1.00 91.69 681 ASP A CA 1
ATOM 5383 C C . ASP A 1 681 ? -7.253 -11.562 8.108 1.00 91.69 681 ASP A C 1
ATOM 5385 O O . ASP A 1 681 ? -8.012 -10.638 7.819 1.00 91.69 681 ASP A O 1
ATOM 5389 N N . LEU A 1 682 ? -6.573 -11.583 9.255 1.00 95.38 682 LEU A N 1
ATOM 5390 C CA . LEU A 1 682 ? -6.488 -10.478 10.205 1.00 95.38 682 LEU A CA 1
ATOM 5391 C C . LEU A 1 682 ? -6.062 -9.174 9.511 1.00 95.38 682 LEU A C 1
ATOM 5393 O O . LEU A 1 682 ? -5.070 -9.121 8.769 1.00 95.38 682 LEU A O 1
ATOM 5397 N N . VAL A 1 683 ? -6.788 -8.099 9.809 1.00 97.81 683 VAL A N 1
ATOM 5398 C CA . VAL A 1 683 ? -6.438 -6.740 9.387 1.00 97.81 683 VAL A CA 1
ATOM 5399 C C . VAL A 1 683 ? -6.041 -5.952 10.629 1.00 97.81 683 VAL A C 1
ATOM 5401 O O . VAL A 1 683 ? -6.845 -5.784 11.540 1.00 97.81 683 VAL A O 1
ATOM 5404 N N . TRP A 1 684 ? -4.786 -5.516 10.701 1.00 97.75 684 TRP A N 1
ATOM 5405 C CA . TRP A 1 684 ? -4.233 -4.809 11.857 1.00 97.75 684 TRP A CA 1
ATOM 5406 C C . TRP A 1 684 ? -3.943 -3.354 11.488 1.00 97.75 684 TRP A C 1
ATOM 5408 O O . TRP A 1 684 ? -3.240 -3.115 10.512 1.00 97.75 684 TRP A O 1
ATOM 5418 N N . GLY A 1 685 ? -4.443 -2.416 12.297 1.00 96.50 685 GLY A N 1
ATOM 5419 C CA . GLY A 1 685 ? -4.275 -0.975 12.091 1.00 96.50 685 GLY A CA 1
ATOM 5420 C C . GLY A 1 685 ? -5.541 -0.286 11.579 1.00 96.50 685 GLY A C 1
ATOM 5421 O O . GLY A 1 685 ? -6.310 -0.847 10.802 1.00 96.50 685 GLY A O 1
ATOM 5422 N N . GLN A 1 686 ? -5.787 0.941 12.045 1.00 95.44 686 GLN A N 1
ATOM 5423 C CA . GLN A 1 686 ? -6.913 1.765 11.571 1.00 95.44 686 GLN A CA 1
ATOM 5424 C C . GLN A 1 686 ? -6.686 2.307 10.152 1.00 95.44 686 GLN A C 1
ATOM 5426 O O . GLN A 1 686 ? -7.630 2.597 9.429 1.00 95.44 686 GLN A O 1
ATOM 5431 N N . ASP A 1 687 ? -5.430 2.373 9.729 1.00 94.69 687 ASP A N 1
ATOM 5432 C CA . ASP A 1 687 ? -5.000 2.764 8.393 1.00 94.69 687 ASP A CA 1
ATOM 5433 C C . ASP A 1 687 ? -5.279 1.711 7.308 1.00 94.69 687 ASP A C 1
ATOM 5435 O O . ASP A 1 687 ? -5.153 2.003 6.122 1.00 94.69 687 ASP A O 1
ATOM 5439 N N . GLU A 1 688 ? -5.730 0.517 7.697 1.00 95.44 688 GLU A N 1
ATOM 5440 C CA . GLU A 1 688 ? -6.184 -0.545 6.791 1.00 95.44 688 GLU A CA 1
ATOM 5441 C C . GLU A 1 688 ? -7.723 -0.671 6.755 1.00 95.44 688 GLU A C 1
ATOM 5443 O O . GLU A 1 688 ? -8.266 -1.674 6.287 1.00 95.44 688 GLU A O 1
ATOM 5448 N N . LEU A 1 689 ? -8.467 0.339 7.229 1.00 95.81 689 LEU A N 1
ATOM 5449 C CA . LEU A 1 689 ? -9.938 0.324 7.208 1.00 95.81 689 LEU A CA 1
ATOM 5450 C C . LEU A 1 689 ? -10.519 0.121 5.801 1.00 95.81 689 LEU A C 1
ATOM 5452 O O . LEU A 1 689 ? -11.538 -0.543 5.647 1.00 95.81 689 LEU A O 1
ATOM 5456 N N . ASN A 1 690 ? -9.849 0.599 4.756 1.00 95.56 690 ASN A N 1
ATOM 5457 C CA . ASN A 1 690 ? -10.257 0.358 3.370 1.00 95.56 690 ASN A CA 1
ATOM 5458 C C . ASN A 1 690 ? -10.219 -1.127 2.967 1.00 95.56 690 ASN A C 1
ATOM 5460 O O . ASN A 1 690 ? -11.030 -1.564 2.151 1.00 95.56 690 ASN A O 1
ATOM 5464 N N . VAL A 1 691 ? -9.313 -1.914 3.553 1.00 96.75 691 VAL A N 1
ATOM 5465 C CA . VAL A 1 691 ? -9.284 -3.372 3.396 1.00 96.75 691 VAL A CA 1
ATOM 5466 C C . VAL A 1 691 ? -10.457 -4.007 4.138 1.00 96.75 691 VAL A C 1
ATOM 5468 O O . VAL A 1 691 ? -11.095 -4.910 3.601 1.00 96.75 691 VAL A O 1
ATOM 5471 N N . VAL A 1 692 ? -10.774 -3.523 5.344 1.00 97.75 692 VAL A N 1
ATOM 5472 C CA . VAL A 1 692 ? -11.952 -3.977 6.101 1.00 97.75 692 VAL A CA 1
ATOM 5473 C C . VAL A 1 692 ? -13.230 -3.728 5.296 1.00 97.75 692 VAL A C 1
ATOM 5475 O O . VAL A 1 692 ? -14.037 -4.643 5.144 1.00 97.75 692 VAL A O 1
ATOM 5478 N N . GLU A 1 693 ? -13.383 -2.533 4.717 1.00 97.31 693 GLU A N 1
ATOM 5479 C CA . GLU A 1 693 ? -14.514 -2.189 3.849 1.00 97.31 693 GLU A CA 1
ATOM 5480 C C . GLU A 1 693 ? -14.614 -3.128 2.633 1.00 97.31 693 GLU A C 1
ATOM 5482 O O . GLU A 1 693 ? -15.702 -3.616 2.331 1.00 97.31 693 GLU A O 1
ATOM 5487 N N . ASP A 1 694 ? -13.496 -3.434 1.964 1.00 96.81 694 ASP A N 1
ATOM 5488 C CA . ASP A 1 694 ? -13.477 -4.371 0.831 1.00 96.81 694 ASP A CA 1
ATOM 5489 C C . ASP A 1 694 ? -13.896 -5.792 1.247 1.00 96.81 694 ASP A C 1
ATOM 5491 O O . ASP A 1 694 ? -14.706 -6.423 0.566 1.00 96.81 694 ASP A O 1
ATOM 5495 N N . LEU A 1 695 ? -13.409 -6.295 2.386 1.00 96.81 695 LEU A N 1
ATOM 5496 C CA . LEU A 1 695 ? -13.788 -7.618 2.899 1.00 96.81 695 LEU A CA 1
ATOM 5497 C C . LEU A 1 695 ? -15.282 -7.690 3.263 1.00 96.81 695 LEU A C 1
ATOM 5499 O O . LEU A 1 695 ? -15.946 -8.692 2.965 1.00 96.81 695 LEU A O 1
ATOM 5503 N N . ILE A 1 696 ? -15.838 -6.626 3.858 1.00 97.38 696 ILE A N 1
ATOM 5504 C CA . ILE A 1 696 ? -17.281 -6.511 4.133 1.00 97.38 696 ILE A CA 1
ATOM 5505 C C . ILE A 1 696 ? -18.071 -6.507 2.814 1.00 97.38 696 ILE A C 1
ATOM 5507 O O . ILE A 1 696 ? -19.063 -7.236 2.688 1.00 97.38 696 ILE A O 1
ATOM 5511 N N . ALA A 1 697 ? -17.587 -5.775 1.807 1.00 95.62 697 ALA A N 1
ATOM 5512 C CA . ALA A 1 697 ? -18.195 -5.685 0.480 1.00 95.62 697 ALA A CA 1
ATOM 5513 C C . ALA A 1 697 ? -18.088 -6.978 -0.358 1.00 95.62 697 ALA A C 1
ATOM 5515 O O . ALA A 1 697 ? -18.722 -7.094 -1.402 1.00 95.62 697 ALA A O 1
ATOM 5516 N N . GLY A 1 698 ? -17.343 -7.986 0.112 1.00 93.94 698 GLY A N 1
ATOM 5517 C CA . GLY A 1 698 ? -17.262 -9.301 -0.533 1.00 93.94 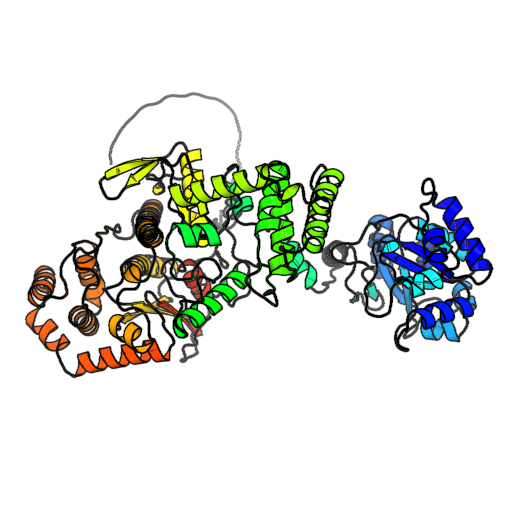698 GLY A CA 1
ATOM 5518 C C . GLY A 1 698 ? -15.989 -9.545 -1.331 1.00 93.94 698 GLY A C 1
ATOM 5519 O O . GLY A 1 698 ? -15.967 -10.467 -2.140 1.00 93.94 698 GLY A O 1
ATOM 5520 N N . TRP A 1 699 ? -14.935 -8.761 -1.103 1.00 93.00 699 TRP A N 1
ATOM 5521 C CA . TRP A 1 699 ? -13.642 -8.992 -1.732 1.00 93.00 699 TRP A CA 1
ATOM 5522 C C . TRP A 1 699 ? -13.062 -10.329 -1.264 1.00 93.00 699 TRP A C 1
ATOM 5524 O O . TRP A 1 699 ? -12.821 -10.545 -0.076 1.00 93.00 699 TRP A O 1
ATOM 5534 N N . ASP A 1 700 ? -12.837 -11.230 -2.211 1.00 86.69 700 ASP A N 1
ATOM 5535 C CA . ASP A 1 700 ? -12.329 -12.589 -1.995 1.00 86.69 700 ASP A CA 1
ATOM 5536 C C . ASP A 1 700 ? -10.827 -12.713 -2.323 1.00 86.69 700 ASP A C 1
ATOM 5538 O O . ASP A 1 700 ? -10.257 -13.807 -2.356 1.00 86.69 700 ASP A O 1
ATOM 5542 N N . GLY A 1 701 ? -10.164 -11.579 -2.560 1.00 83.69 701 GLY A N 1
ATOM 5543 C CA . GLY A 1 701 ? -8.787 -11.527 -3.038 1.00 83.69 701 GLY A CA 1
ATOM 5544 C C . GLY A 1 701 ? -8.655 -11.552 -4.563 1.00 83.69 701 GLY A C 1
ATOM 5545 O O . GLY A 1 701 ? -7.519 -11.609 -5.044 1.00 83.69 701 GLY A O 1
ATOM 5546 N N . SER A 1 702 ? -9.769 -11.518 -5.304 1.00 73.50 702 SER A N 1
ATOM 5547 C CA . SER A 1 702 ? -9.837 -11.188 -6.731 1.00 73.50 702 SER A CA 1
ATOM 5548 C C . SER A 1 702 ? -10.249 -9.718 -6.920 1.00 73.50 702 SER A C 1
ATOM 5550 O O . SER A 1 702 ? -11.021 -9.172 -6.138 1.00 73.50 702 SER A O 1
ATOM 5552 N N . GLY A 1 703 ? -9.682 -9.029 -7.913 1.00 76.44 703 GLY A N 1
ATOM 5553 C CA . GLY A 1 703 ? -9.903 -7.593 -8.135 1.00 76.44 703 GLY A CA 1
ATOM 5554 C C . GLY A 1 703 ? -8.790 -6.698 -7.580 1.00 76.44 703 GLY A C 1
ATOM 5555 O O . GLY A 1 703 ? -8.195 -6.977 -6.536 1.00 76.44 703 GLY A O 1
ATOM 5556 N N . ILE A 1 704 ? -8.500 -5.627 -8.323 1.00 86.06 704 ILE A N 1
ATOM 5557 C CA . ILE A 1 704 ? -7.411 -4.679 -8.063 1.00 86.06 704 ILE A CA 1
ATOM 5558 C C . ILE A 1 704 ? -8.012 -3.368 -7.563 1.00 86.06 704 ILE A C 1
ATOM 5560 O O . ILE A 1 704 ? -8.927 -2.823 -8.172 1.00 86.06 704 ILE A O 1
ATOM 5564 N N . ALA A 1 705 ? -7.478 -2.854 -6.463 1.00 87.75 705 ALA A N 1
ATOM 5565 C CA . ALA A 1 705 ? -7.909 -1.610 -5.866 1.00 87.75 705 ALA A CA 1
ATOM 5566 C C . ALA A 1 705 ? -7.460 -0.400 -6.684 1.00 87.75 705 ALA A C 1
ATOM 5568 O O . ALA A 1 705 ? -6.262 -0.204 -6.915 1.00 87.75 705 ALA A O 1
ATOM 5569 N N . SER A 1 706 ? -8.421 0.454 -7.024 1.00 86.44 706 SER A N 1
ATOM 5570 C CA . SER A 1 706 ? -8.212 1.723 -7.718 1.00 86.44 706 SER A CA 1
ATOM 5571 C C . SER A 1 706 ? -8.831 2.880 -6.935 1.00 86.44 706 SER A C 1
ATOM 5573 O O . SER A 1 706 ? -9.679 2.677 -6.069 1.00 86.44 706 SER A O 1
ATOM 5575 N N . VAL A 1 707 ? -8.361 4.094 -7.216 1.00 81.50 707 VAL A N 1
ATOM 5576 C CA . VAL A 1 707 ? -9.046 5.338 -6.831 1.00 81.50 707 VAL A CA 1
ATOM 5577 C C . VAL A 1 707 ? -10.227 5.518 -7.784 1.00 81.50 707 VAL A C 1
ATOM 5579 O O . VAL A 1 707 ? -10.111 5.166 -8.959 1.00 81.50 707 VAL A O 1
ATOM 5582 N N . GLU A 1 708 ? -11.360 6.011 -7.292 1.00 73.81 708 GLU A N 1
ATOM 5583 C CA . GLU A 1 708 ? -12.520 6.256 -8.149 1.00 73.81 708 GLU A CA 1
ATOM 5584 C C . GLU A 1 708 ? -12.232 7.448 -9.077 1.00 73.81 708 GLU A C 1
ATOM 5586 O O . GLU A 1 708 ? -11.999 8.574 -8.626 1.00 73.81 708 GLU A O 1
ATOM 5591 N N . ASP A 1 709 ? -12.224 7.210 -10.389 1.00 58.31 709 ASP A N 1
ATOM 5592 C CA . ASP A 1 709 ? -12.135 8.291 -11.364 1.00 58.31 709 ASP A CA 1
ATOM 5593 C C . ASP A 1 709 ? -13.514 8.946 -11.492 1.00 58.31 709 ASP A C 1
ATOM 5595 O O . ASP A 1 709 ? -14.497 8.296 -11.848 1.00 58.31 709 ASP A O 1
ATOM 5599 N N . ALA A 1 710 ? -13.579 10.258 -11.250 1.00 38.84 710 ALA A N 1
ATOM 5600 C CA . ALA A 1 710 ? -14.804 11.072 -11.258 1.00 38.84 710 ALA A CA 1
ATOM 5601 C C . ALA A 1 710 ? -15.606 11.048 -12.583 1.00 38.84 710 ALA A C 1
ATOM 5603 O O . ALA A 1 710 ? -16.642 11.695 -12.687 1.00 38.84 710 ALA A O 1
ATOM 5604 N N . VAL A 1 711 ? -15.144 10.315 -13.599 1.00 33.34 711 VAL A N 1
ATOM 5605 C CA . VAL A 1 711 ? -15.819 10.139 -14.891 1.00 33.34 711 VAL A CA 1
ATOM 5606 C C . VAL A 1 711 ? -16.768 8.925 -14.883 1.00 33.34 711 VAL A C 1
ATOM 5608 O O . VAL A 1 711 ? -17.666 8.856 -15.714 1.00 33.34 711 VAL A O 1
ATOM 5611 N N . ALA A 1 712 ? -16.639 7.987 -13.935 1.00 29.06 712 ALA A N 1
ATOM 5612 C CA . ALA A 1 712 ? -17.452 6.763 -13.916 1.00 29.06 712 ALA A CA 1
ATOM 5613 C C . ALA A 1 712 ? -18.770 6.878 -13.119 1.00 29.06 712 ALA A C 1
ATOM 5615 O O . ALA A 1 712 ? -19.720 6.143 -13.390 1.00 29.06 712 ALA A O 1
ATOM 5616 N N . SER A 1 713 ? -18.874 7.807 -12.163 1.00 29.38 713 SER A N 1
ATOM 5617 C CA . SER A 1 713 ? -20.034 7.896 -11.257 1.00 29.38 713 SER A CA 1
ATOM 5618 C C . SER A 1 713 ? -21.252 8.622 -11.847 1.00 29.38 713 SER A C 1
ATOM 5620 O O . SER A 1 713 ? -22.358 8.491 -11.322 1.00 29.38 713 SER A O 1
ATOM 5622 N N . ALA A 1 714 ? -21.108 9.299 -12.993 1.00 27.05 714 ALA A N 1
ATOM 5623 C CA . ALA A 1 714 ? -22.211 9.985 -13.676 1.00 27.05 714 ALA A CA 1
ATOM 5624 C C . ALA A 1 714 ? -23.212 9.039 -14.380 1.00 27.05 714 ALA A C 1
ATOM 5626 O O . ALA A 1 714 ? -24.225 9.498 -14.905 1.00 27.05 714 ALA A O 1
ATOM 5627 N N . HIS A 1 715 ? -22.967 7.722 -14.402 1.00 27.55 715 HIS A N 1
ATOM 5628 C CA . HIS A 1 715 ? -23.856 6.739 -15.045 1.00 27.55 715 HIS A CA 1
ATOM 5629 C C . HIS A 1 715 ? -24.499 5.729 -14.085 1.00 27.55 715 HIS A C 1
ATOM 5631 O O . HIS A 1 715 ? -25.277 4.890 -14.529 1.00 27.55 715 HIS A O 1
ATOM 5637 N N . ALA A 1 716 ? -24.238 5.822 -12.777 1.00 28.05 716 ALA A N 1
ATOM 5638 C CA . ALA A 1 716 ? -24.762 4.866 -11.795 1.00 28.05 716 ALA A CA 1
ATOM 5639 C C . ALA A 1 716 ? -25.835 5.437 -10.847 1.00 28.05 716 ALA A C 1
ATOM 5641 O O . ALA A 1 716 ? -26.294 4.725 -9.959 1.00 28.05 716 ALA A O 1
ATOM 5642 N N . SER A 1 717 ? -26.262 6.692 -11.023 1.00 29.06 717 SER A N 1
ATOM 5643 C CA . SER A 1 717 ? -27.251 7.331 -10.139 1.00 29.06 717 SER A CA 1
ATOM 5644 C C . SER A 1 717 ? -28.265 8.172 -10.916 1.00 29.06 717 SER A C 1
ATOM 5646 O O . SER A 1 717 ? -28.234 9.396 -10.879 1.00 29.06 717 SER A O 1
ATOM 5648 N N . ALA A 1 718 ? -29.189 7.515 -11.611 1.00 23.19 718 ALA A N 1
ATOM 5649 C CA . ALA A 1 718 ? -30.471 8.117 -11.964 1.00 23.19 718 ALA A CA 1
ATOM 5650 C C . ALA A 1 718 ? -31.565 7.056 -11.758 1.00 23.19 718 ALA A C 1
ATOM 5652 O O . ALA A 1 718 ? -31.609 6.083 -12.513 1.00 23.19 718 ALA A O 1
ATOM 5653 N N . PRO A 1 719 ? -32.427 7.177 -10.731 1.00 28.84 719 PRO A N 1
ATOM 5654 C CA . PRO A 1 719 ? -33.619 6.350 -10.639 1.00 28.84 719 PRO A CA 1
ATOM 5655 C C . PRO A 1 719 ? -34.518 6.674 -11.835 1.00 28.84 719 PRO A C 1
ATOM 5657 O O . PRO A 1 719 ? -34.782 7.843 -12.116 1.00 28.84 719 PRO A O 1
ATOM 5660 N N . GLY A 1 720 ? -34.964 5.637 -12.546 1.00 28.58 720 GLY A N 1
ATOM 5661 C CA . GLY A 1 720 ? -35.882 5.766 -13.670 1.00 28.58 720 GLY A CA 1
ATOM 5662 C C . GLY A 1 720 ? -37.162 6.480 -13.248 1.00 28.58 720 GLY A C 1
ATOM 5663 O O . GLY A 1 720 ? -37.993 5.918 -12.540 1.00 28.58 720 GLY A O 1
ATOM 5664 N N . ILE A 1 721 ? -37.319 7.721 -13.700 1.00 27.00 721 ILE A N 1
ATOM 5665 C CA . ILE A 1 721 ? -38.600 8.414 -13.665 1.00 27.00 721 ILE A CA 1
ATOM 5666 C C . ILE A 1 721 ? -39.361 7.946 -14.901 1.00 27.00 721 ILE A C 1
ATOM 5668 O O . ILE A 1 721 ? -39.033 8.327 -16.025 1.00 27.00 721 ILE A O 1
ATOM 5672 N N . MET A 1 722 ? -40.372 7.102 -14.688 1.00 27.39 722 MET A N 1
ATOM 5673 C CA . MET A 1 722 ? -41.435 6.912 -15.668 1.00 27.39 722 MET A CA 1
ATOM 5674 C C . MET A 1 722 ? -42.087 8.273 -15.919 1.00 27.39 722 MET A C 1
ATOM 5676 O O . MET A 1 722 ? -42.643 8.871 -15.000 1.00 27.39 722 MET A O 1
ATOM 5680 N N . ARG A 1 723 ? -41.995 8.779 -17.150 1.00 26.39 723 ARG A N 1
ATOM 5681 C CA . ARG A 1 723 ? -42.861 9.859 -17.623 1.00 26.39 723 ARG A CA 1
ATOM 5682 C C . ARG A 1 723 ? -43.935 9.246 -18.507 1.00 26.39 723 ARG A C 1
ATOM 5684 O O . ARG A 1 723 ? -43.656 8.790 -19.612 1.00 26.39 723 ARG A O 1
ATOM 5691 N N . GLU A 1 724 ? -45.143 9.217 -17.958 1.00 27.39 724 GLU A N 1
ATOM 5692 C CA . GLU A 1 724 ? -46.391 9.131 -18.709 1.00 27.39 724 GLU A CA 1
ATOM 5693 C C . GLU A 1 724 ? -46.491 10.310 -19.693 1.00 27.39 724 GLU A C 1
ATOM 5695 O O . GLU A 1 724 ? -45.872 11.357 -19.493 1.00 27.39 724 GLU A O 1
ATOM 5700 N N . GLY A 1 725 ? -47.210 10.084 -20.793 1.00 25.55 725 GLY A N 1
ATOM 5701 C CA . GLY A 1 725 ? -47.268 10.978 -21.947 1.00 25.55 725 GLY A CA 1
ATOM 5702 C C . GLY A 1 725 ? -48.119 12.242 -21.777 1.00 25.55 725 GLY A C 1
ATOM 5703 O O . GLY A 1 725 ? -48.557 12.582 -20.682 1.00 25.55 725 GLY A O 1
ATOM 5704 N N . VAL A 1 726 ? -48.400 12.849 -22.941 1.00 29.53 726 VAL A N 1
ATOM 5705 C CA . VAL A 1 726 ? -49.080 14.138 -23.211 1.00 29.53 726 VAL A CA 1
ATOM 5706 C C . VAL A 1 726 ? -48.105 15.326 -23.149 1.00 29.53 726 VAL A C 1
ATOM 5708 O O . VAL A 1 726 ? -47.443 15.526 -22.143 1.00 29.53 726 VAL A O 1
ATOM 5711 N N . GLY A 1 727 ? -47.935 16.184 -24.154 1.00 25.73 727 GLY A N 1
ATOM 5712 C CA . GLY A 1 727 ? -48.495 16.334 -25.496 1.00 25.73 727 GLY A CA 1
ATOM 5713 C C . GLY A 1 727 ? -47.767 17.506 -26.184 1.00 25.73 727 GLY A C 1
ATOM 5714 O O . GLY A 1 727 ? -47.089 18.287 -25.516 1.00 25.73 727 GLY A O 1
ATOM 5715 N N . ASP A 1 728 ? -47.874 17.575 -27.509 1.00 28.28 728 ASP A N 1
ATOM 5716 C CA . ASP A 1 728 ? -47.335 18.630 -28.377 1.00 28.28 728 ASP A CA 1
ATOM 5717 C C . ASP A 1 728 ? -47.785 20.049 -27.981 1.00 28.28 728 ASP A C 1
ATOM 5719 O O . ASP A 1 728 ? -48.954 20.237 -27.643 1.00 28.28 728 ASP A O 1
ATOM 5723 N N . ALA A 1 729 ? -46.875 21.029 -28.095 1.00 29.75 729 ALA A N 1
ATOM 5724 C CA . ALA A 1 729 ? -47.083 22.325 -28.769 1.00 29.75 729 ALA A CA 1
ATOM 5725 C C . ALA A 1 729 ? -45.899 23.295 -28.530 1.00 29.75 729 ALA A C 1
ATOM 5727 O O . ALA A 1 729 ? -45.578 23.637 -27.395 1.00 29.75 729 ALA A O 1
ATOM 5728 N N . ASP A 1 730 ? -45.301 23.721 -29.644 1.00 29.27 730 ASP A N 1
ATOM 5729 C CA . ASP A 1 730 ? -44.982 25.104 -30.024 1.00 29.27 730 ASP A CA 1
ATOM 5730 C C . ASP A 1 730 ? -44.044 25.997 -29.176 1.00 29.27 730 ASP A C 1
ATOM 5732 O O . ASP A 1 730 ? -44.393 26.558 -28.144 1.00 29.27 730 ASP A O 1
ATOM 5736 N N . ASP A 1 731 ? -42.862 26.190 -29.773 1.00 30.56 731 ASP A N 1
ATOM 5737 C CA . ASP A 1 731 ? -42.361 27.453 -30.348 1.00 30.56 731 ASP A CA 1
ATOM 5738 C C . ASP A 1 731 ? -41.759 28.596 -29.490 1.00 30.56 731 ASP A C 1
ATOM 5740 O O . ASP A 1 731 ? -42.228 29.001 -28.433 1.00 30.56 731 ASP A O 1
ATOM 5744 N N . GLU A 1 732 ? -40.710 29.158 -30.102 1.00 28.94 732 GLU A N 1
ATOM 5745 C CA . GLU A 1 732 ? -40.134 30.506 -29.979 1.00 28.94 732 GLU A CA 1
ATOM 5746 C C . GLU A 1 732 ? -39.311 30.979 -28.748 1.00 28.94 732 GLU A C 1
ATOM 5748 O O . GLU A 1 732 ? -39.793 31.388 -27.700 1.00 28.94 732 GLU A O 1
ATOM 5753 N N . LYS A 1 733 ? -37.999 31.080 -29.030 1.00 30.31 733 LYS A N 1
ATOM 5754 C CA . LYS A 1 733 ? -37.141 32.291 -29.021 1.00 30.31 733 LYS A CA 1
ATOM 5755 C C . LYS A 1 733 ? -36.914 33.140 -27.752 1.00 30.31 733 LYS A C 1
ATOM 5757 O O . LYS A 1 733 ? -37.766 33.847 -27.246 1.00 30.31 733 LYS A O 1
ATOM 5762 N N . GLU A 1 734 ? -35.602 33.273 -27.525 1.00 29.05 734 GLU A N 1
ATOM 5763 C CA . GLU A 1 734 ? -34.819 34.502 -27.305 1.00 29.05 734 GLU A CA 1
ATOM 5764 C C . GLU A 1 734 ? -34.913 35.319 -25.999 1.00 29.05 734 GLU A C 1
ATOM 5766 O O . GLU A 1 734 ? -35.919 35.907 -25.634 1.00 29.05 734 GLU A O 1
ATOM 5771 N N . LYS A 1 735 ? -33.688 35.549 -25.493 1.00 29.50 735 LYS A N 1
ATOM 5772 C CA . LYS A 1 735 ? -33.145 36.788 -24.908 1.00 29.50 735 LYS A CA 1
ATOM 5773 C C . LYS A 1 735 ? -33.586 37.179 -23.493 1.00 29.50 735 LYS A C 1
ATOM 5775 O O . LYS A 1 735 ? -34.565 37.867 -23.273 1.00 29.50 735 LYS A O 1
ATOM 5780 N N . GLY A 1 736 ? -32.635 36.966 -22.582 1.00 26.39 736 GLY A N 1
ATOM 5781 C CA . GLY A 1 736 ? -31.823 38.084 -22.096 1.00 26.39 736 GLY A CA 1
ATOM 5782 C C . GLY A 1 736 ? -32.397 38.903 -20.940 1.00 26.39 736 GLY A C 1
ATOM 5783 O O . GLY A 1 736 ? -33.294 39.712 -21.113 1.00 26.39 736 GLY A O 1
ATOM 5784 N N . SER A 1 737 ? -31.742 38.813 -19.786 1.00 27.66 737 SER A N 1
ATOM 5785 C CA . SER A 1 737 ? -31.094 39.943 -19.098 1.00 27.66 737 SER A CA 1
ATOM 5786 C C . SER A 1 737 ? -30.993 39.688 -17.596 1.00 27.66 737 SER A C 1
ATOM 5788 O O . SER A 1 737 ? -31.805 39.010 -16.973 1.00 27.66 737 SER A O 1
ATOM 5790 N N . ALA A 1 738 ? -29.904 40.211 -17.051 1.00 29.00 738 ALA A N 1
ATOM 5791 C CA . ALA A 1 738 ? -29.540 40.174 -15.654 1.00 29.00 738 ALA A CA 1
ATOM 5792 C C . ALA A 1 738 ? -30.472 41.031 -14.788 1.00 29.00 738 ALA A C 1
ATOM 5794 O O . ALA A 1 738 ? -30.892 42.100 -15.212 1.00 29.00 738 ALA A O 1
ATOM 5795 N N . SER A 1 739 ? -30.655 40.638 -13.528 1.00 27.86 739 SER A N 1
ATOM 5796 C CA . SER A 1 739 ? -30.393 41.518 -12.382 1.00 27.86 739 SER A CA 1
ATOM 5797 C C . SER A 1 739 ? -30.684 40.789 -11.073 1.00 27.86 739 SER A C 1
ATOM 5799 O O . SER A 1 739 ? -31.727 40.175 -10.878 1.00 27.86 739 SER A O 1
ATOM 5801 N N . SER A 1 740 ? -29.733 40.938 -10.159 1.00 28.44 740 SER A N 1
ATOM 5802 C CA . SER A 1 740 ? -29.849 40.818 -8.708 1.00 28.44 740 SER A CA 1
ATOM 5803 C C . SER A 1 740 ? -31.179 41.322 -8.131 1.00 28.44 740 SER A C 1
ATOM 5805 O O . SER A 1 740 ? -31.685 42.340 -8.602 1.00 28.44 740 SER A O 1
ATOM 5807 N N . THR A 1 741 ? -31.665 40.710 -7.038 1.00 28.45 741 THR A N 1
ATOM 5808 C CA . THR A 1 741 ? -31.755 41.320 -5.685 1.00 28.45 741 THR A CA 1
ATOM 5809 C C . THR A 1 741 ? -32.353 40.337 -4.656 1.00 28.45 741 THR A C 1
ATOM 5811 O O . THR A 1 741 ? -33.464 39.850 -4.798 1.00 28.45 741 THR A O 1
ATOM 5814 N N . VAL A 1 742 ? -31.568 40.078 -3.607 1.00 30.47 742 VAL A N 1
ATOM 5815 C CA . VAL A 1 742 ? -31.887 39.890 -2.172 1.00 30.47 742 VAL A CA 1
ATOM 5816 C C . VAL A 1 742 ? -33.367 39.847 -1.714 1.00 30.47 742 VAL A C 1
ATOM 5818 O O . VAL A 1 742 ? -34.067 40.849 -1.821 1.00 30.47 742 VAL A O 1
ATOM 5821 N N . ARG A 1 743 ? -33.755 38.769 -1.001 1.00 27.66 743 ARG A N 1
ATOM 5822 C CA . ARG A 1 743 ? -34.496 38.724 0.301 1.00 27.66 743 ARG A CA 1
ATOM 5823 C C . ARG A 1 743 ? -34.826 37.254 0.639 1.00 27.66 743 ARG A C 1
ATOM 5825 O O . ARG A 1 743 ? -35.403 36.567 -0.182 1.00 27.66 743 ARG A O 1
ATOM 5832 N N . ALA A 1 744 ? -34.275 36.661 1.699 1.00 28.69 744 ALA A N 1
ATOM 5833 C CA . ALA A 1 744 ? -34.647 36.748 3.120 1.00 28.69 744 ALA A CA 1
ATOM 5834 C C . ALA A 1 744 ? -35.674 35.681 3.569 1.00 28.69 744 ALA A C 1
ATOM 5836 O O . ALA A 1 744 ? -36.819 35.715 3.145 1.00 28.69 744 ALA A O 1
ATOM 5837 N N . LYS A 1 745 ? -35.223 34.861 4.535 1.00 31.05 745 LYS A N 1
ATOM 5838 C CA . LYS A 1 745 ? -35.962 34.131 5.588 1.00 31.05 745 LYS A CA 1
ATOM 5839 C C . LYS A 1 745 ? -37.014 33.091 5.170 1.00 31.05 745 LYS A C 1
ATOM 5841 O O . LYS A 1 745 ? -38.156 33.443 4.898 1.00 31.05 745 LYS A O 1
ATOM 5846 N N . LEU A 1 746 ? -36.671 31.818 5.371 1.00 33.25 746 LEU A N 1
ATOM 5847 C CA . LEU A 1 746 ? -37.087 31.037 6.547 1.00 33.25 746 LEU A CA 1
ATOM 5848 C C . LEU A 1 746 ? -36.087 29.907 6.800 1.00 33.25 746 LEU A C 1
ATOM 5850 O O . LEU A 1 746 ? -35.531 29.406 5.798 1.00 33.25 746 LEU A O 1
#

pLDDT: mean 87.59, std 16.73, range [23.19, 98.81]

InterPro domains:
  IPR001853 DSBA-like thioredoxin domain [PF01323] (249-442)
  IPR001853 DSBA-like thioredoxin domain [PF01323] (485-696)
  IPR006070 Threonylcarbamoyl-AMP synthase-like domain [PF01300] (26-211)
  IPR006070 Threonylcarbamoyl-AMP synthase-like domain [PS51163] (17-215)
  IPR017945 DHBP synthase RibB-like alpha/beta domain superfamily [SSF55821] (21-216)
  IPR036249 Thioredoxin-like superfamily [SSF52833] (248-451)
  IPR036249 Thioredoxin-like superfamily [SSF52833] (483-699)
  IPR051924 Glutathione S-transferase Kappa/NadH [PTHR42943] (248-452)

Radius of gyration: 34.23 Å; chains: 1; bounding box: 85×81×100 Å

Organism: NCBI:txid113226

Secondary structure (DSSP, 8-state):
-HHHHHHTPPPSS--HHHHHHHHHHHHHTT--EEEEETTEEEEEESSHHHHHHHHHHTT--TT---EEE--HHHHHHHB---HHHHHHHIIIIIIS---EEEEEEB-TTSHHHHHTHHHHHHTTEETTEEEEEE---HHHHHHHHHHHHTT---EEEESS-TTS---SSSTTS-HHHHHH-SEE---SS-S--SS-SSBEEEETTTTEEEE--BTHHHHHHHHHHHH---PPPPHHHHHHGGGSSSS-HHHHHHHHHTPPP------HHHHHHHTT-TTTTTS-TTTTS-HHHHHHHHHHHHHHHHHTT------SS-SPP-HHHHHHHHHS-TTTHHHHHHHHHHHHHTT---TTSHHHHHHHHHHS--TTHHHHHHHHHHTGGGSHHHHHHHHHHHHHHHHTT--SSSEEEEEEEEEE-TTS-EEEEEEEESGGGHHHHHHHHHHHHTT--GGGGGG-SS-GGGGS-BSS-S----TTEEEEEEEEE-TT-HHHHHHHHTHHHHHHHH-TTEEEEEEE--HHHHHHHTT--SSGGGGS-HHHHHHHHHHHHHHHHHHHHHHHHTTS-S--------SSSS---HHHHHHHHH-GGGHHHHHHHHHTS---TTSHHHHHHHHHHTT--HHHHHHHHTSHHHHHHHHHHHHHHHHTT--SSSEEEEEEEETT--S-EEEEEEEESGGGHHHHHHHHHT--S-S--BPPPTTSGGGS------------------------------